Protein AF-A0A388T9G2-F1 (afdb_monomer)

Secondary structure (DSSP, 8-state):
--HHHH-SEEEEE--TTSSHHHHHHHH--TTEEEEETTSHHHHHHHHH-HHHHT--SSSEEEEETGGGSTTHHHHHHHHHHH---SS-EEEEESS-GGGSTT-----TTTEEEEE-PSPPHHHHHT----HHHHHHHT-----SS--HHHHHHHHHH-S-HHHHTS-HHHHHHHHHHHHHHIIIIIHHHHH--S-HHHHHHHHHHHHHTTTS---HHHHHHHHT--HHHHHHHHHHHHHTTSEEEEEEP-SSGGGGTT--PEEEES-HHHHHHHTT--HHHHHS-HHHHHHHHHHHHHHHHHHHHTT-SSEEEEEEE-TT--EEEEEEEESS-EEEEEEESSS---GGGGHHHHHHHHHT--S-EEEEEEESSS--EE-STTEEEEEGGGGT-

Sequence (393 aa):
MESLKTMRVTLLAGSRQCGKTTLAKYLAKKGFAYRTLDDEFFLKSALADAPEFIKHDQRTMIIDEVQRAPDLLLAIKLAVDKNRRYGQYLLTGSANIQTLPTVRESLAGRVEKIRLRPFSYGEILGNKPLLFKRLARRDFVENKSFNKKKILEIALAGGFPEPLTKNLAARRRWHRNYVNVLIEKDLRYVANIKRQDVLKKLFAALCEFSAKYMDKASIGSGFAVARQTLDEYINVLENVYLLDRVSPWLNTGYDRVGKQDKIFITDTGLMSAVLNWKLADVESSGDRSGKLMETFVYNQLAAQVDLAEDASLYHYRDNRKHEVDFIIETKKEIFGLEVKSGSGLCAEDFKQLKWFRDNLAKKPFYGLVLYAGEHVLPFGQNLRAVPLNNLWE

Structure (mmCIF, N/CA/C/O backbone):
data_AF-A0A388T9G2-F1
#
_entry.id   AF-A0A388T9G2-F1
#
loop_
_atom_site.group_PDB
_atom_site.id
_atom_site.type_symbol
_atom_site.label_atom_id
_atom_site.label_alt_id
_atom_site.label_comp_id
_atom_site.label_asym_id
_atom_site.label_entity_id
_atom_site.label_seq_id
_atom_site.pdbx_PDB_ins_code
_atom_site.Cartn_x
_atom_site.Cartn_y
_atom_site.Cartn_z
_atom_site.occupancy
_atom_site.B_iso_or_equiv
_atom_site.auth_seq_id
_atom_site.auth_comp_id
_atom_site.auth_asym_id
_atom_site.auth_atom_id
_atom_site.pdbx_PDB_model_num
ATOM 1 N N . MET A 1 1 ? -15.078 10.256 1.311 1.00 83.94 1 MET A N 1
ATOM 2 C CA . MET A 1 1 ? -16.412 10.897 1.444 1.00 83.94 1 MET A CA 1
ATOM 3 C C . MET A 1 1 ? -17.531 10.024 0.900 1.00 83.94 1 MET A C 1
ATOM 5 O O . MET A 1 1 ? -18.587 10.013 1.514 1.00 83.94 1 MET A O 1
ATOM 9 N N . GLU A 1 2 ? -17.329 9.324 -0.216 1.00 90.38 2 GLU A N 1
ATOM 10 C CA . GLU A 1 2 ? -18.313 8.387 -0.777 1.00 90.38 2 GLU A CA 1
ATOM 11 C C . GLU A 1 2 ? -18.720 7.282 0.202 1.00 90.38 2 GLU A C 1
ATOM 13 O O . GLU A 1 2 ? -19.904 7.152 0.480 1.00 90.38 2 GLU A O 1
ATOM 18 N N . SER A 1 3 ? -17.750 6.626 0.846 1.00 92.25 3 SER A N 1
ATOM 19 C CA . SER A 1 3 ? -18.016 5.624 1.889 1.00 92.25 3 SER A CA 1
ATOM 20 C C . SER A 1 3 ? -18.979 6.099 2.988 1.00 92.25 3 SER A C 1
ATOM 22 O O . SER A 1 3 ? -19.923 5.406 3.346 1.00 92.25 3 SER A O 1
ATOM 24 N N . LEU A 1 4 ? -18.843 7.341 3.471 1.00 93.06 4 LEU A N 1
ATOM 25 C CA . LEU A 1 4 ? -19.754 7.901 4.484 1.00 93.06 4 LEU A CA 1
ATOM 26 C C . LEU A 1 4 ? -21.188 8.123 3.965 1.00 93.06 4 LEU A C 1
ATOM 28 O O . LEU A 1 4 ? -22.094 8.386 4.754 1.00 93.06 4 LEU A O 1
ATOM 32 N N . LYS A 1 5 ? -21.406 8.082 2.647 1.00 94.12 5 LYS A N 1
ATOM 33 C CA . LYS A 1 5 ? -22.731 8.183 2.023 1.00 94.12 5 LYS A CA 1
ATOM 34 C C . LYS A 1 5 ? -23.366 6.816 1.771 1.00 94.12 5 LYS A C 1
ATOM 36 O O . LYS A 1 5 ? -24.588 6.759 1.702 1.00 94.12 5 LYS A O 1
ATOM 41 N N . THR A 1 6 ? -22.571 5.758 1.633 1.00 94.75 6 THR A N 1
ATOM 42 C CA . THR A 1 6 ? -23.027 4.410 1.247 1.00 94.75 6 THR A CA 1
ATOM 43 C C . THR A 1 6 ? -22.953 3.400 2.390 1.00 94.75 6 THR A C 1
ATOM 45 O O . THR A 1 6 ? -23.662 2.396 2.375 1.00 94.75 6 THR A O 1
ATOM 48 N N . MET A 1 7 ? -22.133 3.672 3.406 1.00 95.75 7 MET A N 1
ATOM 49 C CA . MET A 1 7 ? -21.851 2.766 4.513 1.00 95.75 7 MET A CA 1
ATOM 50 C C . MET A 1 7 ? -22.152 3.411 5.858 1.00 95.75 7 MET A C 1
ATOM 52 O O . MET A 1 7 ? -22.109 4.628 6.033 1.00 95.75 7 MET A O 1
ATOM 56 N N . ARG A 1 8 ? -22.513 2.576 6.836 1.00 96.25 8 ARG A N 1
ATOM 57 C CA . ARG A 1 8 ? -22.879 3.024 8.191 1.00 96.25 8 ARG A CA 1
ATOM 58 C C . ARG A 1 8 ? -21.639 3.412 8.990 1.00 96.25 8 ARG A C 1
ATOM 60 O O . ARG A 1 8 ? -21.673 4.387 9.741 1.00 96.25 8 ARG A O 1
ATOM 67 N N . VAL A 1 9 ? -20.556 2.669 8.778 1.00 96.69 9 VAL A N 1
ATOM 68 C CA . VAL A 1 9 ? -19.246 2.889 9.382 1.00 96.69 9 VAL A CA 1
ATOM 69 C C . VAL A 1 9 ? -18.198 2.950 8.274 1.00 96.69 9 VAL A C 1
ATOM 71 O O . VAL A 1 9 ? -18.179 2.100 7.386 1.00 96.69 9 VAL A O 1
ATOM 74 N N . THR A 1 10 ? -17.295 3.918 8.349 1.00 95.88 10 THR A N 1
ATOM 75 C CA . THR A 1 10 ? -16.072 3.948 7.538 1.00 95.88 10 THR A CA 1
ATOM 76 C C . THR A 1 10 ? -14.883 3.750 8.469 1.00 95.88 10 THR A C 1
ATOM 78 O O . THR A 1 10 ? -14.775 4.447 9.474 1.00 95.88 10 THR A O 1
ATOM 81 N N . LEU A 1 11 ? -13.980 2.825 8.152 1.00 94.44 11 LEU A N 1
ATOM 82 C CA . LEU A 1 11 ? -12.728 2.622 8.881 1.00 94.44 11 LEU A CA 1
ATOM 83 C C . LEU A 1 11 ? -11.551 3.070 8.013 1.00 94.44 11 LEU A C 1
ATOM 85 O O . LEU A 1 11 ? -11.248 2.434 7.008 1.00 94.44 11 LEU A O 1
ATOM 89 N N . LEU A 1 12 ? -10.862 4.130 8.426 1.00 94.06 12 LEU A N 1
ATOM 90 C CA . LEU A 1 12 ? -9.615 4.588 7.828 1.00 94.06 12 LEU A CA 1
ATOM 91 C C . LEU A 1 12 ? -8.429 3.880 8.497 1.00 94.06 12 LEU A C 1
ATOM 93 O O . LEU A 1 12 ? -8.095 4.160 9.650 1.00 94.06 12 LEU A O 1
ATOM 97 N N . ALA A 1 13 ? -7.780 2.966 7.784 1.00 92.19 13 ALA A N 1
ATOM 98 C CA . ALA A 1 13 ? -6.726 2.123 8.341 1.00 92.19 13 ALA A CA 1
ATOM 99 C C . ALA A 1 13 ? -5.397 2.286 7.599 1.00 92.19 13 ALA A C 1
ATOM 101 O O . ALA A 1 13 ? -5.380 2.458 6.389 1.00 92.19 13 ALA A O 1
ATOM 102 N N . GLY A 1 14 ? -4.269 2.219 8.297 1.00 92.94 14 GLY A N 1
ATOM 103 C CA . GLY A 1 14 ? -2.952 2.406 7.679 1.00 92.94 14 GLY A CA 1
ATOM 104 C C . GLY A 1 14 ? -1.857 2.612 8.713 1.00 92.94 14 GLY A C 1
ATOM 105 O O . GLY A 1 14 ? -2.154 2.810 9.889 1.00 92.94 14 GLY A O 1
ATOM 106 N N . SER A 1 15 ? -0.594 2.607 8.300 1.00 92.25 15 SER A N 1
ATOM 107 C CA . SER A 1 15 ? 0.553 2.693 9.216 1.00 92.25 15 SER A CA 1
ATOM 108 C C . SER A 1 15 ? 0.519 3.952 10.098 1.00 92.25 15 SER A C 1
ATOM 110 O O . SER A 1 15 ? -0.073 4.983 9.755 1.00 92.25 15 SER A O 1
ATOM 112 N N . ARG A 1 16 ? 1.123 3.910 11.293 1.00 89.69 16 ARG A N 1
ATOM 113 C CA . ARG A 1 16 ? 1.284 5.131 12.113 1.00 89.69 16 ARG A CA 1
ATOM 114 C C . ARG A 1 16 ? 2.020 6.199 11.316 1.00 89.69 16 ARG A C 1
ATOM 116 O O . ARG A 1 16 ? 2.911 5.858 10.553 1.00 89.69 16 ARG A O 1
ATOM 123 N N . GLN A 1 17 ? 1.665 7.467 11.515 1.00 91.75 17 GLN A N 1
ATOM 124 C CA . GLN A 1 17 ? 2.267 8.611 10.815 1.00 91.75 17 GLN A CA 1
ATOM 125 C C . GLN A 1 17 ? 1.997 8.699 9.297 1.00 91.75 17 GLN A C 1
ATOM 127 O O . GLN A 1 17 ? 2.539 9.591 8.657 1.00 91.75 17 GLN A O 1
ATOM 132 N N . CYS A 1 18 ? 1.107 7.884 8.704 1.00 93.50 18 CYS A N 1
ATOM 133 C CA . CYS A 1 18 ? 0.702 8.059 7.294 1.00 93.50 18 CYS A CA 1
ATOM 134 C C . CYS A 1 18 ? -0.337 9.178 7.049 1.00 93.50 18 CYS A C 1
ATOM 136 O O . CYS A 1 18 ? -0.797 9.348 5.930 1.00 93.50 18 CYS A O 1
ATOM 138 N N . GLY A 1 19 ? -0.729 9.942 8.079 1.00 92.31 19 GLY A N 1
ATOM 139 C CA . GLY A 1 19 ? -1.651 11.081 7.933 1.00 92.31 19 GLY A CA 1
ATOM 140 C C . GLY A 1 19 ? -3.125 10.814 8.268 1.00 92.31 19 GLY A C 1
ATOM 141 O O . GLY A 1 19 ? -3.950 11.696 8.053 1.00 92.31 19 GLY A O 1
ATOM 142 N N . LYS A 1 20 ? -3.476 9.652 8.846 1.00 94.12 20 LYS A N 1
ATOM 143 C CA . LYS A 1 20 ? -4.870 9.306 9.221 1.00 94.12 20 LYS A CA 1
ATOM 144 C C . LYS A 1 20 ? -5.542 10.351 10.110 1.00 94.12 20 LYS A C 1
ATOM 146 O O . LYS A 1 20 ? -6.598 10.856 9.750 1.00 94.12 20 LYS A O 1
ATOM 151 N N . THR A 1 21 ? -4.925 10.693 11.243 1.00 92.25 21 THR A N 1
ATOM 152 C CA . THR A 1 21 ? -5.454 11.691 12.186 1.00 92.25 21 THR A CA 1
ATOM 153 C C . THR A 1 21 ? -5.600 13.057 11.525 1.00 92.25 21 THR A C 1
ATOM 155 O O . THR A 1 21 ? -6.615 13.723 11.706 1.00 92.25 21 THR A O 1
ATOM 158 N N . THR A 1 22 ? -4.623 13.463 10.709 1.00 93.12 22 THR A N 1
ATOM 159 C CA . THR A 1 22 ? -4.682 14.717 9.947 1.00 93.12 22 THR A CA 1
ATOM 160 C C . THR A 1 22 ? -5.864 14.719 8.982 1.00 93.12 22 THR A C 1
ATOM 162 O O . THR A 1 22 ? -6.637 15.673 8.973 1.00 93.12 22 THR A O 1
ATOM 165 N N . LEU A 1 23 ? -6.060 13.635 8.224 1.00 93.19 23 LEU A N 1
ATOM 166 C CA . LEU A 1 23 ? -7.192 13.487 7.312 1.00 93.19 23 LEU A CA 1
ATOM 167 C C . LEU A 1 23 ? -8.528 13.468 8.067 1.00 93.19 23 LEU A C 1
ATOM 169 O O . LEU A 1 23 ? -9.467 14.149 7.667 1.00 93.19 23 LEU A O 1
ATOM 173 N N . ALA A 1 24 ? -8.618 12.743 9.181 1.00 92.56 24 ALA A N 1
ATOM 174 C CA . ALA A 1 24 ? -9.821 12.681 10.004 1.00 92.56 24 ALA A CA 1
ATOM 175 C C . ALA A 1 24 ? -10.199 14.064 10.563 1.00 92.56 24 ALA A C 1
ATOM 177 O O . ALA A 1 24 ? -11.349 14.480 10.441 1.00 92.56 24 ALA A O 1
ATOM 178 N N . LYS A 1 25 ? -9.224 14.819 11.086 1.00 91.88 25 LYS A N 1
ATOM 179 C CA . LYS A 1 25 ? -9.422 16.204 11.545 1.00 91.88 25 LYS A CA 1
ATOM 180 C C . LYS A 1 25 ? -9.805 17.143 10.402 1.00 91.88 25 LYS A C 1
ATOM 182 O O . LYS A 1 25 ? -10.699 17.960 10.569 1.00 91.88 25 LYS A O 1
ATOM 187 N N . TYR A 1 26 ? -9.190 16.997 9.230 1.00 91.56 26 TYR A N 1
ATOM 188 C CA . TYR A 1 26 ? -9.552 17.774 8.042 1.00 91.56 26 TYR A CA 1
ATOM 189 C C . TYR A 1 26 ? -11.000 17.510 7.585 1.00 91.56 26 TYR A C 1
ATOM 191 O O . TYR A 1 26 ? -11.696 18.414 7.119 1.00 91.56 26 TYR A O 1
ATOM 199 N N . LEU A 1 27 ? -11.480 16.273 7.736 1.00 88.62 27 LEU A N 1
ATOM 200 C CA . LEU A 1 27 ? -12.862 15.894 7.434 1.00 88.62 27 LEU A CA 1
ATOM 201 C C . LEU A 1 27 ? -13.867 16.320 8.515 1.00 88.62 27 LEU A C 1
ATOM 203 O O . LEU A 1 27 ? -15.063 16.362 8.217 1.00 88.62 27 LEU A O 1
ATOM 207 N N . ALA A 1 28 ? -13.412 16.643 9.731 1.00 86.31 28 ALA A N 1
ATOM 208 C CA . ALA A 1 28 ? -14.244 17.051 10.861 1.00 86.31 28 ALA A CA 1
ATOM 209 C C . ALA A 1 28 ? -14.862 18.444 10.628 1.00 86.31 28 ALA A C 1
ATOM 211 O O . ALA A 1 28 ? -14.380 19.469 11.104 1.00 86.31 28 ALA A O 1
ATOM 212 N N . LYS A 1 29 ? -15.940 18.480 9.844 1.00 83.88 29 LYS A N 1
ATOM 213 C CA . LYS A 1 29 ? -16.707 19.689 9.513 1.00 83.88 29 LYS A CA 1
ATOM 214 C C . LYS A 1 29 ? -17.860 19.894 10.502 1.00 83.88 29 LYS A C 1
ATOM 216 O O . LYS A 1 29 ? -18.110 19.066 11.374 1.00 83.88 29 LYS A O 1
ATOM 221 N N . LYS A 1 30 ? -18.621 20.983 10.338 1.00 81.06 30 LYS A N 1
ATOM 222 C CA . LYS A 1 30 ? -19.868 21.214 11.089 1.00 81.06 30 LYS A CA 1
ATOM 223 C C . LYS A 1 30 ? -20.777 19.975 11.009 1.00 81.06 30 LYS A C 1
ATOM 225 O O . LYS A 1 30 ? -21.037 19.474 9.915 1.00 81.06 30 LYS A O 1
ATOM 230 N N . GLY A 1 31 ? -21.253 19.497 12.159 1.00 85.62 31 GLY A N 1
ATOM 231 C CA . GLY A 1 31 ? -22.046 18.268 12.264 1.00 85.62 31 GLY A CA 1
ATOM 232 C C . GLY A 1 31 ? -21.233 16.997 12.545 1.00 85.62 31 GLY A C 1
ATOM 233 O O . GLY A 1 31 ? -21.790 15.905 12.431 1.00 85.62 31 GLY A O 1
ATOM 234 N N . PHE A 1 32 ? -19.941 17.114 12.867 1.00 93.69 32 PHE A N 1
ATOM 235 C CA . PHE A 1 32 ? -19.093 15.999 13.290 1.00 93.69 32 PHE A CA 1
ATOM 236 C C . PHE A 1 32 ? -18.742 16.128 14.775 1.00 93.69 32 PHE A C 1
ATOM 238 O O . PHE A 1 32 ? -18.388 17.208 15.241 1.00 93.69 32 PHE A O 1
ATOM 245 N N . ALA A 1 33 ? -18.786 15.011 15.499 1.00 95.50 33 ALA A N 1
ATOM 246 C CA . ALA A 1 33 ? -18.115 14.866 16.787 1.00 95.50 33 ALA A CA 1
ATOM 247 C C . ALA A 1 33 ? -16.734 14.245 16.552 1.00 95.50 33 ALA A C 1
ATOM 249 O O . ALA A 1 33 ? -16.596 13.372 15.698 1.00 95.50 33 ALA A O 1
ATOM 250 N N . TYR A 1 34 ? -15.723 14.651 17.314 1.00 95.81 34 TYR A N 1
ATOM 251 C CA . TYR A 1 34 ? -14.395 14.040 17.267 1.00 95.81 34 TYR A CA 1
ATOM 252 C C . TYR A 1 34 ? -13.974 13.633 18.677 1.00 95.81 34 TYR A C 1
ATOM 254 O O . TYR A 1 34 ? -13.943 14.468 19.579 1.00 95.81 34 TYR A O 1
ATOM 262 N N . ARG A 1 35 ? -13.664 12.347 18.862 1.00 96.12 35 ARG A N 1
ATOM 263 C CA . ARG A 1 35 ? -13.129 11.778 20.103 1.00 96.12 35 ARG A CA 1
ATOM 264 C C . ARG A 1 35 ? -11.854 11.018 19.764 1.00 96.12 35 ARG A C 1
ATOM 266 O O . ARG A 1 35 ? -11.857 10.172 18.875 1.00 96.12 35 ARG A O 1
ATOM 273 N N . THR A 1 36 ? -10.760 11.326 20.449 1.00 95.50 36 THR A N 1
ATOM 274 C CA . THR A 1 36 ? -9.487 10.623 20.260 1.00 95.50 36 THR A CA 1
ATOM 275 C C . THR A 1 36 ? -9.199 9.753 21.466 1.00 95.50 36 THR A C 1
ATOM 277 O O . THR A 1 36 ? -9.275 10.229 22.591 1.00 95.50 36 THR A O 1
ATOM 280 N N . LEU A 1 37 ? -8.864 8.483 21.241 1.00 94.88 37 LEU A N 1
ATOM 281 C CA . LEU A 1 37 ? -8.455 7.584 22.321 1.00 94.88 37 LEU A CA 1
ATOM 282 C C . LEU A 1 37 ? -6.986 7.773 22.723 1.00 94.88 37 LEU A C 1
ATOM 284 O O . LEU A 1 37 ? -6.497 7.060 23.600 1.00 94.88 37 LEU A O 1
ATOM 288 N N . ASP A 1 38 ? -6.283 8.727 22.101 1.00 91.56 38 ASP A N 1
ATOM 289 C CA . ASP A 1 38 ? -5.006 9.221 22.614 1.00 91.56 38 ASP A CA 1
ATOM 290 C C . ASP A 1 38 ? -5.158 10.142 23.823 1.00 91.56 38 ASP A C 1
ATOM 292 O O . ASP A 1 38 ? -4.230 10.247 24.625 1.00 91.56 38 ASP A O 1
ATOM 296 N N . ASP A 1 39 ? -6.339 10.729 23.995 1.00 95.62 39 ASP A N 1
ATOM 297 C CA . ASP A 1 39 ? -6.715 11.436 25.207 1.00 95.62 39 ASP A CA 1
ATOM 298 C C . ASP A 1 39 ? -7.131 10.438 26.301 1.00 95.62 39 ASP A C 1
ATOM 300 O O . ASP A 1 39 ? -7.968 9.552 26.097 1.00 95.62 39 ASP A O 1
ATOM 304 N N . GLU A 1 40 ? -6.521 10.568 27.480 1.00 94.69 40 GLU A N 1
ATOM 305 C CA . GLU A 1 40 ? -6.710 9.626 28.584 1.00 94.69 40 GLU A CA 1
ATOM 306 C C . GLU A 1 40 ? -8.143 9.649 29.135 1.00 94.69 40 GLU A C 1
ATOM 308 O O . GLU A 1 40 ? -8.656 8.609 29.555 1.00 94.69 40 GLU A O 1
ATOM 313 N N . PHE A 1 41 ? -8.808 10.807 29.107 1.00 96.38 41 PHE A N 1
ATOM 314 C CA . PHE A 1 41 ? -10.187 10.937 29.564 1.00 96.38 41 PHE A CA 1
ATOM 315 C C . PHE A 1 41 ? -11.141 10.186 28.629 1.00 96.38 41 PHE A C 1
ATOM 317 O O . PHE A 1 41 ? -11.928 9.355 29.093 1.00 96.38 41 PHE A O 1
ATOM 324 N N . PHE A 1 42 ? -11.025 10.392 27.314 1.00 97.06 42 PHE A N 1
ATOM 325 C CA . PHE A 1 42 ? -11.827 9.647 26.343 1.00 97.06 42 PHE A CA 1
ATOM 326 C C . PHE A 1 42 ? -11.536 8.147 26.383 1.00 97.06 42 PHE A C 1
ATOM 328 O O . PHE A 1 42 ? -12.475 7.355 26.324 1.00 97.06 42 PHE A O 1
ATOM 335 N N . LEU A 1 43 ? -10.274 7.739 26.539 1.00 96.88 43 LEU A N 1
ATOM 336 C CA . LEU A 1 43 ? -9.939 6.322 26.662 1.00 96.88 43 LEU A CA 1
ATOM 337 C C . LEU A 1 43 ? -10.575 5.683 27.901 1.00 96.88 43 LEU A C 1
ATOM 339 O O . LEU A 1 43 ? -11.195 4.628 27.786 1.00 96.88 43 LEU A O 1
ATOM 343 N N . LYS A 1 44 ? -10.457 6.313 29.076 1.00 96.56 44 LYS A N 1
ATOM 344 C CA . LYS A 1 44 ? -11.077 5.803 30.309 1.00 96.56 44 LYS A CA 1
ATOM 345 C C . LYS A 1 44 ? -12.594 5.705 30.174 1.00 96.56 44 LYS A C 1
ATOM 347 O O . LYS A 1 44 ? -13.164 4.692 30.562 1.00 96.56 44 LYS A O 1
ATOM 352 N N . SER A 1 45 ? -13.233 6.714 29.581 1.00 96.88 45 SER A N 1
ATOM 353 C CA . SER A 1 45 ? -14.678 6.699 29.329 1.00 96.88 45 SER A CA 1
ATOM 354 C C . SER A 1 45 ? -15.088 5.566 28.380 1.00 96.88 45 SER A C 1
ATOM 356 O O . SER A 1 45 ? -16.030 4.839 28.684 1.00 96.88 45 SER A O 1
ATOM 358 N N . ALA A 1 46 ? -14.348 5.358 27.286 1.00 96.62 46 ALA A N 1
ATOM 359 C CA . ALA A 1 46 ? -14.606 4.281 26.330 1.00 96.62 46 ALA A CA 1
ATOM 360 C C . ALA A 1 46 ? -14.457 2.880 26.943 1.00 96.62 46 ALA A C 1
ATOM 362 O O . ALA A 1 46 ? -15.225 1.983 26.602 1.00 96.62 46 ALA A O 1
ATOM 363 N N . LEU A 1 47 ? -13.474 2.691 27.829 1.00 94.56 47 LEU A N 1
ATOM 364 C CA . LEU A 1 47 ? -13.239 1.420 28.522 1.00 94.56 47 LEU A CA 1
ATOM 365 C C . LEU A 1 47 ? -14.242 1.166 29.655 1.00 94.56 47 LEU A C 1
ATOM 367 O O . LEU A 1 47 ? -14.519 0.011 29.963 1.00 94.56 47 LEU A O 1
ATOM 371 N N . ALA A 1 48 ? -14.770 2.221 30.278 1.00 96.50 48 ALA A N 1
ATOM 372 C CA . ALA A 1 48 ? -15.753 2.103 31.350 1.00 96.50 48 ALA A CA 1
ATOM 373 C C . ALA A 1 48 ? -17.159 1.777 30.820 1.00 96.50 48 ALA A C 1
ATOM 375 O O . ALA A 1 48 ? -17.817 0.889 31.355 1.00 96.50 48 ALA A O 1
ATOM 376 N N . ASP A 1 49 ? -17.614 2.480 29.775 1.00 96.69 49 ASP A N 1
ATOM 377 C CA . ASP A 1 49 ? -18.940 2.285 29.176 1.00 96.69 49 ASP A CA 1
ATOM 378 C C . ASP A 1 49 ? -18.913 2.603 27.670 1.00 96.69 49 ASP A C 1
ATOM 380 O O . ASP A 1 49 ? -19.150 3.729 27.220 1.00 96.69 49 ASP A O 1
ATOM 384 N N . ALA A 1 50 ? -18.604 1.581 26.869 1.00 96.00 50 ALA A N 1
ATOM 385 C CA . ALA A 1 50 ? -18.574 1.683 25.413 1.00 96.00 50 ALA A CA 1
ATOM 386 C C . ALA A 1 50 ? -19.928 2.121 24.800 1.00 96.00 50 ALA A C 1
ATOM 388 O O . ALA A 1 50 ? -19.912 3.004 23.936 1.00 96.00 50 ALA A O 1
ATOM 389 N N . PRO A 1 51 ? -21.093 1.562 25.201 1.00 96.44 51 PRO A N 1
ATOM 390 C CA . PRO A 1 51 ? -22.401 2.037 24.746 1.00 96.44 51 PRO A CA 1
ATOM 391 C C . PRO A 1 51 ? -22.657 3.528 24.974 1.00 96.44 51 PRO A C 1
ATOM 393 O O . PRO A 1 51 ? -23.158 4.185 24.061 1.00 96.44 51 PRO A O 1
ATOM 396 N N . GLU A 1 52 ? -22.327 4.073 26.145 1.00 96.56 52 GLU A N 1
ATOM 397 C CA . GLU A 1 52 ? -22.485 5.506 26.422 1.00 96.56 52 GLU A CA 1
ATOM 398 C C . GLU A 1 52 ? -21.480 6.340 25.618 1.00 96.56 52 GLU A C 1
ATOM 400 O O . GLU A 1 52 ? -21.833 7.353 25.007 1.00 96.56 52 GLU A O 1
ATOM 405 N N . PHE A 1 53 ? -20.233 5.872 25.517 1.00 97.62 53 PHE A N 1
ATOM 406 C CA . PHE A 1 53 ? -19.182 6.558 24.771 1.00 97.62 53 PHE A CA 1
ATOM 407 C C . PHE A 1 53 ? -19.500 6.734 23.280 1.00 97.62 53 PHE A C 1
ATOM 409 O O . PHE A 1 53 ? -19.030 7.678 22.654 1.00 97.62 53 PHE A O 1
ATOM 416 N N . ILE A 1 54 ? -20.284 5.859 22.661 1.00 97.00 54 ILE A N 1
ATOM 417 C CA . ILE A 1 54 ? -20.600 6.001 21.232 1.00 97.00 54 ILE A CA 1
ATOM 418 C C . ILE A 1 54 ? -21.856 6.836 20.967 1.00 97.00 54 ILE A C 1
ATOM 420 O O . ILE A 1 54 ? -22.211 7.036 19.801 1.00 97.00 54 ILE A O 1
ATOM 424 N N . LYS A 1 55 ? -22.549 7.314 22.012 1.00 95.31 55 LYS A N 1
ATOM 425 C CA . LYS A 1 55 ? -23.725 8.176 21.857 1.00 95.31 55 LYS A CA 1
ATOM 426 C C . LYS A 1 55 ? -23.315 9.582 21.429 1.00 95.31 55 LYS A C 1
ATOM 428 O O . LYS A 1 55 ? -22.393 10.190 21.978 1.00 95.31 55 LYS A O 1
ATOM 433 N N . HIS A 1 56 ? -24.037 10.105 20.443 1.00 94.19 56 HIS A N 1
ATOM 434 C CA . HIS A 1 56 ? -23.942 11.487 19.989 1.00 94.19 56 HIS A CA 1
ATOM 435 C C . HIS A 1 56 ? -25.199 11.919 19.234 1.00 94.19 56 HIS A C 1
ATOM 437 O O . HIS A 1 56 ? -25.935 11.096 18.694 1.00 94.19 56 HIS A O 1
ATOM 443 N N . ASP A 1 57 ? -25.387 13.231 19.145 1.00 92.81 57 ASP A N 1
ATOM 444 C CA . ASP A 1 57 ? -26.424 13.913 18.365 1.00 92.81 57 ASP A CA 1
ATOM 445 C C . ASP A 1 57 ? -25.932 14.365 16.975 1.00 92.81 57 ASP A C 1
ATOM 447 O O . ASP A 1 57 ? -26.718 14.707 16.093 1.00 92.81 57 ASP A O 1
ATOM 451 N N . GLN A 1 58 ? -24.614 14.345 16.761 1.00 94.62 58 GLN A N 1
ATOM 452 C CA . GLN A 1 58 ? -23.986 14.775 15.515 1.00 94.62 58 GLN A CA 1
ATOM 453 C C . GLN A 1 58 ? -24.302 13.838 14.340 1.00 94.62 58 GLN A C 1
ATOM 455 O O . GLN A 1 58 ? -24.678 12.676 14.508 1.00 94.62 58 GLN A O 1
ATOM 460 N N . ARG A 1 59 ? -24.085 14.315 13.110 1.00 93.31 59 ARG A N 1
ATOM 461 C CA . ARG A 1 59 ? -24.260 13.481 11.914 1.00 93.31 59 ARG A CA 1
ATOM 462 C C . ARG A 1 59 ? -23.266 12.323 11.906 1.00 93.31 59 ARG A C 1
ATOM 464 O O . ARG A 1 59 ? -23.664 11.201 11.590 1.00 93.31 59 ARG A O 1
ATOM 471 N N . THR A 1 60 ? -22.013 12.586 12.258 1.00 96.44 60 THR A N 1
ATOM 472 C CA . THR A 1 60 ? -20.936 11.593 12.232 1.00 96.44 60 THR A CA 1
ATOM 473 C C . THR A 1 60 ? -20.059 11.740 13.468 1.00 96.44 60 THR A C 1
ATOM 475 O O . THR A 1 60 ? -19.652 12.851 13.798 1.00 96.44 60 THR A O 1
ATOM 478 N N . MET A 1 61 ? -19.725 10.635 14.128 1.00 97.31 61 MET A N 1
ATOM 479 C CA . MET A 1 61 ? -18.691 10.605 15.160 1.00 97.31 61 MET A CA 1
ATOM 480 C C . MET A 1 61 ? -17.396 10.035 14.595 1.00 97.31 61 MET A C 1
ATOM 482 O O . MET A 1 61 ? -17.366 8.926 14.062 1.00 97.31 61 MET A O 1
ATOM 486 N N . ILE A 1 62 ? -16.318 10.793 14.748 1.00 97.38 62 ILE A N 1
ATOM 487 C CA . ILE A 1 62 ? -14.961 10.338 14.501 1.00 97.38 62 ILE A CA 1
ATOM 488 C C . ILE A 1 62 ? -14.403 9.767 15.802 1.00 97.38 62 ILE A C 1
ATOM 490 O O . ILE A 1 62 ? -14.393 10.469 16.815 1.00 97.38 62 ILE A O 1
ATOM 494 N N . ILE A 1 63 ? -13.922 8.527 15.755 1.00 97.00 63 ILE A N 1
ATOM 495 C CA . ILE A 1 63 ? -13.192 7.887 16.854 1.00 97.00 63 ILE A CA 1
ATOM 496 C C . ILE A 1 63 ? -11.781 7.572 16.359 1.00 97.00 63 ILE A C 1
ATOM 498 O O . ILE A 1 63 ? -11.593 6.708 15.498 1.00 97.00 63 ILE A O 1
ATOM 502 N N . ASP A 1 64 ? -10.802 8.309 16.874 1.00 95.25 64 ASP A N 1
ATOM 503 C CA . ASP A 1 64 ? -9.395 8.174 16.491 1.00 95.25 64 ASP A CA 1
ATOM 504 C C . ASP A 1 64 ? -8.697 7.094 17.338 1.00 95.25 64 ASP A C 1
ATOM 506 O O . ASP A 1 64 ? -8.886 7.045 18.555 1.00 95.25 64 ASP A O 1
ATOM 510 N N . GLU A 1 65 ? -7.887 6.251 16.692 1.00 91.62 65 GLU A N 1
ATOM 511 C CA . GLU A 1 65 ? -7.129 5.137 17.285 1.00 91.62 65 GLU A CA 1
ATOM 512 C C . GLU A 1 65 ? -8.015 4.093 18.001 1.00 91.62 65 GLU A C 1
ATOM 514 O O . GLU A 1 65 ? -7.706 3.632 19.103 1.00 91.62 65 GLU A O 1
ATOM 519 N N . VAL A 1 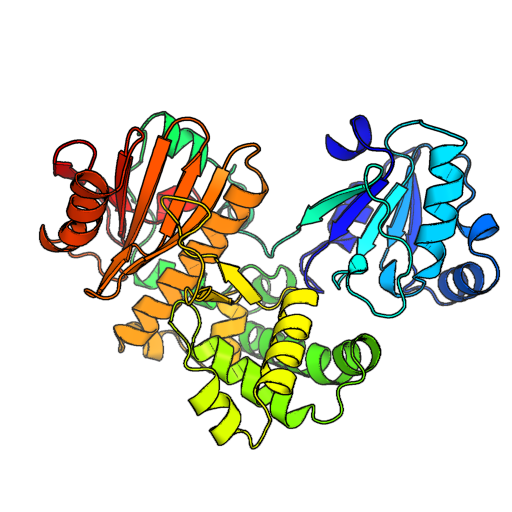66 ? -9.110 3.666 17.349 1.00 92.44 66 VAL A N 1
ATOM 520 C CA . VAL A 1 66 ? -10.128 2.755 17.921 1.00 92.44 66 VAL A CA 1
ATOM 521 C C . VAL A 1 66 ? -9.556 1.421 18.431 1.00 92.44 66 VAL A C 1
ATOM 523 O O . VAL A 1 66 ? -10.133 0.813 19.328 1.00 92.44 66 VAL A O 1
ATOM 526 N N . GLN A 1 67 ? -8.385 0.979 17.947 1.00 87.00 67 GLN A N 1
ATOM 527 C CA . GLN A 1 67 ? -7.706 -0.215 18.473 1.00 87.00 67 GLN A CA 1
ATOM 528 C C . GLN A 1 67 ? -7.348 -0.124 19.964 1.00 87.00 67 GLN A C 1
ATOM 530 O O . GLN A 1 67 ? -7.068 -1.153 20.573 1.00 87.00 67 GLN A O 1
ATOM 535 N N . ARG A 1 68 ? -7.328 1.080 20.554 1.00 88.12 68 ARG A N 1
ATOM 536 C CA . ARG A 1 68 ? -7.081 1.273 21.991 1.00 88.12 68 ARG A CA 1
ATOM 537 C C . ARG A 1 68 ? -8.271 0.868 22.867 1.00 88.12 68 ARG A C 1
ATOM 539 O O . ARG A 1 68 ? -8.056 0.556 24.032 1.00 88.12 68 ARG A O 1
ATOM 546 N N . ALA A 1 69 ? -9.488 0.835 22.315 1.00 90.81 69 ALA A N 1
ATOM 547 C CA . ALA A 1 69 ? -10.689 0.333 22.987 1.00 90.81 69 ALA A CA 1
ATOM 548 C C . ALA A 1 69 ? -11.507 -0.574 22.036 1.00 90.81 69 ALA A C 1
ATOM 550 O O . ALA A 1 69 ? -12.537 -0.154 21.503 1.00 90.81 69 ALA A O 1
ATOM 551 N N . PRO A 1 70 ? -11.055 -1.823 21.804 1.00 88.12 70 PRO A N 1
ATOM 552 C CA . PRO A 1 70 ? -11.677 -2.765 20.868 1.00 88.12 70 PRO A CA 1
ATOM 553 C C . PRO A 1 70 ? -13.177 -3.022 21.081 1.00 88.12 70 PRO A C 1
ATOM 555 O O . PRO A 1 70 ? -13.910 -3.221 20.110 1.00 88.12 70 PRO A O 1
ATOM 558 N N . ASP A 1 71 ? -13.648 -2.975 22.331 1.00 89.12 71 ASP A N 1
ATOM 559 C CA . ASP A 1 71 ? -15.048 -3.244 22.695 1.00 89.12 71 ASP A CA 1
ATOM 560 C C . ASP A 1 71 ? -16.036 -2.219 22.112 1.00 89.12 71 ASP A C 1
ATOM 562 O O . ASP A 1 71 ? -17.222 -2.519 21.934 1.00 89.12 71 ASP A O 1
ATOM 566 N N . LEU A 1 72 ? -15.545 -1.043 21.697 1.00 93.69 72 LEU A N 1
ATOM 567 C CA . LEU A 1 72 ? -16.338 -0.057 20.960 1.00 93.69 72 LEU A CA 1
ATOM 568 C C . LEU A 1 72 ? -16.941 -0.637 19.676 1.00 93.69 72 LEU A C 1
ATOM 570 O O . LEU A 1 72 ? -18.027 -0.222 19.278 1.00 93.69 72 LEU A O 1
ATOM 574 N N . LEU A 1 73 ? -16.290 -1.611 19.030 1.00 92.88 73 LEU A N 1
ATOM 575 C CA . LEU A 1 73 ? -16.807 -2.215 17.799 1.00 92.88 73 LEU A CA 1
ATOM 576 C C . LEU A 1 73 ? -18.140 -2.938 18.023 1.00 92.88 73 LEU A C 1
ATOM 578 O O . LEU A 1 73 ? -19.044 -2.834 17.189 1.00 92.88 73 LEU A O 1
ATOM 582 N N . LEU A 1 74 ? -18.295 -3.620 19.162 1.00 92.31 74 LEU A N 1
ATOM 583 C CA . LEU A 1 74 ? -19.547 -4.286 19.516 1.00 92.31 74 LEU A CA 1
ATOM 584 C C . LEU A 1 74 ? -20.651 -3.265 19.808 1.00 92.31 74 LEU A C 1
ATOM 586 O O . LEU A 1 74 ? -21.770 -3.408 19.310 1.00 92.31 74 LEU A O 1
ATOM 590 N N . ALA A 1 75 ? -20.334 -2.206 20.556 1.00 94.94 75 ALA A N 1
ATOM 591 C CA . ALA A 1 75 ? -21.281 -1.128 20.822 1.00 94.94 75 ALA A CA 1
ATOM 592 C C . ALA A 1 75 ? -21.747 -0.462 19.513 1.00 94.94 75 ALA A C 1
ATOM 594 O O . ALA A 1 75 ? -22.950 -0.300 19.288 1.00 94.94 75 ALA A O 1
ATOM 595 N N . ILE A 1 76 ? -20.809 -0.149 18.611 1.00 95.94 76 ILE A N 1
ATOM 596 C CA . ILE A 1 76 ? -21.098 0.474 17.312 1.00 95.94 76 ILE A CA 1
ATOM 597 C C . ILE A 1 76 ? -22.009 -0.423 16.483 1.00 95.94 76 ILE A C 1
ATOM 599 O O . ILE A 1 76 ? -22.988 0.070 15.926 1.00 95.94 76 ILE A O 1
ATOM 603 N N . LYS A 1 77 ? -21.741 -1.736 16.424 1.00 94.75 77 LYS A N 1
ATOM 604 C CA . LYS A 1 77 ? -22.614 -2.693 15.729 1.00 94.75 77 LYS A CA 1
ATOM 605 C C . LYS A 1 77 ? -24.059 -2.584 16.206 1.00 94.75 77 LYS A C 1
ATOM 607 O O . LYS A 1 77 ? -24.962 -2.451 15.382 1.00 94.75 77 LYS A O 1
ATOM 612 N N . LEU A 1 78 ? -24.265 -2.634 17.523 1.00 94.25 78 LEU A N 1
ATOM 613 C CA . LEU A 1 78 ? -25.599 -2.575 18.119 1.00 94.25 78 LEU A CA 1
ATOM 614 C C . LEU A 1 78 ? -26.300 -1.247 17.796 1.00 94.25 78 LEU A C 1
ATOM 616 O O . LEU A 1 78 ? -27.497 -1.243 17.508 1.00 94.25 78 LEU A O 1
ATOM 620 N N . ALA A 1 79 ? -25.565 -0.132 17.790 1.00 95.56 79 ALA A N 1
ATOM 621 C CA . ALA A 1 79 ? -26.103 1.177 17.426 1.00 95.56 79 ALA A CA 1
ATOM 622 C C . ALA A 1 79 ? -26.511 1.257 15.943 1.00 95.56 79 ALA A C 1
ATOM 624 O O . ALA A 1 79 ? -27.641 1.644 15.635 1.00 95.56 79 ALA A O 1
ATOM 625 N N . VAL A 1 80 ? -25.639 0.830 15.021 1.00 96.12 80 VAL A N 1
ATOM 626 C CA . VAL A 1 80 ? -25.901 0.910 13.568 1.00 96.12 80 VAL A CA 1
ATOM 627 C C . VAL A 1 80 ? -26.889 -0.143 13.049 1.00 96.12 80 VAL A C 1
ATOM 629 O O . VAL A 1 80 ? -27.310 -0.089 11.886 1.00 96.12 80 VAL A O 1
ATOM 632 N N . ASP A 1 81 ? -27.240 -1.128 13.876 1.00 94.38 81 ASP A N 1
ATOM 633 C CA . ASP A 1 81 ? -28.322 -2.076 13.600 1.00 94.38 81 ASP A CA 1
ATOM 634 C C . ASP A 1 81 ? -29.688 -1.525 14.002 1.00 94.38 81 ASP A C 1
ATOM 636 O O . ASP A 1 81 ? -30.658 -1.741 13.277 1.00 94.38 81 ASP A O 1
ATOM 640 N N . LYS A 1 82 ? -29.752 -0.747 15.089 1.00 95.25 82 LYS A N 1
ATOM 641 C CA . LYS A 1 82 ? -30.965 -0.020 15.489 1.00 95.25 82 LYS A CA 1
ATOM 642 C C . LYS A 1 82 ? -31.255 1.155 14.560 1.00 95.25 82 LYS A C 1
ATOM 644 O O . LYS A 1 82 ? -32.397 1.366 14.166 1.00 95.25 82 LYS A O 1
ATOM 649 N N . ASN A 1 83 ? -30.223 1.909 14.187 1.00 94.12 83 ASN A N 1
ATOM 650 C CA . ASN A 1 83 ? -30.327 3.020 13.251 1.00 94.12 83 ASN A CA 1
ATOM 651 C C . ASN A 1 83 ? -29.501 2.715 12.003 1.00 94.12 83 ASN A C 1
ATOM 653 O O . ASN A 1 83 ? -28.278 2.683 12.059 1.00 94.12 83 ASN A O 1
ATOM 657 N N . ARG A 1 84 ? -30.152 2.525 10.853 1.00 93.62 84 ARG A N 1
ATOM 658 C CA . ARG A 1 84 ? -29.467 2.123 9.613 1.00 93.62 84 ARG A CA 1
ATOM 659 C C . ARG A 1 84 ? -28.953 3.294 8.768 1.00 93.62 84 ARG A C 1
ATOM 661 O O . ARG A 1 84 ? -28.557 3.081 7.625 1.00 93.62 84 ARG A O 1
ATOM 668 N N . ARG A 1 85 ? -28.931 4.516 9.311 1.00 95.88 85 ARG A N 1
ATOM 669 C CA . ARG A 1 85 ? -28.428 5.709 8.616 1.00 95.88 85 ARG A CA 1
ATOM 670 C C . ARG A 1 85 ? -26.954 5.560 8.218 1.00 95.88 85 ARG A C 1
ATOM 672 O O . ARG A 1 85 ? -26.133 5.079 8.996 1.00 95.88 85 ARG A O 1
ATOM 679 N N . TYR A 1 86 ? -26.598 6.026 7.027 1.00 96.75 86 TYR A N 1
ATOM 680 C CA . TYR A 1 86 ? -25.206 6.046 6.573 1.00 96.75 86 TYR A CA 1
ATOM 681 C C . TYR A 1 86 ? -24.374 7.151 7.242 1.00 96.75 86 TYR A C 1
ATOM 683 O O . TYR A 1 86 ? -24.903 8.172 7.702 1.00 96.75 86 TYR A O 1
ATOM 691 N N . GLY A 1 87 ? -23.063 6.921 7.307 1.00 95.31 87 GLY A N 1
ATOM 692 C CA . GLY A 1 87 ? -22.071 7.858 7.822 1.00 95.31 87 GLY A CA 1
ATOM 693 C C . GLY A 1 87 ? -22.202 8.145 9.312 1.00 95.31 87 GLY A C 1
ATOM 694 O O . GLY A 1 87 ? -21.978 9.280 9.719 1.00 95.31 87 GLY A O 1
ATOM 695 N N . GLN A 1 88 ? -22.610 7.169 10.126 1.00 96.88 88 GLN A N 1
ATOM 696 C CA . GLN A 1 88 ? -22.729 7.374 11.572 1.00 96.88 88 GLN A CA 1
ATOM 697 C C . GLN A 1 88 ? -21.358 7.460 12.240 1.00 96.88 88 GLN A C 1
ATOM 699 O O . GLN A 1 88 ? -21.144 8.343 13.065 1.00 96.88 88 GLN A O 1
ATOM 704 N N . TYR A 1 89 ? -20.413 6.612 11.826 1.00 97.12 89 TYR A N 1
ATOM 705 C CA . TYR A 1 89 ? -19.095 6.537 12.450 1.00 97.12 89 TYR A CA 1
ATOM 706 C C . TYR A 1 89 ? -17.966 6.574 11.418 1.00 97.12 89 TYR A C 1
ATOM 708 O O . TYR A 1 89 ? -18.021 5.887 10.396 1.00 97.12 89 TYR A O 1
ATOM 716 N N . LEU A 1 90 ? -16.924 7.350 11.717 1.00 96.62 90 LEU A N 1
ATOM 717 C CA . LEU A 1 90 ? -15.627 7.306 11.047 1.00 96.62 90 LEU A CA 1
ATOM 718 C C . LEU A 1 90 ? -14.580 6.865 12.068 1.00 96.62 90 LEU A C 1
ATOM 720 O O . LEU A 1 90 ? -14.260 7.589 13.004 1.00 96.62 90 LEU A O 1
ATOM 724 N N . LEU A 1 91 ? -14.040 5.673 11.893 1.00 95.62 91 LEU A N 1
ATOM 725 C CA . LEU A 1 91 ? -13.025 5.120 12.777 1.00 95.62 91 LEU A CA 1
ATOM 726 C C . LEU A 1 91 ? -11.656 5.302 12.136 1.00 95.62 91 LEU A C 1
ATOM 728 O O . LEU A 1 91 ? -11.531 5.194 10.915 1.00 95.62 91 LEU A O 1
ATOM 732 N N . THR A 1 92 ? -10.622 5.520 12.939 1.00 94.31 92 THR A N 1
ATOM 733 C CA . THR A 1 92 ? -9.239 5.376 12.477 1.00 94.31 92 THR A CA 1
ATOM 734 C C . THR A 1 92 ? -8.538 4.267 13.252 1.00 94.31 92 THR A C 1
ATOM 736 O O . THR A 1 92 ? -8.866 3.997 14.410 1.00 94.31 92 THR A O 1
ATOM 739 N N . GLY A 1 93 ? -7.547 3.633 12.628 1.00 88.69 93 GLY A N 1
ATOM 740 C CA . GLY A 1 93 ? -6.657 2.743 13.359 1.00 88.69 93 GLY A CA 1
ATOM 741 C C . GLY A 1 93 ? -5.336 2.482 12.671 1.00 88.69 93 GLY A C 1
ATOM 742 O O . GLY A 1 93 ? -5.247 2.418 11.441 1.00 88.69 93 GLY A O 1
ATOM 743 N N . SER A 1 94 ? -4.288 2.361 13.482 1.00 81.38 94 SER A N 1
ATOM 744 C CA . SER A 1 94 ? -2.925 2.154 12.995 1.00 81.38 94 SER A CA 1
ATOM 745 C C . SER A 1 94 ? -2.485 0.694 12.897 1.00 81.38 94 SER A C 1
ATOM 747 O O . SER A 1 94 ? -1.463 0.393 12.284 1.00 81.38 94 SER A O 1
ATOM 749 N N . ALA A 1 95 ? -3.303 -0.207 13.427 1.00 75.81 95 ALA A N 1
ATOM 750 C CA . ALA A 1 95 ? -3.220 -1.638 13.207 1.00 75.81 95 ALA A CA 1
ATOM 751 C C . ALA A 1 95 ? -4.503 -2.115 12.524 1.00 75.81 95 ALA A C 1
ATOM 753 O O . ALA A 1 95 ? -5.551 -1.464 12.591 1.00 75.81 95 ALA A O 1
ATOM 754 N N . ASN A 1 96 ? -4.441 -3.262 11.862 1.00 71.00 96 ASN A N 1
ATOM 755 C CA . ASN A 1 96 ? -5.630 -3.960 11.419 1.00 71.00 96 ASN A CA 1
ATOM 756 C C . ASN A 1 96 ? -6.405 -4.458 12.651 1.00 71.00 96 ASN A C 1
ATOM 758 O O . ASN A 1 96 ? -6.158 -5.540 13.174 1.00 71.00 96 ASN A O 1
ATOM 762 N N . ILE A 1 97 ? -7.325 -3.623 13.144 1.00 62.31 97 ILE A N 1
ATOM 763 C CA . ILE A 1 97 ? -8.084 -3.873 14.376 1.00 62.31 97 ILE A CA 1
ATOM 764 C C . ILE A 1 97 ? -8.784 -5.235 14.315 1.00 62.31 97 ILE A C 1
ATOM 766 O O . ILE A 1 97 ? -8.736 -5.993 15.271 1.00 62.31 97 ILE A O 1
ATOM 770 N N . GLN A 1 98 ? -9.354 -5.591 13.163 1.00 59.81 98 GLN A N 1
ATOM 771 C CA . GLN A 1 98 ? -10.101 -6.840 12.970 1.00 59.81 98 GLN A CA 1
ATOM 772 C C . GLN A 1 98 ? -9.254 -8.113 13.129 1.00 59.81 98 GLN A C 1
ATOM 774 O O . GLN A 1 98 ? -9.813 -9.188 13.303 1.00 59.81 98 GLN A O 1
ATOM 779 N N . THR A 1 99 ? -7.925 -8.011 13.059 1.00 58.91 99 THR A N 1
ATOM 780 C CA . THR A 1 99 ? -7.010 -9.147 13.265 1.00 58.91 99 THR A CA 1
ATOM 781 C C . THR A 1 99 ? -6.442 -9.210 14.681 1.00 58.91 99 THR A C 1
ATOM 783 O O . THR A 1 99 ? -5.633 -10.088 14.975 1.00 58.91 99 THR A O 1
ATOM 786 N N . LEU A 1 100 ? -6.818 -8.274 15.558 1.00 61.00 100 LEU A N 1
ATOM 787 C CA . LEU A 1 100 ? -6.392 -8.304 16.952 1.00 61.00 100 LEU A CA 1
ATOM 788 C C . LEU A 1 100 ? -7.083 -9.470 17.675 1.00 61.00 100 LEU A C 1
ATOM 790 O O . LEU A 1 100 ? -8.302 -9.593 17.565 1.00 61.00 100 LEU A O 1
ATOM 794 N N . PRO A 1 101 ? -6.361 -10.276 18.476 1.00 55.22 101 PRO A N 1
ATOM 795 C CA . PRO A 1 101 ? -6.953 -11.399 19.214 1.00 55.22 101 PRO A CA 1
ATOM 796 C C . PRO A 1 101 ? -8.103 -10.996 20.149 1.00 55.22 101 PRO A C 1
ATOM 798 O O . PRO A 1 101 ? -8.960 -11.808 20.484 1.00 55.22 101 PRO A O 1
ATOM 801 N N . THR A 1 102 ? -8.109 -9.737 20.589 1.00 57.19 102 THR A N 1
ATOM 802 C CA . THR A 1 102 ? -9.115 -9.158 21.484 1.00 57.19 102 THR A CA 1
ATOM 803 C C . THR A 1 102 ? -10.404 -8.755 20.768 1.00 57.19 102 THR A C 1
ATOM 805 O O . THR A 1 102 ? -11.427 -8.562 21.420 1.00 57.19 102 THR A O 1
ATOM 808 N N . VAL A 1 103 ? -10.396 -8.646 19.437 1.00 60.66 103 VAL A N 1
ATOM 809 C CA . VAL A 1 103 ? -11.552 -8.200 18.656 1.00 60.66 103 VAL A CA 1
ATOM 810 C C . VAL A 1 103 ? -12.422 -9.393 18.286 1.00 60.66 103 VAL A C 1
ATOM 812 O O . VAL A 1 103 ? -12.071 -10.211 17.444 1.00 60.66 103 VAL A O 1
ATOM 815 N N . ARG A 1 104 ? -13.600 -9.475 18.912 1.00 63.56 104 ARG A N 1
ATOM 816 C CA . ARG A 1 104 ? -14.614 -10.505 18.620 1.00 63.56 104 ARG A CA 1
ATOM 817 C C . ARG A 1 104 ? -15.605 -10.093 17.529 1.00 63.56 104 ARG A C 1
ATOM 819 O O . ARG A 1 104 ? -16.337 -10.936 17.023 1.00 63.56 104 ARG A O 1
ATOM 826 N N . GLU A 1 105 ? -15.649 -8.807 17.182 1.00 79.25 105 GLU A N 1
ATOM 827 C CA . GLU A 1 105 ? -16.637 -8.230 16.269 1.00 79.25 105 GLU A CA 1
ATOM 828 C C . GLU A 1 105 ? -15.975 -7.637 15.018 1.00 79.25 105 GLU A C 1
ATOM 830 O O . GLU A 1 105 ? -15.091 -6.789 15.112 1.00 79.25 105 GLU A O 1
ATOM 835 N N . SER A 1 106 ? -16.434 -8.055 13.835 1.00 75.31 106 SER A N 1
ATOM 836 C CA . SER A 1 106 ? -15.845 -7.665 12.550 1.00 75.31 106 SER A CA 1
ATOM 837 C C . SER A 1 106 ? -16.536 -6.475 11.880 1.00 75.31 106 SER A C 1
ATOM 839 O O . SER A 1 106 ? -15.976 -5.913 10.941 1.00 75.31 106 SER A O 1
ATOM 841 N N . LEU A 1 107 ? -17.738 -6.078 12.322 1.00 85.00 107 LEU A N 1
ATOM 842 C CA . LEU A 1 107 ? -18.608 -5.108 11.641 1.00 85.00 107 LEU A CA 1
ATOM 843 C C . LEU A 1 107 ? -18.950 -5.499 10.188 1.00 85.00 107 LEU A C 1
ATOM 845 O O . LEU A 1 107 ? -19.316 -4.640 9.377 1.00 85.00 107 LEU A O 1
ATOM 849 N N . ALA A 1 108 ? -18.867 -6.789 9.842 1.00 84.38 108 ALA A N 1
ATOM 850 C CA . ALA A 1 108 ? -19.142 -7.274 8.491 1.00 84.38 108 ALA A CA 1
ATOM 851 C C . ALA A 1 108 ? -20.509 -6.780 7.969 1.00 84.38 108 ALA A C 1
ATOM 853 O O . ALA A 1 108 ? -21.519 -6.780 8.685 1.00 84.38 108 ALA A O 1
ATOM 854 N N . GLY A 1 109 ? -20.526 -6.293 6.722 1.00 86.69 109 GLY A N 1
ATOM 855 C CA . GLY A 1 109 ? -21.711 -5.713 6.069 1.00 86.69 109 GLY A CA 1
ATOM 856 C C . GLY A 1 109 ? -22.165 -4.342 6.605 1.00 86.69 109 GLY A C 1
ATOM 857 O O . GLY A 1 109 ? -23.233 -3.849 6.232 1.00 86.69 109 GLY A O 1
ATOM 858 N N . ARG A 1 110 ? -21.402 -3.724 7.516 1.00 91.31 110 ARG A N 1
ATOM 859 C CA . ARG A 1 110 ? -21.688 -2.398 8.108 1.00 91.31 110 ARG A CA 1
ATOM 860 C C . ARG A 1 110 ? -20.550 -1.412 7.905 1.00 91.31 110 ARG A C 1
ATOM 862 O O . ARG A 1 110 ? -20.813 -0.211 7.813 1.00 91.31 110 ARG A O 1
ATOM 869 N N . VAL A 1 111 ? -19.325 -1.931 7.863 1.00 93.25 111 VAL A N 1
ATOM 870 C CA . VAL A 1 111 ? -18.102 -1.159 7.686 1.00 93.25 111 VAL A CA 1
ATOM 871 C C . VAL A 1 111 ? -17.556 -1.291 6.275 1.00 93.25 111 VAL A C 1
ATOM 873 O O . VAL A 1 111 ? -17.527 -2.382 5.711 1.00 93.25 111 VAL A O 1
ATOM 876 N N . GLU A 1 112 ? -17.081 -0.180 5.734 1.00 92.75 112 GLU A N 1
ATOM 877 C CA . GLU A 1 112 ? -16.134 -0.174 4.625 1.00 92.75 112 GLU A CA 1
ATOM 878 C C . GLU A 1 112 ? -14.777 0.281 5.145 1.00 92.75 112 GLU A C 1
ATOM 880 O O . GLU A 1 112 ? -14.659 1.285 5.855 1.00 92.75 112 GLU A O 1
ATOM 885 N N . LYS A 1 113 ? -13.751 -0.505 4.827 1.00 91.44 113 LYS A N 1
ATOM 886 C CA . LYS A 1 113 ? -12.375 -0.241 5.225 1.00 91.44 113 LYS A CA 1
ATOM 887 C C . LYS A 1 113 ? -11.660 0.443 4.069 1.00 91.44 113 LYS A C 1
ATOM 889 O O . LYS A 1 113 ? -11.504 -0.148 3.010 1.00 91.44 113 LYS A O 1
ATOM 894 N N . ILE A 1 114 ? -11.183 1.656 4.310 1.00 92.56 114 ILE A N 1
ATOM 895 C CA . ILE A 1 114 ? -10.351 2.413 3.380 1.00 92.56 114 ILE A CA 1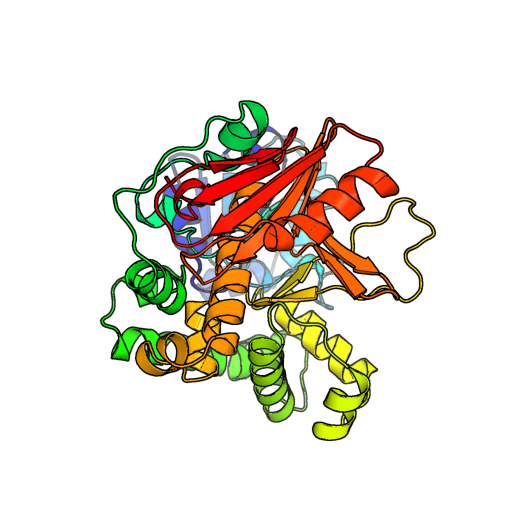
ATOM 896 C C . ILE A 1 114 ? -8.924 2.369 3.903 1.00 92.56 114 ILE A C 1
ATOM 898 O O . ILE A 1 114 ? -8.645 2.805 5.026 1.00 92.56 114 ILE A O 1
ATOM 902 N N . ARG A 1 115 ? -8.011 1.844 3.090 1.00 92.62 115 ARG A N 1
ATOM 903 C CA . ARG A 1 115 ? -6.590 1.868 3.412 1.00 92.62 115 ARG A CA 1
ATOM 904 C C . ARG A 1 115 ? -5.999 3.234 3.061 1.00 92.62 115 ARG A C 1
ATOM 906 O O . ARG A 1 115 ? -6.130 3.695 1.936 1.00 92.62 115 ARG A O 1
ATOM 913 N N . LEU A 1 116 ? -5.309 3.854 4.013 1.00 94.75 116 LEU A N 1
ATOM 914 C CA . LEU A 1 116 ? -4.485 5.036 3.796 1.00 94.75 116 LEU A CA 1
ATOM 915 C C . LEU A 1 1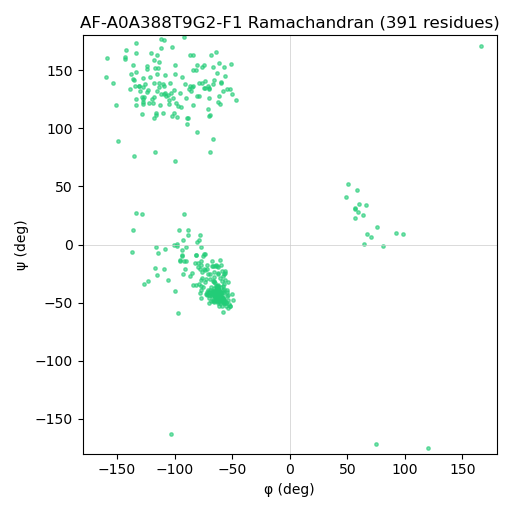16 ? -3.012 4.628 3.756 1.00 94.75 116 LEU A C 1
ATOM 917 O O . LEU A 1 116 ? -2.433 4.230 4.774 1.00 94.75 116 LEU A O 1
ATOM 921 N N . ARG A 1 117 ? -2.41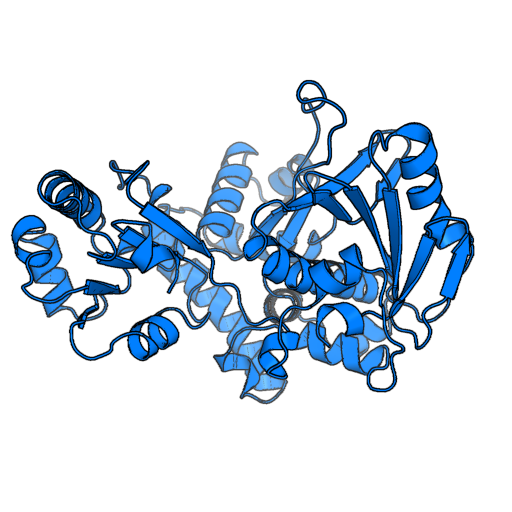3 4.715 2.571 1.00 96.19 117 ARG A N 1
ATOM 922 C CA . ARG A 1 117 ? -0.981 4.485 2.357 1.00 96.19 117 ARG A CA 1
ATOM 923 C C . ARG A 1 117 ? -0.175 5.758 2.661 1.00 96.19 117 ARG A C 1
ATOM 925 O O . ARG A 1 117 ? -0.761 6.838 2.734 1.00 96.19 117 ARG A O 1
ATOM 932 N N . PRO A 1 118 ? 1.154 5.659 2.854 1.00 96.88 118 PRO A N 1
ATOM 933 C CA . PRO A 1 118 ? 2.037 6.807 2.652 1.00 96.88 118 PRO A CA 1
ATOM 934 C C . PRO A 1 118 ? 1.782 7.436 1.275 1.00 96.88 118 PRO A C 1
ATOM 936 O O . PRO A 1 118 ? 1.302 6.747 0.372 1.00 96.88 118 PRO A O 1
ATOM 939 N N . PHE A 1 119 ? 2.101 8.720 1.112 1.00 97.62 119 PHE A N 1
ATOM 940 C CA . PHE A 1 119 ? 1.813 9.417 -0.135 1.00 97.62 119 PHE A CA 1
ATOM 941 C C . PHE A 1 119 ? 2.485 8.732 -1.326 1.00 97.62 119 PHE A C 1
ATOM 943 O O . PHE A 1 119 ? 3.687 8.452 -1.319 1.00 97.62 119 PHE A O 1
ATOM 950 N N . SER A 1 120 ? 1.707 8.527 -2.381 1.00 97.44 120 SER A N 1
ATOM 951 C CA . SER A 1 120 ? 2.252 8.352 -3.719 1.00 97.44 120 SER A CA 1
ATOM 952 C C . SER A 1 120 ? 3.005 9.616 -4.134 1.00 97.44 120 SER A C 1
ATOM 954 O O . SER A 1 120 ? 2.746 10.723 -3.653 1.00 97.44 120 SER A O 1
ATOM 956 N N . TYR A 1 121 ? 3.939 9.481 -5.069 1.00 97.62 121 TYR A N 1
ATOM 957 C CA . TYR A 1 121 ? 4.662 10.646 -5.557 1.00 97.62 121 TYR A CA 1
ATOM 958 C C . TYR A 1 121 ? 3.738 11.614 -6.314 1.00 97.62 121 TYR A C 1
ATOM 960 O O . TYR A 1 121 ? 3.939 12.824 -6.251 1.00 97.62 121 TYR A O 1
ATOM 968 N N . GLY A 1 122 ? 2.664 11.105 -6.929 1.00 97.19 122 GLY A N 1
ATOM 969 C CA . GLY A 1 122 ? 1.635 11.937 -7.557 1.00 97.19 122 GLY A CA 1
ATOM 970 C C . GLY A 1 122 ? 0.942 12.854 -6.550 1.00 97.19 122 GLY A C 1
ATOM 971 O O . GLY A 1 122 ? 0.813 14.047 -6.805 1.00 97.19 122 GLY A O 1
ATOM 972 N N . GLU A 1 123 ? 0.589 12.346 -5.366 1.00 96.94 123 GLU A N 1
ATOM 973 C CA . GLU A 1 123 ? 0.005 13.164 -4.292 1.00 96.94 123 GLU A CA 1
ATOM 974 C C . GLU A 1 123 ? 0.976 14.230 -3.774 1.00 96.94 123 GLU A C 1
ATOM 976 O O . GLU A 1 123 ? 0.558 15.355 -3.509 1.00 96.94 123 GLU A O 1
ATOM 981 N N . ILE A 1 124 ? 2.274 13.911 -3.686 1.00 96.88 124 ILE A N 1
ATOM 982 C CA . ILE A 1 124 ? 3.318 14.879 -3.304 1.00 96.88 124 ILE A CA 1
ATOM 983 C C . ILE A 1 124 ? 3.396 16.031 -4.318 1.00 96.88 124 ILE A C 1
ATOM 985 O O . ILE A 1 124 ? 3.631 17.174 -3.929 1.00 96.88 124 ILE A O 1
ATOM 989 N N . LEU A 1 125 ? 3.175 15.744 -5.603 1.00 96.38 125 LEU A N 1
ATOM 990 C CA . LEU A 1 125 ? 3.110 16.747 -6.669 1.00 96.38 125 LEU A CA 1
ATOM 991 C C . LEU A 1 125 ? 1.742 17.448 -6.769 1.00 96.38 125 LEU A C 1
ATOM 993 O O . LEU A 1 125 ? 1.613 18.418 -7.510 1.00 96.38 125 LEU A O 1
ATOM 997 N N . GLY A 1 126 ? 0.721 16.983 -6.040 1.00 95.94 126 GLY A N 1
ATOM 998 C CA . GLY A 1 126 ? -0.656 17.473 -6.162 1.00 95.94 126 GLY A CA 1
ATOM 999 C C . GLY A 1 126 ? -1.398 16.961 -7.405 1.00 95.94 126 GLY A C 1
ATOM 1000 O O . GLY A 1 126 ? -2.447 17.499 -7.767 1.00 95.94 126 GLY A O 1
ATOM 1001 N N . ASN A 1 127 ? -0.877 15.921 -8.055 1.00 95.69 127 ASN A N 1
ATOM 1002 C CA . ASN A 1 127 ? -1.463 15.313 -9.242 1.00 95.69 127 ASN A CA 1
ATOM 1003 C C . ASN A 1 127 ? -2.599 14.346 -8.883 1.00 95.69 127 ASN A C 1
ATOM 1005 O O . ASN A 1 127 ? -2.647 13.754 -7.804 1.00 95.69 127 ASN A O 1
ATOM 1009 N N . LYS A 1 128 ? -3.526 14.158 -9.827 1.00 93.44 128 LYS A N 1
ATOM 1010 C CA . LYS A 1 128 ? -4.580 13.140 -9.715 1.00 93.44 128 LYS A CA 1
ATOM 1011 C C . LYS A 1 128 ? -4.030 11.764 -10.120 1.00 93.44 128 LYS A C 1
ATOM 1013 O O . LYS A 1 128 ? -3.183 11.704 -11.006 1.00 93.44 128 LYS A O 1
ATOM 1018 N N . PRO A 1 129 ? -4.545 10.657 -9.558 1.00 93.81 129 PRO A N 1
ATOM 1019 C CA . PRO A 1 129 ? -4.172 9.318 -10.003 1.00 93.81 129 PRO A CA 1
ATOM 1020 C C . PRO A 1 129 ? -4.748 9.055 -11.402 1.00 93.81 129 PRO A C 1
ATOM 1022 O O . PRO A 1 129 ? -5.964 8.956 -11.579 1.00 93.81 129 PRO A O 1
ATOM 1025 N N . LEU A 1 130 ? -3.881 8.986 -12.415 1.00 94.75 130 LEU A N 1
ATOM 1026 C CA . LEU A 1 130 ? -4.282 8.836 -13.817 1.00 94.75 130 LEU A CA 1
ATOM 1027 C C . LEU A 1 130 ? -3.973 7.456 -14.404 1.00 94.75 130 LEU A C 1
ATOM 1029 O O . LEU A 1 130 ? -4.390 7.207 -15.534 1.00 94.75 130 LEU A O 1
ATOM 1033 N N . LEU A 1 131 ? -3.325 6.541 -13.670 1.00 95.31 131 LEU A N 1
ATOM 1034 C CA . LEU A 1 131 ? -2.867 5.256 -14.214 1.00 95.31 131 LEU A CA 1
ATOM 1035 C C . LEU A 1 131 ? -3.977 4.492 -14.933 1.00 95.31 131 LEU A C 1
ATOM 1037 O O . LEU A 1 131 ? -3.812 4.146 -16.093 1.00 95.31 131 LEU A O 1
ATOM 1041 N N . PHE A 1 132 ? -5.128 4.260 -14.299 1.00 94.62 132 PHE A N 1
ATOM 1042 C CA . PHE A 1 132 ? -6.202 3.475 -14.921 1.00 94.62 132 PHE A CA 1
ATOM 1043 C C . PHE A 1 132 ? -6.834 4.164 -16.130 1.00 94.62 132 PHE A C 1
ATOM 1045 O O . PHE A 1 132 ? -7.224 3.494 -17.084 1.00 94.62 132 PHE A O 1
ATOM 1052 N N . LYS A 1 133 ? -6.875 5.501 -16.137 1.00 94.62 133 LYS A N 1
ATOM 1053 C CA . LYS A 1 133 ? -7.284 6.267 -17.318 1.00 94.62 133 LYS A CA 1
ATOM 1054 C C . LYS A 1 133 ? -6.269 6.078 -18.452 1.00 94.62 133 LYS A C 1
ATOM 1056 O O . LYS A 1 133 ? -6.692 5.818 -19.578 1.00 94.62 133 LYS A O 1
ATOM 1061 N N . ARG A 1 134 ? -4.971 6.124 -18.116 1.00 95.50 134 ARG A N 1
ATOM 1062 C CA . ARG A 1 134 ? -3.840 5.893 -19.027 1.00 95.50 134 ARG A CA 1
ATOM 1063 C C . ARG A 1 134 ? -3.832 4.501 -19.623 1.00 95.50 134 ARG A C 1
ATOM 1065 O O . ARG A 1 134 ? -3.733 4.334 -20.836 1.00 95.50 134 ARG A O 1
ATOM 1072 N N . LEU A 1 135 ? -4.018 3.502 -18.769 1.00 95.44 135 LEU A N 1
ATOM 1073 C CA . LEU A 1 135 ? -4.192 2.118 -19.164 1.00 95.44 135 LEU A CA 1
ATOM 1074 C C . LEU A 1 135 ? -5.392 2.009 -20.106 1.00 95.44 135 LEU A C 1
ATOM 1076 O O . LEU A 1 135 ? -5.198 1.633 -21.250 1.00 95.44 135 LEU A O 1
ATOM 1080 N N . ALA A 1 136 ? -6.599 2.421 -19.711 1.00 93.88 136 ALA A N 1
ATOM 1081 C CA . ALA A 1 136 ? -7.807 2.251 -20.528 1.00 93.88 136 ALA A CA 1
ATOM 1082 C C . ALA A 1 136 ? -7.728 2.912 -21.918 1.00 93.88 136 ALA A C 1
ATOM 1084 O O . ALA A 1 136 ? -8.199 2.340 -22.898 1.00 93.88 136 ALA A O 1
ATOM 1085 N N . ARG A 1 137 ? -7.130 4.104 -22.021 1.00 95.44 137 ARG A N 1
ATOM 1086 C CA . ARG A 1 137 ? -7.036 4.866 -23.280 1.00 95.44 137 ARG A CA 1
ATOM 1087 C C . ARG A 1 137 ? -5.747 4.622 -24.059 1.00 95.44 137 ARG A C 1
ATOM 1089 O O . ARG A 1 137 ? -5.641 5.066 -25.199 1.00 95.44 137 ARG A O 1
ATOM 1096 N N . ARG A 1 138 ? -4.777 3.928 -23.457 1.00 94.69 138 ARG A N 1
ATOM 1097 C CA . ARG A 1 138 ? -3.417 3.744 -23.985 1.00 94.69 138 ARG A CA 1
ATOM 1098 C C . ARG A 1 138 ? -2.703 5.089 -24.257 1.00 94.69 138 ARG A C 1
ATOM 1100 O O . ARG A 1 138 ? -1.863 5.166 -25.161 1.00 94.69 138 ARG A O 1
ATOM 1107 N N . ASP A 1 139 ? -3.021 6.128 -23.472 1.00 94.50 139 ASP A N 1
ATOM 1108 C CA . ASP A 1 139 ? -2.499 7.504 -23.566 1.00 94.50 139 ASP A CA 1
ATOM 1109 C C . ASP A 1 139 ? -1.381 7.769 -22.535 1.00 94.50 139 ASP A C 1
ATOM 1111 O O . ASP A 1 139 ? -1.524 8.490 -21.542 1.00 94.50 139 ASP A O 1
ATOM 1115 N N . PHE A 1 140 ? -0.222 7.165 -22.796 1.00 96.56 140 PHE A N 1
ATOM 1116 C CA . PHE A 1 140 ? 1.016 7.433 -22.059 1.00 96.56 140 PHE A CA 1
ATOM 1117 C C . PHE A 1 140 ? 1.734 8.657 -22.627 1.00 96.56 140 PHE A C 1
ATOM 1119 O O . PHE A 1 140 ? 1.627 8.946 -23.819 1.00 96.56 140 PHE A O 1
ATOM 1126 N N . VAL A 1 141 ? 2.466 9.363 -21.770 1.00 95.06 141 VAL A N 1
ATOM 1127 C CA . VAL A 1 141 ? 3.179 10.597 -22.107 1.00 95.06 141 VAL A CA 1
ATOM 1128 C C . VAL A 1 141 ? 4.687 10.418 -22.008 1.00 95.06 141 VAL A C 1
ATOM 1130 O O . VAL A 1 141 ? 5.181 9.619 -21.209 1.00 95.06 141 VAL A O 1
ATOM 1133 N N . GLU A 1 142 ? 5.402 11.203 -22.809 1.00 95.69 142 GLU A N 1
ATOM 1134 C CA . GLU A 1 142 ? 6.856 11.309 -22.734 1.00 95.69 142 GLU A CA 1
ATOM 1135 C C . GLU A 1 142 ? 7.299 11.887 -21.393 1.00 95.69 142 GLU A C 1
ATOM 1137 O O . GLU A 1 142 ? 6.634 12.740 -20.800 1.00 95.69 142 GLU A O 1
ATOM 1142 N N . ASN A 1 143 ? 8.463 11.447 -20.939 1.00 91.56 143 ASN A N 1
ATOM 1143 C CA . ASN A 1 143 ? 9.112 11.961 -19.752 1.00 91.56 143 ASN A CA 1
ATOM 1144 C C . ASN A 1 143 ? 10.117 13.044 -20.130 1.00 91.56 143 ASN A C 1
ATOM 1146 O O . ASN A 1 143 ? 11.092 12.786 -20.828 1.00 91.56 143 ASN A O 1
ATOM 1150 N N . LYS A 1 144 ? 9.880 14.253 -19.620 1.00 89.62 144 LYS A N 1
ATOM 1151 C CA . LYS A 1 144 ? 10.760 15.418 -19.807 1.00 89.62 144 LYS A CA 1
ATOM 1152 C C . LYS A 1 144 ? 11.398 15.901 -18.505 1.00 89.62 144 LYS A C 1
ATOM 1154 O O . LYS A 1 144 ? 12.226 16.805 -18.526 1.00 89.62 144 LYS A O 1
ATOM 1159 N N . SER A 1 145 ? 10.986 15.328 -17.376 1.00 89.44 145 SER A N 1
ATOM 1160 C CA . SER A 1 145 ? 11.190 15.918 -16.048 1.00 89.44 145 SER A CA 1
ATOM 1161 C C . SER A 1 145 ? 12.073 15.060 -15.142 1.00 89.44 145 SER A C 1
ATOM 1163 O O . SER A 1 145 ? 12.634 15.564 -14.168 1.00 89.44 145 SER A O 1
ATOM 1165 N N . PHE A 1 146 ? 12.211 13.763 -15.435 1.00 92.12 146 PHE A N 1
ATOM 1166 C CA . PHE A 1 146 ? 12.852 12.808 -14.536 1.00 92.12 146 PHE A CA 1
ATOM 1167 C C . PHE A 1 146 ? 13.932 11.998 -15.243 1.00 92.12 146 PHE A C 1
ATOM 1169 O O . PHE A 1 146 ? 13.678 11.327 -16.232 1.00 92.12 146 PHE A O 1
ATOM 1176 N N . ASN A 1 147 ? 15.134 11.974 -14.678 1.00 93.06 147 ASN A N 1
ATOM 1177 C CA . ASN A 1 147 ? 16.152 10.993 -15.044 1.00 93.06 147 ASN A CA 1
ATOM 1178 C C . ASN A 1 147 ? 16.240 9.891 -13.976 1.00 93.06 147 ASN A C 1
ATOM 1180 O O . ASN A 1 147 ? 15.686 10.018 -12.878 1.00 93.06 147 ASN A O 1
ATOM 1184 N N . LYS A 1 148 ? 16.985 8.819 -14.271 1.00 94.38 148 LYS A N 1
ATOM 1185 C CA . LYS A 1 148 ? 17.199 7.698 -13.341 1.00 94.38 148 LYS A CA 1
ATOM 1186 C C . LYS A 1 148 ? 17.618 8.157 -11.942 1.00 94.38 148 LYS A C 1
ATOM 1188 O O . LYS A 1 148 ? 17.034 7.707 -10.959 1.00 94.38 148 LYS A O 1
ATOM 1193 N N . LYS A 1 149 ? 18.598 9.061 -11.842 1.00 95.75 149 LYS A N 1
ATOM 1194 C CA . LYS A 1 149 ? 19.095 9.568 -10.555 1.00 95.75 149 LYS A CA 1
ATOM 1195 C C . LYS A 1 149 ? 17.979 10.229 -9.748 1.00 95.75 149 LYS A C 1
ATOM 1197 O O . LYS A 1 149 ? 17.811 9.914 -8.573 1.00 95.75 149 LYS A O 1
ATOM 1202 N N . LYS A 1 150 ? 17.171 11.081 -10.384 1.00 95.69 150 LYS A N 1
ATOM 1203 C CA . LYS A 1 150 ? 16.049 11.754 -9.727 1.00 95.69 150 LYS A CA 1
ATOM 1204 C C . LYS A 1 150 ? 15.002 10.761 -9.225 1.00 95.69 150 LYS A C 1
ATOM 1206 O O . LYS A 1 150 ? 14.526 10.904 -8.103 1.00 95.69 150 LYS A O 1
ATOM 1211 N N . ILE A 1 151 ? 14.682 9.737 -10.017 1.00 96.75 151 ILE A N 1
ATOM 1212 C CA . ILE A 1 151 ? 13.745 8.681 -9.607 1.00 96.75 151 ILE A CA 1
ATOM 1213 C C . ILE A 1 151 ? 14.297 7.909 -8.400 1.00 96.75 151 ILE A C 1
ATOM 1215 O O . ILE A 1 151 ? 13.563 7.664 -7.446 1.00 96.75 151 ILE A O 1
ATOM 1219 N N . LEU A 1 152 ? 15.597 7.591 -8.381 1.00 97.44 152 LEU A N 1
ATOM 1220 C CA . LEU A 1 152 ? 16.235 6.947 -7.227 1.00 97.44 152 LEU A CA 1
ATOM 1221 C C . LEU A 1 152 ? 16.208 7.839 -5.978 1.00 97.44 152 LEU A C 1
ATOM 1223 O O . LEU A 1 152 ? 15.944 7.345 -4.886 1.00 97.44 152 LEU A O 1
ATOM 1227 N N . GLU A 1 153 ? 16.431 9.148 -6.111 1.00 96.88 153 GLU A N 1
ATOM 1228 C CA . GLU A 1 153 ? 16.309 10.100 -4.996 1.00 96.88 153 GLU A CA 1
ATOM 1229 C C . GLU A 1 153 ? 14.888 10.146 -4.420 1.00 96.88 153 GLU A C 1
ATOM 1231 O O . GLU A 1 153 ? 14.723 10.182 -3.198 1.00 96.88 153 GLU A O 1
ATOM 1236 N N . ILE A 1 154 ? 13.872 10.121 -5.288 1.00 97.19 154 ILE A N 1
ATOM 1237 C CA . ILE A 1 154 ? 12.458 10.062 -4.898 1.00 97.19 154 ILE A CA 1
ATOM 1238 C C . ILE A 1 154 ? 12.166 8.737 -4.184 1.00 97.19 154 ILE A C 1
ATOM 1240 O O . ILE A 1 154 ? 11.623 8.739 -3.082 1.00 97.19 154 ILE A O 1
ATOM 1244 N N . ALA A 1 155 ? 12.595 7.607 -4.748 1.00 97.88 155 ALA A N 1
ATOM 1245 C CA . ALA A 1 155 ? 12.398 6.297 -4.137 1.00 97.88 155 ALA A CA 1
ATOM 1246 C C . ALA A 1 155 ? 13.095 6.186 -2.765 1.00 97.88 155 ALA A C 1
ATOM 1248 O O . ALA A 1 155 ? 12.513 5.666 -1.815 1.00 97.88 155 ALA A O 1
ATOM 1249 N N . LEU A 1 156 ? 14.303 6.741 -2.608 1.00 97.62 156 LEU A N 1
ATOM 1250 C CA . LEU A 1 156 ? 15.010 6.815 -1.320 1.00 97.62 156 LEU A CA 1
ATOM 1251 C C . LEU A 1 156 ? 14.328 7.744 -0.301 1.00 97.62 156 LEU A C 1
ATOM 1253 O O . LEU A 1 156 ? 14.646 7.677 0.890 1.00 97.62 156 LEU A O 1
ATOM 1257 N N . ALA A 1 157 ? 13.448 8.645 -0.746 1.00 97.38 157 ALA A N 1
ATOM 1258 C CA . ALA A 1 157 ? 12.710 9.539 0.134 1.00 97.38 157 ALA A CA 1
ATOM 1259 C C . ALA A 1 157 ? 11.541 8.839 0.838 1.00 97.38 157 ALA A C 1
ATOM 1261 O O . ALA A 1 157 ? 11.323 9.108 2.021 1.00 97.38 157 ALA A O 1
ATOM 1262 N N . GLY A 1 158 ? 10.840 7.953 0.125 1.00 97.38 158 GLY A N 1
ATOM 1263 C CA . GLY A 1 158 ? 9.571 7.376 0.572 1.00 97.38 158 GLY A CA 1
ATOM 1264 C C . GLY A 1 158 ? 8.402 8.363 0.465 1.00 97.38 158 GLY A C 1
ATOM 1265 O O . GLY A 1 158 ? 8.536 9.448 -0.099 1.00 97.38 158 GLY A O 1
ATOM 1266 N N . GLY A 1 159 ? 7.255 7.971 1.010 1.00 97.38 159 GLY A N 1
ATOM 1267 C CA . GLY A 1 159 ? 5.989 8.704 0.981 1.00 97.38 159 GLY A CA 1
ATOM 1268 C C . GLY A 1 159 ? 5.476 9.144 2.355 1.00 97.38 159 GLY A C 1
ATOM 1269 O O . GLY A 1 159 ? 4.428 9.785 2.441 1.00 97.38 159 GLY A O 1
ATOM 1270 N N . PHE A 1 160 ? 6.159 8.806 3.454 1.00 97.38 160 PHE A N 1
ATOM 1271 C CA . PHE A 1 160 ? 5.720 9.241 4.784 1.00 97.38 160 PHE A CA 1
ATOM 1272 C C . PHE A 1 160 ? 5.725 10.784 4.900 1.00 97.38 160 PHE A C 1
ATOM 1274 O O . PHE A 1 160 ? 6.761 11.406 4.662 1.00 97.38 160 PHE A O 1
ATOM 1281 N N . PRO A 1 161 ? 4.616 11.426 5.324 1.00 96.12 161 PRO A N 1
ATOM 1282 C CA . PRO A 1 161 ? 4.496 12.888 5.343 1.00 96.12 161 PRO A CA 1
ATOM 1283 C C . PRO A 1 161 ? 5.574 13.612 6.164 1.00 96.12 161 PRO A C 1
ATOM 1285 O O . PRO A 1 161 ? 6.223 14.538 5.683 1.00 96.12 161 PRO A O 1
ATOM 1288 N N . GLU A 1 162 ? 5.794 13.194 7.414 1.00 94.75 162 GLU A N 1
ATOM 1289 C CA . GLU A 1 162 ? 6.726 13.875 8.319 1.00 94.75 162 GLU A CA 1
ATOM 1290 C C . GLU A 1 162 ? 8.191 13.872 7.823 1.00 94.75 162 GLU A C 1
ATOM 1292 O O . GLU A 1 162 ? 8.807 14.943 7.775 1.00 94.75 162 GLU A O 1
ATOM 1297 N N . PRO A 1 163 ? 8.792 12.729 7.429 1.00 95.75 163 PRO A N 1
ATOM 1298 C CA . PRO A 1 163 ? 10.177 12.683 6.957 1.00 95.75 163 PRO A CA 1
ATOM 1299 C C . PRO A 1 163 ? 10.421 13.405 5.619 1.00 95.75 163 PRO A C 1
ATOM 1301 O O . PRO A 1 163 ? 11.572 13.752 5.328 1.00 95.75 163 PRO A O 1
ATOM 1304 N N . LEU A 1 164 ? 9.385 13.680 4.819 1.00 95.31 164 LEU A N 1
ATOM 1305 C CA . LEU A 1 164 ? 9.520 14.445 3.572 1.00 95.31 164 LEU A CA 1
ATOM 1306 C C . LEU A 1 164 ? 9.953 15.895 3.815 1.00 95.31 164 LEU A C 1
ATOM 1308 O O . LEU A 1 164 ? 10.751 16.421 3.042 1.00 95.31 164 LEU A O 1
ATOM 1312 N N . THR A 1 165 ? 9.533 16.497 4.931 1.00 94.69 165 THR A N 1
ATOM 1313 C CA . THR A 1 165 ? 9.895 17.879 5.316 1.00 94.69 165 THR A CA 1
ATOM 1314 C C . THR A 1 165 ? 11.333 18.024 5.830 1.00 94.69 165 THR A C 1
ATOM 1316 O O . THR A 1 165 ? 11.816 19.131 6.056 1.00 94.69 165 THR A O 1
ATOM 1319 N N . LYS A 1 166 ? 12.034 16.904 6.039 1.00 94.88 166 LYS A N 1
ATOM 1320 C CA . LYS A 1 166 ? 13.369 16.863 6.641 1.00 94.88 166 LYS A CA 1
ATOM 1321 C C . LYS A 1 166 ? 14.456 16.732 5.570 1.00 94.88 166 LYS A C 1
ATOM 1323 O O . LYS A 1 166 ? 14.238 16.156 4.502 1.00 94.88 166 LYS A O 1
ATOM 1328 N N . ASN A 1 167 ? 15.667 17.190 5.894 1.00 95.25 167 ASN A N 1
ATOM 1329 C CA . ASN A 1 167 ? 16.855 16.911 5.080 1.00 95.25 167 ASN A CA 1
ATOM 1330 C C . ASN A 1 167 ? 17.184 15.403 5.050 1.00 95.25 167 ASN A C 1
ATOM 1332 O O . ASN A 1 167 ? 16.693 14.630 5.875 1.00 95.25 167 ASN A O 1
ATOM 1336 N N . LEU A 1 168 ? 18.054 14.977 4.127 1.00 92.31 168 LEU A N 1
ATOM 1337 C CA . LEU A 1 168 ? 18.358 13.559 3.880 1.00 92.31 168 LEU A CA 1
ATOM 1338 C C . LEU A 1 168 ? 18.790 12.782 5.141 1.00 92.31 168 LEU A C 1
ATOM 1340 O O . LEU A 1 168 ? 18.343 11.655 5.364 1.00 92.31 168 LEU A O 1
ATOM 1344 N N . ALA A 1 169 ? 19.658 13.365 5.972 1.00 93.25 169 ALA A N 1
ATOM 1345 C CA . ALA A 1 169 ? 20.176 12.699 7.166 1.00 93.25 169 ALA A CA 1
ATOM 1346 C C . ALA A 1 169 ? 19.091 12.540 8.243 1.00 93.25 169 ALA A C 1
ATOM 1348 O O . ALA A 1 169 ? 18.914 11.453 8.800 1.00 93.25 169 ALA A O 1
ATOM 1349 N N . ALA A 1 170 ? 18.330 13.606 8.503 1.00 96.75 170 ALA A N 1
ATOM 1350 C CA . ALA A 1 170 ? 17.220 13.591 9.450 1.00 96.75 170 ALA A CA 1
ATOM 1351 C C . ALA A 1 170 ? 16.078 12.675 8.980 1.00 96.75 170 ALA A C 1
ATOM 1353 O O . ALA A 1 170 ? 15.514 11.940 9.788 1.00 96.75 170 ALA A O 1
ATOM 1354 N N . ARG A 1 171 ? 15.801 12.642 7.673 1.00 96.38 171 ARG A N 1
ATOM 1355 C CA . ARG A 1 171 ? 14.838 11.736 7.035 1.00 96.38 171 ARG A CA 1
ATOM 1356 C C . ARG A 1 171 ? 15.168 10.269 7.298 1.00 96.38 171 ARG A C 1
ATOM 1358 O O . ARG A 1 171 ? 14.309 9.512 7.742 1.00 96.38 171 ARG A O 1
ATOM 1365 N N . ARG A 1 172 ? 16.415 9.851 7.058 1.00 95.50 172 ARG A N 1
ATOM 1366 C CA . ARG A 1 172 ? 16.845 8.466 7.325 1.00 95.50 172 ARG A CA 1
ATOM 1367 C C . ARG A 1 172 ? 16.778 8.119 8.807 1.00 95.50 172 ARG A C 1
ATOM 1369 O O . ARG A 1 172 ? 16.332 7.031 9.162 1.00 95.50 172 ARG A O 1
ATOM 1376 N N . ARG A 1 173 ? 17.206 9.045 9.672 1.00 96.88 173 ARG A N 1
ATOM 1377 C CA . ARG A 1 173 ? 17.137 8.867 11.128 1.00 96.88 173 ARG A CA 1
ATOM 1378 C C . ARG A 1 173 ? 15.695 8.687 11.597 1.00 96.88 173 ARG A C 1
ATOM 1380 O O . ARG A 1 173 ? 15.440 7.793 12.395 1.00 96.88 173 ARG A O 1
ATOM 1387 N N . TRP A 1 174 ? 14.766 9.485 11.068 1.00 97.31 174 TRP A N 1
ATOM 1388 C CA . TRP A 1 174 ? 13.343 9.374 11.382 1.00 97.31 174 TRP A CA 1
ATOM 1389 C C . TRP A 1 174 ? 12.803 7.984 11.040 1.00 97.31 174 TRP A C 1
ATOM 1391 O O . TRP A 1 174 ? 12.235 7.343 11.913 1.00 97.31 174 TRP A O 1
ATOM 1401 N N . HIS A 1 175 ? 13.064 7.468 9.834 1.00 97.12 175 HIS A N 1
ATOM 1402 C CA . HIS A 1 175 ? 12.581 6.140 9.430 1.00 97.12 175 HIS A CA 1
ATOM 1403 C C . HIS A 1 175 ? 13.122 5.012 10.320 1.00 97.12 175 HIS A C 1
ATOM 1405 O O . HIS A 1 175 ? 12.370 4.127 10.722 1.00 97.12 175 HIS A O 1
ATOM 1411 N N . ARG A 1 176 ? 14.412 5.054 10.686 1.00 94.94 176 ARG A N 1
ATOM 1412 C CA . ARG A 1 176 ? 14.986 4.069 11.622 1.00 94.94 176 ARG A CA 1
ATOM 1413 C C . ARG A 1 176 ? 14.336 4.146 12.995 1.00 94.94 176 ARG A C 1
ATOM 1415 O O . ARG A 1 176 ? 13.975 3.118 13.558 1.00 94.94 176 ARG A O 1
ATOM 1422 N N . ASN A 1 177 ? 14.175 5.358 13.520 1.00 94.88 177 ASN A N 1
ATOM 1423 C CA . ASN A 1 177 ? 13.541 5.571 14.817 1.00 94.88 177 ASN A CA 1
ATOM 1424 C C . ASN A 1 177 ? 12.079 5.120 14.800 1.00 94.88 177 ASN A C 1
ATOM 1426 O O . ASN A 1 177 ? 11.645 4.472 15.744 1.00 94.88 177 ASN A O 1
ATOM 1430 N N . TYR A 1 178 ? 11.352 5.400 13.718 1.00 94.69 178 TYR A N 1
ATOM 1431 C CA . TYR A 1 178 ? 9.977 4.957 13.516 1.00 94.69 178 TYR A CA 1
ATOM 1432 C C . TYR A 1 178 ? 9.858 3.434 13.633 1.00 94.69 178 TYR A C 1
ATOM 1434 O O . TYR A 1 178 ? 9.085 2.945 14.452 1.00 94.69 178 TYR A O 1
ATOM 1442 N N . VAL A 1 179 ? 10.677 2.686 12.887 1.00 92.12 179 VAL A N 1
ATOM 1443 C CA . VAL A 1 179 ? 10.679 1.214 12.922 1.00 92.12 179 VAL A CA 1
ATOM 1444 C C . VAL A 1 179 ? 11.063 0.690 14.305 1.00 92.12 179 VAL A C 1
ATOM 1446 O O . VAL A 1 179 ? 10.399 -0.204 14.827 1.00 92.12 179 VAL A O 1
ATOM 1449 N N . ASN A 1 180 ? 12.105 1.256 14.921 1.00 89.94 180 ASN A N 1
ATOM 1450 C CA . ASN A 1 180 ? 12.553 0.837 16.248 1.00 89.94 180 ASN A CA 1
ATOM 1451 C C . ASN A 1 180 ? 11.455 1.029 17.297 1.00 89.94 180 ASN A C 1
ATOM 1453 O O . ASN A 1 180 ? 11.145 0.090 18.022 1.00 89.94 180 ASN A O 1
ATOM 1457 N N . VAL A 1 181 ? 10.828 2.208 17.335 1.00 89.50 181 VAL A N 1
ATOM 1458 C CA . VAL A 1 181 ? 9.753 2.515 18.287 1.00 89.50 181 VAL A CA 1
ATOM 1459 C C . VAL A 1 181 ? 8.524 1.645 18.029 1.00 89.50 181 VAL A C 1
ATOM 1461 O O . VAL A 1 181 ? 7.969 1.100 18.981 1.00 89.50 181 VAL A O 1
ATOM 1464 N N . LEU A 1 182 ? 8.122 1.467 16.766 1.00 87.75 182 LEU A N 1
ATOM 1465 C CA . LEU A 1 182 ? 6.975 0.632 16.405 1.00 87.75 182 LEU A CA 1
ATOM 1466 C C . LEU A 1 182 ? 7.184 -0.822 16.859 1.00 87.75 182 LEU A C 1
ATOM 1468 O O . LEU A 1 182 ? 6.301 -1.412 17.480 1.00 87.75 182 LEU A O 1
ATOM 1472 N N . ILE A 1 183 ? 8.366 -1.392 16.604 1.00 83.81 183 ILE A N 1
ATOM 1473 C CA . ILE A 1 183 ? 8.678 -2.773 16.989 1.00 83.81 183 ILE A CA 1
ATOM 1474 C C . ILE A 1 183 ? 8.828 -2.924 18.511 1.00 83.81 183 ILE A C 1
ATOM 1476 O O . ILE A 1 183 ? 8.323 -3.890 19.082 1.00 83.81 183 ILE A O 1
ATOM 1480 N N . GLU A 1 184 ? 9.510 -1.993 19.182 1.00 80.56 184 GLU A N 1
ATOM 1481 C CA . GLU A 1 184 ? 9.776 -2.084 20.624 1.00 80.56 184 GLU A CA 1
ATOM 1482 C C . GLU A 1 184 ? 8.531 -1.838 21.477 1.00 80.56 184 GLU A C 1
ATOM 1484 O O . GLU A 1 184 ? 8.305 -2.555 22.457 1.00 80.56 184 GLU A O 1
ATOM 1489 N N . LYS A 1 185 ? 7.736 -0.821 21.123 1.00 72.62 185 LYS A N 1
ATOM 1490 C CA . LYS A 1 185 ? 6.592 -0.380 21.923 1.00 72.62 185 LYS A CA 1
ATOM 1491 C C . LYS A 1 185 ? 5.291 -0.976 21.415 1.00 72.62 185 LYS A C 1
ATOM 1493 O O . LYS A 1 185 ? 4.632 -1.693 22.158 1.00 72.62 185 LYS A O 1
ATOM 1498 N N . ASP A 1 186 ? 4.936 -0.729 20.161 1.00 70.12 186 ASP A N 1
ATOM 1499 C CA . ASP A 1 186 ? 3.567 -0.964 19.690 1.00 70.12 186 ASP A CA 1
ATOM 1500 C C . ASP A 1 186 ? 3.281 -2.446 19.428 1.00 70.12 186 ASP A C 1
ATOM 1502 O O . ASP A 1 186 ? 2.239 -2.966 19.831 1.00 70.12 186 ASP A O 1
ATOM 1506 N N . LEU A 1 187 ? 4.233 -3.167 18.829 1.00 73.50 187 LEU A N 1
ATOM 1507 C CA . LEU A 1 187 ? 4.047 -4.587 18.510 1.00 73.50 187 LEU A CA 1
ATOM 1508 C C . LEU A 1 187 ? 4.064 -5.504 19.738 1.00 73.50 187 LEU A C 1
ATOM 1510 O O . LEU A 1 187 ? 3.497 -6.599 19.697 1.00 73.50 187 LEU A O 1
ATOM 1514 N N . ARG A 1 188 ? 4.647 -5.050 20.854 1.00 67.00 188 ARG A N 1
ATOM 1515 C CA . ARG A 1 188 ? 4.619 -5.789 22.123 1.00 67.00 188 ARG A CA 1
ATOM 1516 C C . ARG A 1 188 ? 3.192 -5.964 22.639 1.00 67.00 188 ARG A C 1
ATOM 1518 O O . ARG A 1 188 ? 2.823 -7.070 23.026 1.00 67.00 188 ARG A O 1
ATOM 1525 N N . TYR A 1 189 ? 2.406 -4.887 22.620 1.00 59.91 189 TYR A N 1
ATOM 1526 C CA . TYR A 1 189 ? 1.036 -4.875 23.140 1.00 59.91 189 TYR A CA 1
ATOM 1527 C C . TYR A 1 189 ? 0.042 -5.547 22.192 1.00 59.91 189 TYR A C 1
ATOM 1529 O O . TYR A 1 189 ? -0.931 -6.138 22.645 1.00 59.91 189 TYR A O 1
ATOM 1537 N N . VAL A 1 190 ? 0.300 -5.481 20.883 1.00 60.28 190 VAL A N 1
ATOM 1538 C CA . VAL A 1 190 ? -0.613 -5.985 19.849 1.00 60.28 190 VAL A CA 1
ATOM 1539 C C . VAL A 1 190 ? -0.579 -7.512 19.712 1.00 60.28 190 VAL A C 1
ATOM 1541 O O . VAL A 1 190 ? -1.618 -8.116 19.456 1.00 60.28 190 VAL A O 1
ATOM 1544 N N . ALA A 1 191 ? 0.588 -8.145 19.873 1.00 63.25 191 ALA A N 1
ATOM 1545 C CA . ALA A 1 191 ? 0.763 -9.555 19.504 1.00 63.25 191 ALA A CA 1
ATOM 1546 C C . ALA A 1 191 ? 1.537 -10.416 20.521 1.00 63.25 191 ALA A C 1
ATOM 1548 O O . ALA A 1 191 ? 1.934 -11.530 20.192 1.00 63.25 191 ALA A O 1
ATOM 1549 N N . ASN A 1 192 ? 1.765 -9.926 21.750 1.00 65.25 192 ASN A N 1
ATOM 1550 C CA . ASN A 1 192 ? 2.487 -10.648 22.813 1.00 65.25 192 ASN A CA 1
ATOM 1551 C C . ASN A 1 192 ? 3.837 -11.246 22.348 1.00 65.25 192 ASN A C 1
ATOM 1553 O O . ASN A 1 192 ? 4.201 -12.381 22.668 1.00 65.25 192 ASN A O 1
ATOM 1557 N N . ILE A 1 193 ? 4.578 -10.484 21.539 1.00 71.62 193 ILE A N 1
ATOM 1558 C CA . ILE A 1 193 ? 5.820 -10.949 20.915 1.00 71.62 193 ILE A CA 1
ATOM 1559 C C . ILE A 1 193 ? 6.920 -11.090 21.969 1.00 71.62 193 ILE A C 1
ATOM 1561 O O . ILE A 1 193 ? 7.376 -10.101 22.542 1.00 71.62 193 ILE A O 1
ATOM 1565 N N . LYS A 1 194 ? 7.392 -12.326 22.177 1.00 72.00 194 LYS A N 1
ATOM 1566 C CA . LYS A 1 194 ? 8.429 -12.653 23.172 1.00 72.00 194 LYS A CA 1
ATOM 1567 C C . LYS A 1 194 ? 9.854 -12.310 22.713 1.00 72.00 194 LYS A C 1
ATOM 1569 O O . LYS A 1 194 ? 10.673 -11.935 23.544 1.00 72.00 194 LYS A O 1
ATOM 1574 N N . ARG A 1 195 ? 10.165 -12.427 21.411 1.00 83.38 195 ARG A N 1
ATOM 1575 C CA . ARG A 1 195 ? 11.519 -12.198 20.847 1.00 83.38 195 ARG A CA 1
ATOM 1576 C C . ARG A 1 195 ? 11.540 -11.019 19.869 1.00 83.38 195 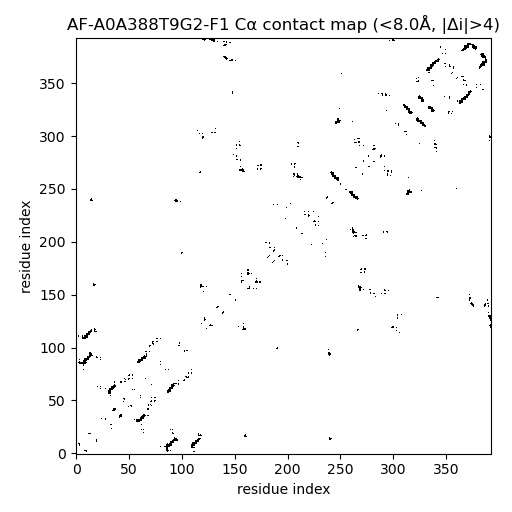ARG A C 1
ATOM 1578 O O . ARG A 1 195 ? 11.491 -11.205 18.653 1.00 83.38 195 ARG A O 1
ATOM 1585 N N . GLN A 1 196 ? 11.589 -9.798 20.404 1.00 82.31 196 GLN A N 1
ATOM 1586 C CA . GLN A 1 196 ? 11.615 -8.561 19.606 1.00 82.31 196 GLN A CA 1
ATOM 1587 C C . GLN A 1 196 ? 12.892 -8.405 18.769 1.00 82.31 196 GLN A C 1
ATOM 1589 O O . GLN A 1 196 ? 12.857 -7.833 17.682 1.00 82.31 196 GLN A O 1
ATOM 1594 N N . ASP A 1 197 ? 14.019 -8.920 19.258 1.00 86.25 197 ASP A N 1
ATOM 1595 C CA . ASP A 1 197 ? 15.293 -8.945 18.538 1.00 86.25 197 ASP A CA 1
ATOM 1596 C C . ASP A 1 197 ? 15.172 -9.720 17.218 1.00 86.25 197 ASP A C 1
ATOM 1598 O O . ASP A 1 197 ? 15.648 -9.261 16.178 1.00 86.25 197 ASP A O 1
ATOM 1602 N N . VAL A 1 198 ? 14.462 -10.854 17.245 1.00 89.00 198 VAL A N 1
ATOM 1603 C CA . VAL A 1 198 ? 14.161 -11.643 16.049 1.00 89.00 198 VAL A CA 1
ATOM 1604 C C . VAL A 1 198 ? 13.225 -10.880 15.128 1.00 89.00 198 VAL A C 1
ATOM 1606 O O . VAL A 1 198 ? 13.477 -10.851 13.932 1.00 89.00 198 VAL A O 1
ATOM 1609 N N . LEU A 1 199 ? 12.190 -10.219 15.655 1.00 89.44 199 LEU A N 1
ATOM 1610 C CA . LEU A 1 199 ? 11.271 -9.438 14.824 1.00 89.44 199 LEU A CA 1
ATOM 1611 C C . LEU A 1 199 ? 11.989 -8.303 14.079 1.00 89.44 199 LEU A C 1
ATOM 1613 O O . LEU A 1 199 ? 11.743 -8.096 12.894 1.00 89.44 199 LEU A O 1
ATOM 1617 N N . LYS A 1 200 ? 12.920 -7.604 14.742 1.00 90.12 200 LYS A N 1
ATOM 1618 C CA . LYS A 1 200 ? 13.754 -6.568 14.108 1.00 90.12 200 LYS A CA 1
ATOM 1619 C C . LYS A 1 200 ? 14.642 -7.139 13.006 1.00 90.12 200 LYS A C 1
ATOM 1621 O O . LYS A 1 200 ? 14.680 -6.588 11.908 1.00 90.12 200 LYS A O 1
ATOM 1626 N N . LYS A 1 201 ? 15.346 -8.243 13.285 1.00 91.50 201 LYS A N 1
ATOM 1627 C CA . LYS A 1 201 ? 16.202 -8.925 12.298 1.00 91.50 201 LYS A CA 1
ATOM 1628 C C . LYS A 1 201 ? 15.388 -9.450 11.118 1.00 91.50 201 LYS A C 1
ATOM 1630 O O . LYS A 1 201 ? 15.803 -9.295 9.974 1.00 91.50 201 LYS A O 1
ATOM 1635 N N . LEU A 1 202 ? 14.213 -10.006 11.396 1.00 93.00 202 LEU A N 1
ATOM 1636 C CA . LEU A 1 202 ? 13.271 -10.449 10.384 1.00 93.00 202 LEU A CA 1
ATOM 1637 C C . LEU A 1 202 ? 12.817 -9.282 9.519 1.00 93.00 202 LEU A C 1
ATOM 1639 O O . LEU A 1 202 ? 12.871 -9.394 8.304 1.00 93.00 202 LEU A O 1
ATOM 1643 N N . PHE A 1 203 ? 12.413 -8.159 10.111 1.00 94.81 203 PHE A N 1
ATOM 1644 C CA . PHE A 1 203 ? 11.986 -7.008 9.326 1.00 94.81 203 PHE A CA 1
ATOM 1645 C C . PHE A 1 203 ? 13.105 -6.485 8.414 1.00 94.81 203 PHE A C 1
ATOM 1647 O O . PHE A 1 203 ? 12.861 -6.221 7.241 1.00 94.81 203 PHE A O 1
ATOM 1654 N N . ALA A 1 204 ? 14.349 -6.430 8.903 1.00 94.94 204 ALA A N 1
ATOM 1655 C CA . ALA A 1 204 ? 15.502 -6.103 8.065 1.00 94.94 204 ALA A CA 1
ATOM 1656 C C . ALA A 1 204 ? 15.707 -7.115 6.920 1.00 94.94 204 ALA A C 1
ATOM 1658 O O . ALA A 1 204 ? 15.952 -6.709 5.786 1.00 94.94 204 ALA A O 1
ATOM 1659 N N . ALA A 1 205 ? 15.544 -8.416 7.180 1.00 94.56 205 ALA A N 1
ATOM 1660 C CA . ALA A 1 205 ? 15.584 -9.433 6.130 1.00 94.56 205 ALA A CA 1
ATOM 1661 C C . ALA A 1 205 ? 14.439 -9.260 5.118 1.00 94.56 205 ALA A C 1
ATOM 1663 O O . ALA A 1 205 ? 14.673 -9.333 3.919 1.00 94.56 205 ALA A O 1
ATOM 1664 N N . LEU A 1 206 ? 13.218 -8.959 5.564 1.00 95.75 206 LEU A N 1
ATOM 1665 C CA . LEU A 1 206 ? 12.076 -8.701 4.681 1.00 95.75 206 LEU A CA 1
ATOM 1666 C C . LEU A 1 206 ? 12.295 -7.466 3.803 1.00 95.75 206 LEU A C 1
ATOM 1668 O O . LEU A 1 206 ? 11.917 -7.489 2.638 1.00 95.75 206 LEU A O 1
ATOM 1672 N N . CYS A 1 207 ? 12.966 -6.428 4.312 1.00 96.75 207 CYS A N 1
ATOM 1673 C CA . CYS A 1 207 ? 13.422 -5.313 3.484 1.00 96.75 207 CYS A CA 1
ATOM 1674 C C . CYS A 1 207 ? 14.389 -5.781 2.382 1.00 96.75 207 CYS A C 1
ATOM 1676 O O . CYS A 1 207 ? 14.268 -5.340 1.241 1.00 96.75 207 CYS A O 1
ATOM 1678 N N . GLU A 1 208 ? 15.313 -6.702 2.679 1.00 93.88 208 GLU A N 1
ATOM 1679 C CA . GLU A 1 208 ? 16.197 -7.283 1.659 1.00 93.88 208 GLU A CA 1
ATOM 1680 C C . GLU A 1 208 ? 15.463 -8.192 0.662 1.00 93.88 208 GLU A C 1
ATOM 1682 O O . GLU A 1 208 ? 15.872 -8.286 -0.498 1.00 93.88 208 GLU A O 1
ATOM 1687 N N . PHE A 1 209 ? 14.380 -8.846 1.078 1.00 92.94 209 PHE A N 1
ATOM 1688 C CA . PHE A 1 209 ? 13.557 -9.698 0.218 1.00 92.94 209 PHE A CA 1
ATOM 1689 C C . PHE A 1 209 ? 12.378 -8.965 -0.434 1.00 92.94 209 PHE A C 1
ATOM 1691 O O . PHE A 1 209 ? 11.608 -9.602 -1.146 1.00 92.94 209 PHE A O 1
ATOM 1698 N N . SER A 1 210 ? 12.239 -7.649 -0.249 1.00 95.50 210 SER A N 1
ATOM 1699 C CA . SER A 1 210 ? 11.215 -6.866 -0.950 1.00 95.50 210 SER A CA 1
ATOM 1700 C C . SER A 1 210 ? 11.346 -7.070 -2.458 1.00 95.50 210 SER A C 1
ATOM 1702 O O . SER A 1 210 ? 12.461 -7.037 -2.985 1.00 95.50 210 SER A O 1
ATOM 1704 N N . ALA A 1 211 ? 10.222 -7.306 -3.138 1.00 93.06 211 ALA A N 1
ATOM 1705 C CA . ALA A 1 211 ? 10.157 -7.651 -4.562 1.00 93.06 211 ALA A CA 1
ATOM 1706 C C . ALA A 1 211 ? 10.801 -9.007 -4.950 1.00 93.06 211 ALA A C 1
ATOM 1708 O O . ALA A 1 211 ? 10.754 -9.422 -6.107 1.00 93.06 211 ALA A O 1
ATOM 1709 N N . LYS A 1 212 ? 11.359 -9.763 -3.996 1.00 90.75 212 LYS A N 1
ATOM 1710 C CA . LYS A 1 212 ? 12.023 -11.052 -4.237 1.00 90.75 212 LYS A CA 1
ATOM 1711 C C . LYS A 1 212 ? 11.258 -12.211 -3.604 1.00 90.75 212 LYS A C 1
ATOM 1713 O O . LYS A 1 212 ? 10.502 -12.070 -2.644 1.00 90.75 212 LYS A O 1
ATOM 1718 N N . TYR A 1 213 ? 11.489 -13.401 -4.148 1.00 86.94 213 TYR A N 1
ATOM 1719 C CA . TYR A 1 213 ? 11.017 -14.636 -3.533 1.00 86.94 213 TYR A CA 1
ATOM 1720 C C . TYR A 1 213 ? 11.857 -14.971 -2.312 1.00 86.94 213 TYR A C 1
ATOM 1722 O O . TYR A 1 213 ? 13.078 -14.812 -2.315 1.00 86.94 213 TYR A O 1
ATOM 1730 N N . MET A 1 214 ? 11.182 -15.456 -1.278 1.00 86.31 214 MET A N 1
ATOM 1731 C CA . MET A 1 214 ? 11.779 -15.672 0.027 1.00 86.31 214 MET A CA 1
ATOM 1732 C C . MET A 1 214 ? 11.711 -17.144 0.415 1.00 86.31 214 MET A C 1
ATOM 1734 O O . MET A 1 214 ? 10.618 -17.691 0.557 1.00 86.31 214 MET A O 1
ATOM 1738 N N . ASP A 1 215 ? 12.860 -17.761 0.677 1.00 85.62 215 ASP A N 1
ATOM 1739 C CA . ASP A 1 215 ? 12.892 -19.077 1.307 1.00 85.62 215 ASP A CA 1
ATOM 1740 C C . ASP A 1 215 ? 12.704 -18.937 2.826 1.00 85.62 215 ASP A C 1
ATOM 1742 O O . ASP A 1 215 ? 13.638 -18.673 3.589 1.00 85.62 215 ASP A O 1
ATOM 1746 N N . LYS A 1 216 ? 11.454 -19.119 3.263 1.00 84.38 216 LYS A N 1
ATOM 1747 C CA . LYS A 1 216 ? 11.068 -19.065 4.679 1.00 84.38 216 LYS A CA 1
ATOM 1748 C C . LYS A 1 216 ? 11.815 -20.092 5.533 1.00 84.38 216 LYS A C 1
ATOM 1750 O O . LYS A 1 216 ? 12.054 -19.815 6.707 1.00 84.38 216 LYS A O 1
ATOM 1755 N N . ALA A 1 217 ? 12.173 -21.255 4.981 1.00 81.69 217 ALA A N 1
ATOM 1756 C CA . ALA A 1 217 ? 12.872 -22.291 5.737 1.00 81.69 217 ALA A CA 1
ATOM 1757 C C . ALA A 1 217 ? 14.305 -21.851 6.059 1.00 81.69 217 ALA A C 1
ATOM 1759 O O . ALA A 1 217 ? 14.687 -21.840 7.229 1.00 81.69 217 ALA A O 1
ATOM 1760 N N . SER A 1 218 ? 15.051 -21.390 5.050 1.00 81.69 218 SER A N 1
ATOM 1761 C CA . SER A 1 218 ? 16.400 -20.840 5.240 1.00 81.69 218 SER A CA 1
ATOM 1762 C C . SER A 1 218 ? 16.425 -19.671 6.231 1.00 81.69 218 SER A C 1
ATOM 1764 O O . SER A 1 218 ? 17.290 -19.617 7.107 1.00 81.69 218 SER A O 1
ATOM 1766 N N . ILE A 1 219 ? 15.444 -18.764 6.162 1.00 82.81 219 ILE A N 1
ATOM 1767 C CA . ILE A 1 219 ? 15.357 -17.628 7.092 1.00 82.81 219 ILE A CA 1
ATOM 1768 C C . ILE A 1 219 ? 15.043 -18.081 8.523 1.00 82.81 219 ILE A C 1
ATOM 1770 O O . ILE A 1 219 ? 15.679 -17.609 9.466 1.00 82.81 219 ILE A O 1
ATOM 1774 N N . GLY A 1 220 ? 14.086 -18.999 8.700 1.00 81.94 220 GLY A N 1
ATOM 1775 C CA . GLY A 1 220 ? 13.722 -19.527 10.018 1.00 81.94 220 GLY A CA 1
ATOM 1776 C C . GLY A 1 220 ? 14.907 -20.190 10.720 1.00 81.94 220 GLY A C 1
ATOM 1777 O O . GLY A 1 220 ? 15.199 -19.873 11.877 1.00 81.94 220 GLY A O 1
ATOM 1778 N N . SER A 1 221 ? 15.651 -21.023 9.985 1.00 81.62 221 SER A N 1
ATOM 1779 C CA . SER A 1 221 ? 16.887 -21.651 10.462 1.00 81.62 221 SER A CA 1
ATOM 1780 C C . SER A 1 221 ? 17.933 -20.614 10.881 1.00 81.62 221 SER A C 1
ATOM 1782 O O . SER A 1 221 ? 18.488 -20.717 11.972 1.00 81.62 221 SER A O 1
ATOM 1784 N N . GLY A 1 222 ? 18.144 -19.564 10.077 1.00 85.88 222 GLY A N 1
ATOM 1785 C CA . GLY A 1 222 ? 19.089 -18.485 10.391 1.00 85.88 222 GLY A CA 1
ATOM 1786 C C . GLY A 1 222 ? 18.748 -17.683 11.657 1.00 85.88 222 GLY A C 1
ATOM 1787 O O . GLY A 1 222 ? 19.641 -17.127 12.295 1.00 85.88 222 GLY A O 1
ATOM 1788 N N . PHE A 1 223 ? 17.474 -17.639 12.058 1.00 86.69 223 PHE A N 1
ATOM 1789 C CA . PHE A 1 223 ? 17.021 -16.951 13.275 1.00 86.69 223 PHE A CA 1
ATOM 1790 C C . PHE A 1 223 ? 16.764 -17.877 14.472 1.00 86.69 223 PHE A C 1
ATOM 1792 O O . PHE A 1 223 ? 16.397 -17.390 15.549 1.00 86.69 223 PHE A O 1
ATOM 1799 N N . ALA A 1 224 ? 16.965 -19.189 14.305 1.00 86.69 224 ALA A N 1
ATOM 1800 C CA . ALA A 1 224 ? 16.606 -20.209 15.287 1.00 86.69 224 ALA A CA 1
ATOM 1801 C C . ALA A 1 224 ? 15.149 -20.053 15.769 1.00 86.69 224 ALA A C 1
ATOM 1803 O O . ALA A 1 224 ? 14.873 -19.942 16.969 1.00 86.69 224 ALA A O 1
ATOM 1804 N N . VAL A 1 225 ? 14.215 -19.973 14.815 1.00 86.56 225 VAL A N 1
ATOM 1805 C CA . VAL A 1 225 ? 12.766 -19.963 15.067 1.00 86.56 225 VAL A CA 1
ATOM 1806 C C . VAL A 1 225 ? 12.045 -20.923 14.128 1.00 86.56 225 VAL A C 1
ATOM 1808 O O . VAL A 1 225 ? 12.445 -21.119 12.982 1.00 86.56 225 VAL A O 1
ATOM 1811 N N . ALA A 1 226 ? 10.950 -21.509 14.610 1.00 86.94 226 ALA A N 1
ATOM 1812 C CA . ALA A 1 226 ? 10.097 -22.354 13.788 1.00 86.94 226 ALA A CA 1
ATOM 1813 C C . ALA A 1 226 ? 9.401 -21.536 12.686 1.00 86.94 226 ALA A C 1
ATOM 1815 O O . ALA A 1 226 ? 9.105 -20.350 12.858 1.00 86.94 226 ALA A O 1
ATOM 1816 N N . ARG A 1 227 ? 9.064 -22.193 11.568 1.00 86.38 227 ARG A N 1
ATOM 1817 C CA . ARG A 1 227 ? 8.342 -21.577 10.440 1.00 86.38 227 ARG A CA 1
ATOM 1818 C C . ARG A 1 227 ? 7.031 -20.913 10.871 1.00 86.38 227 ARG A C 1
ATOM 1820 O O . ARG A 1 227 ? 6.727 -19.824 10.404 1.00 86.38 227 ARG A O 1
ATOM 1827 N N . GLN A 1 228 ? 6.296 -21.533 11.793 1.00 86.88 228 GLN A N 1
ATOM 1828 C CA . GLN A 1 228 ? 5.053 -20.970 12.320 1.00 86.88 228 GLN A CA 1
ATOM 1829 C C . GLN A 1 228 ? 5.283 -19.617 13.014 1.00 86.88 228 GLN A C 1
ATOM 1831 O O . GLN A 1 228 ? 4.570 -18.661 12.733 1.00 86.88 228 GLN A O 1
ATOM 1836 N N . THR A 1 229 ? 6.322 -19.499 13.846 1.00 86.56 229 THR A N 1
ATOM 1837 C CA . THR A 1 229 ? 6.687 -18.229 14.499 1.00 86.56 229 THR A CA 1
ATOM 1838 C C . THR A 1 229 ? 7.082 -17.162 13.478 1.00 86.56 229 THR A C 1
ATOM 1840 O O . THR A 1 229 ? 6.751 -15.990 13.640 1.00 86.56 229 THR A O 1
ATOM 1843 N N . LEU A 1 230 ? 7.770 -17.558 12.403 1.00 88.62 230 LEU A N 1
ATOM 1844 C CA . LEU A 1 230 ? 8.105 -16.655 11.304 1.00 88.62 230 LEU A CA 1
ATOM 1845 C C . LEU A 1 230 ? 6.837 -16.121 10.620 1.00 88.62 230 LEU A C 1
ATOM 1847 O O . LEU A 1 230 ? 6.720 -14.917 10.404 1.00 88.62 230 LEU A O 1
ATOM 1851 N N . ASP A 1 231 ? 5.883 -17.001 10.313 1.00 89.00 231 ASP A N 1
ATOM 1852 C CA . ASP A 1 231 ? 4.609 -16.629 9.693 1.00 89.00 231 ASP A CA 1
ATOM 1853 C C . ASP A 1 231 ? 3.774 -15.718 10.610 1.00 89.00 231 ASP A C 1
ATOM 1855 O O . ASP A 1 231 ? 3.238 -14.712 10.144 1.00 89.00 231 ASP A O 1
ATOM 1859 N N . GLU A 1 232 ? 3.733 -15.996 11.916 1.00 87.94 232 GLU A N 1
ATOM 1860 C CA . GLU A 1 232 ? 3.110 -15.125 12.922 1.00 87.94 232 GLU A CA 1
ATOM 1861 C C . GLU A 1 232 ? 3.740 -13.726 12.927 1.00 87.94 232 GLU A C 1
ATOM 1863 O O . GLU A 1 232 ? 3.030 -12.722 12.896 1.00 87.94 232 GLU A O 1
ATOM 1868 N N . TYR A 1 233 ? 5.069 -13.629 12.898 1.00 89.56 233 TYR A N 1
ATOM 1869 C CA . TYR A 1 233 ? 5.761 -12.341 12.886 1.00 89.56 233 TYR A CA 1
ATOM 1870 C C . TYR A 1 233 ? 5.534 -11.558 11.589 1.00 89.56 233 TYR A C 1
ATOM 1872 O O . TYR A 1 233 ? 5.320 -10.346 11.644 1.00 89.56 233 TYR A O 1
ATOM 1880 N N . ILE A 1 234 ? 5.525 -12.229 10.432 1.00 91.62 234 ILE A N 1
ATOM 1881 C CA . ILE A 1 234 ? 5.184 -11.587 9.153 1.00 91.62 234 ILE A CA 1
ATOM 1882 C C . ILE A 1 234 ? 3.737 -11.074 9.197 1.00 91.62 234 ILE A C 1
ATOM 1884 O O . ILE A 1 234 ? 3.500 -9.932 8.808 1.00 91.62 234 ILE A O 1
ATOM 1888 N N . ASN A 1 235 ? 2.787 -11.860 9.721 1.00 89.94 235 ASN A N 1
ATOM 1889 C CA . ASN A 1 235 ? 1.393 -11.427 9.886 1.00 89.94 235 ASN A CA 1
ATOM 1890 C C . ASN A 1 235 ? 1.294 -10.170 10.765 1.00 89.94 235 ASN A C 1
ATOM 1892 O O . ASN A 1 235 ? 0.534 -9.257 10.458 1.00 89.94 235 ASN A O 1
ATOM 1896 N N . VAL A 1 236 ? 2.070 -10.089 11.849 1.00 88.75 236 VAL A N 1
ATOM 1897 C CA . VAL A 1 236 ? 2.068 -8.902 12.715 1.00 88.75 236 VAL A CA 1
ATOM 1898 C C . VAL A 1 236 ? 2.589 -7.667 11.980 1.00 88.75 236 VAL A C 1
ATOM 1900 O O . VAL A 1 236 ? 1.971 -6.607 12.067 1.00 88.75 236 VAL A O 1
ATOM 1903 N N . LEU A 1 237 ? 3.694 -7.795 11.239 1.00 91.69 237 LEU A N 1
ATOM 1904 C CA . LEU A 1 237 ? 4.273 -6.702 10.447 1.00 91.69 237 LEU A CA 1
ATOM 1905 C C . LEU A 1 237 ? 3.315 -6.211 9.348 1.00 91.69 237 LEU A C 1
ATOM 1907 O O . LEU A 1 237 ? 3.198 -5.007 9.111 1.00 91.69 237 LEU A O 1
ATOM 1911 N N . GLU A 1 238 ? 2.597 -7.134 8.714 1.00 92.12 238 GLU A N 1
ATOM 1912 C CA . GLU A 1 238 ? 1.539 -6.842 7.745 1.00 92.12 238 GLU A CA 1
ATOM 1913 C C . GLU A 1 238 ? 0.348 -6.126 8.400 1.00 92.12 238 GLU A C 1
ATOM 1915 O O . GLU A 1 238 ? -0.146 -5.125 7.883 1.00 92.12 238 GLU A O 1
ATOM 1920 N N . ASN A 1 239 ? -0.060 -6.559 9.596 1.00 88.06 239 ASN A N 1
ATOM 1921 C CA . ASN A 1 239 ? -1.170 -5.957 10.337 1.00 88.06 239 ASN A CA 1
ATOM 1922 C C . ASN A 1 239 ? -0.896 -4.518 10.793 1.00 88.06 239 ASN A C 1
ATOM 1924 O O . ASN A 1 239 ? -1.849 -3.766 10.999 1.00 88.06 239 ASN A O 1
ATOM 1928 N N . VAL A 1 240 ? 0.368 -4.111 10.932 1.00 89.44 240 VAL A N 1
ATOM 1929 C CA . VAL A 1 240 ? 0.751 -2.703 11.160 1.00 89.44 240 VAL A CA 1
ATOM 1930 C C . VAL A 1 240 ? 1.144 -1.963 9.883 1.00 89.44 240 VAL A C 1
ATOM 1932 O O . VAL A 1 240 ? 1.649 -0.840 9.945 1.00 89.44 240 VAL A O 1
ATOM 1935 N N . TYR A 1 241 ? 0.859 -2.559 8.724 1.00 93.19 241 TYR A N 1
ATOM 1936 C CA . TYR A 1 241 ? 1.049 -1.969 7.404 1.00 93.19 241 TYR A CA 1
ATOM 1937 C C . TYR A 1 241 ? 2.507 -1.592 7.107 1.00 93.19 241 TYR A C 1
ATOM 1939 O O . TYR A 1 241 ? 2.739 -0.572 6.462 1.00 93.19 241 TYR A O 1
ATOM 1947 N N . LEU A 1 242 ? 3.483 -2.374 7.589 1.00 94.94 242 LEU A N 1
ATOM 1948 C CA . LEU A 1 242 ? 4.892 -2.222 7.196 1.00 94.94 242 LEU A CA 1
ATOM 1949 C C . LEU A 1 242 ? 5.232 -2.971 5.902 1.00 94.94 242 LEU A C 1
ATOM 1951 O O . LEU A 1 242 ? 6.195 -2.627 5.215 1.00 94.94 242 LEU A O 1
ATOM 1955 N N . LEU A 1 243 ? 4.465 -4.010 5.587 1.00 96.25 243 LEU A N 1
ATOM 1956 C CA . LEU A 1 243 ? 4.621 -4.806 4.380 1.00 96.25 243 LEU A CA 1
ATOM 1957 C C . LEU A 1 243 ? 3.263 -5.222 3.832 1.00 96.25 243 LEU A C 1
ATOM 1959 O O . LEU A 1 243 ? 2.275 -5.241 4.563 1.00 96.25 243 LEU A O 1
ATOM 1963 N N . ASP A 1 244 ? 3.269 -5.595 2.561 1.00 96.50 244 ASP A N 1
ATOM 1964 C CA . ASP A 1 244 ? 2.157 -6.197 1.847 1.00 96.50 244 ASP A CA 1
ATOM 1965 C C . ASP A 1 244 ? 2.570 -7.528 1.230 1.00 96.50 244 ASP A C 1
ATOM 1967 O O . ASP A 1 244 ? 3.736 -7.738 0.878 1.00 96.50 244 ASP A O 1
ATOM 1971 N N . ARG A 1 245 ? 1.580 -8.400 1.040 1.00 95.50 245 ARG A N 1
ATOM 1972 C CA . ARG A 1 245 ? 1.687 -9.595 0.207 1.00 95.50 245 ARG A CA 1
ATOM 1973 C C . ARG A 1 245 ? 0.954 -9.368 -1.100 1.00 95.50 245 ARG A C 1
ATOM 1975 O O . ARG A 1 245 ? -0.239 -9.075 -1.107 1.00 95.50 245 ARG A O 1
ATOM 1982 N N . VAL A 1 246 ? 1.665 -9.542 -2.202 1.00 96.25 246 VAL A N 1
ATOM 1983 C CA . VAL A 1 246 ? 1.076 -9.586 -3.536 1.00 96.25 246 VAL A CA 1
ATOM 1984 C C . VAL A 1 246 ? 0.928 -11.046 -3.907 1.00 96.25 246 VAL A C 1
ATOM 1986 O O . VAL A 1 246 ? 1.909 -11.788 -3.905 1.00 96.25 246 VAL A O 1
ATOM 1989 N N . SER A 1 247 ? -0.299 -11.461 -4.203 1.00 94.62 247 SER A N 1
ATOM 1990 C CA . SER A 1 247 ? -0.564 -12.847 -4.559 1.00 94.62 247 SER A CA 1
ATOM 1991 C C . SER A 1 247 ? -0.127 -13.178 -5.985 1.00 94.62 247 SER A C 1
ATOM 1993 O O . SER A 1 247 ? -0.135 -12.311 -6.864 1.00 94.62 247 SER A O 1
ATOM 1995 N N . PRO A 1 248 ? 0.215 -14.447 -6.243 1.00 94.25 248 PRO A N 1
ATOM 1996 C CA . PRO A 1 248 ? 0.486 -14.921 -7.586 1.00 94.25 248 PRO A CA 1
ATOM 1997 C C . PRO A 1 248 ? -0.798 -14.872 -8.419 1.00 94.25 248 PRO A C 1
ATOM 1999 O O . PRO A 1 248 ? -1.871 -15.249 -7.943 1.00 94.25 248 PRO A O 1
ATOM 2002 N N . TRP A 1 249 ? -0.684 -14.438 -9.669 1.00 94.12 249 TRP A N 1
ATOM 2003 C CA . TRP A 1 249 ? -1.747 -14.522 -10.655 1.00 94.12 249 TRP A CA 1
ATOM 2004 C C . TRP A 1 249 ? -1.949 -15.982 -11.049 1.00 94.12 249 TRP A C 1
ATOM 2006 O O . TRP A 1 249 ? -0.983 -16.705 -11.316 1.00 94.12 249 TRP A O 1
ATOM 2016 N N . LEU A 1 250 ? -3.206 -16.412 -11.093 1.00 87.44 250 LEU A N 1
ATOM 2017 C CA . LEU A 1 250 ? -3.590 -17.786 -11.388 1.00 87.44 250 LEU A CA 1
ATOM 2018 C C . LEU A 1 250 ? -4.588 -17.786 -12.545 1.00 87.44 250 LEU A C 1
ATOM 2020 O O . LEU A 1 250 ? -5.508 -16.974 -12.570 1.00 87.44 250 LEU A O 1
ATOM 2024 N N . ASN A 1 251 ? -4.436 -18.729 -13.475 1.00 74.19 251 ASN A N 1
ATOM 2025 C CA . ASN A 1 251 ? -5.383 -18.896 -14.582 1.00 74.19 251 ASN A CA 1
ATOM 2026 C C . ASN A 1 251 ? -6.700 -19.520 -14.087 1.00 74.19 251 ASN A C 1
ATOM 2028 O O . ASN A 1 251 ? -7.776 -19.224 -14.605 1.00 74.19 251 ASN A O 1
ATOM 2032 N N . THR A 1 252 ? -6.619 -20.378 -13.064 1.00 68.62 252 THR A N 1
ATOM 2033 C CA . THR A 1 252 ? -7.774 -20.949 -12.367 1.00 68.62 252 THR A CA 1
ATOM 2034 C C . THR A 1 252 ? -7.569 -20.935 -10.852 1.00 68.62 252 THR A C 1
ATOM 2036 O O . THR A 1 252 ? -6.443 -20.965 -10.357 1.00 68.62 252 THR A O 1
ATOM 2039 N N . GLY A 1 253 ? -8.662 -20.920 -10.083 1.00 60.12 253 GLY A N 1
ATOM 2040 C CA . GLY A 1 253 ? -8.597 -20.907 -8.615 1.00 60.12 253 GLY A CA 1
ATOM 2041 C C . GLY A 1 253 ? -7.948 -22.153 -7.989 1.00 60.12 253 GLY A C 1
ATOM 2042 O O . GLY A 1 253 ? -7.498 -22.089 -6.846 1.00 60.12 253 GLY A O 1
ATOM 2043 N N . TYR A 1 254 ? -7.859 -23.263 -8.731 1.00 59.84 254 TYR A N 1
ATOM 2044 C CA . TYR A 1 254 ? -7.292 -24.532 -8.259 1.00 59.84 254 TYR A CA 1
ATOM 2045 C C . TYR A 1 254 ? -5.754 -24.578 -8.331 1.00 59.84 254 TYR A C 1
ATOM 2047 O O . TYR A 1 254 ? -5.136 -25.371 -7.624 1.00 59.84 254 TYR A O 1
ATOM 2055 N N . ASP A 1 255 ? -5.118 -23.672 -9.085 1.00 66.38 255 ASP A N 1
ATOM 2056 C CA . ASP A 1 255 ? -3.659 -23.637 -9.302 1.00 66.38 255 ASP A CA 1
ATOM 2057 C C . ASP A 1 255 ? -2.862 -23.046 -8.117 1.00 66.38 255 ASP A C 1
ATOM 2059 O O . ASP A 1 255 ? -1.662 -22.778 -8.220 1.00 66.38 255 ASP A O 1
ATOM 2063 N N . ARG A 1 256 ? -3.522 -22.790 -6.979 1.00 66.75 256 ARG A N 1
ATOM 2064 C CA . ARG A 1 256 ? -2.939 -22.052 -5.848 1.00 66.75 256 ARG A CA 1
ATOM 2065 C C . ARG A 1 256 ? -1.947 -22.876 -5.021 1.00 66.75 256 ARG A C 1
ATOM 2067 O O . ARG A 1 256 ? -1.099 -22.301 -4.338 1.00 66.75 256 ARG A O 1
ATOM 2074 N N . VAL A 1 257 ? -2.043 -24.205 -5.046 1.00 59.34 257 VAL A N 1
ATOM 2075 C CA . VAL A 1 257 ? -1.239 -25.076 -4.174 1.00 59.34 257 VAL A CA 1
ATOM 2076 C C . VAL A 1 257 ? 0.255 -24.906 -4.475 1.00 59.34 257 VAL A C 1
ATOM 2078 O O . VAL A 1 257 ? 0.705 -25.081 -5.603 1.00 59.34 257 VAL A O 1
ATOM 2081 N N . GLY A 1 258 ? 1.033 -24.545 -3.450 1.00 65.00 258 GLY A N 1
ATOM 2082 C CA . GLY A 1 258 ? 2.486 -24.360 -3.549 1.00 65.00 258 GLY A CA 1
ATOM 2083 C C . GLY A 1 258 ? 2.940 -23.017 -4.133 1.00 65.00 258 GLY A C 1
ATOM 2084 O O . GLY A 1 258 ? 4.143 -22.769 -4.199 1.00 65.00 258 GLY A O 1
ATOM 2085 N N . LYS A 1 259 ? 2.019 -22.128 -4.528 1.00 80.81 259 LYS A N 1
ATOM 2086 C CA . LYS A 1 259 ? 2.367 -20.776 -4.979 1.00 80.81 259 LYS A CA 1
ATOM 2087 C C . LYS A 1 259 ? 2.529 -19.837 -3.780 1.00 80.81 259 LYS A C 1
ATOM 2089 O O . LYS A 1 259 ? 1.746 -19.871 -2.835 1.00 80.81 259 LYS A O 1
ATOM 2094 N N . GLN A 1 260 ? 3.575 -19.019 -3.821 1.00 86.19 260 GLN A N 1
ATOM 2095 C CA . GLN A 1 260 ? 3.971 -18.128 -2.732 1.00 86.19 260 GLN A CA 1
ATOM 2096 C C . GLN A 1 260 ? 3.704 -16.669 -3.108 1.00 86.19 260 GLN A C 1
ATOM 2098 O O . GLN A 1 260 ? 4.054 -16.262 -4.215 1.00 86.19 260 GLN A O 1
ATOM 2103 N N . ASP A 1 261 ? 3.154 -15.899 -2.166 1.00 92.00 261 ASP A N 1
ATOM 2104 C CA . ASP A 1 261 ? 3.026 -14.444 -2.289 1.00 92.00 261 ASP A CA 1
ATOM 2105 C C . ASP A 1 261 ? 4.404 -13.757 -2.305 1.00 92.00 261 ASP A C 1
ATOM 2107 O O . ASP A 1 261 ? 5.309 -14.120 -1.541 1.00 92.00 261 ASP A O 1
ATOM 2111 N N . LYS A 1 262 ? 4.547 -12.713 -3.124 1.00 94.44 262 LYS A N 1
ATOM 2112 C CA . LYS A 1 262 ? 5.717 -11.823 -3.126 1.00 94.44 262 LYS A CA 1
ATOM 2113 C C . LYS A 1 262 ? 5.515 -10.722 -2.074 1.00 94.44 262 LYS A C 1
ATOM 2115 O O . LYS A 1 262 ? 4.443 -10.125 -1.994 1.00 94.44 262 LYS A O 1
ATOM 2120 N N . ILE A 1 263 ? 6.529 -10.473 -1.243 1.00 96.06 263 ILE A N 1
ATOM 2121 C CA . ILE A 1 263 ? 6.470 -9.450 -0.186 1.00 96.06 263 ILE A CA 1
ATOM 2122 C C . ILE A 1 263 ? 6.975 -8.117 -0.731 1.00 96.06 263 ILE A C 1
ATOM 2124 O O . ILE A 1 263 ? 8.005 -8.065 -1.402 1.00 96.06 263 ILE A O 1
ATOM 2128 N N . PHE A 1 264 ? 6.280 -7.038 -0.380 1.00 98.19 264 PHE A N 1
ATOM 2129 C CA . PHE A 1 264 ? 6.696 -5.674 -0.678 1.00 98.19 264 PHE A CA 1
ATOM 2130 C C . PHE A 1 264 ? 6.649 -4.808 0.573 1.00 98.19 264 PHE A C 1
ATOM 2132 O O . PHE A 1 264 ? 5.647 -4.789 1.286 1.00 98.19 264 PHE A O 1
ATOM 2139 N N . ILE A 1 265 ? 7.715 -4.050 0.829 1.00 98.31 265 ILE A N 1
ATOM 2140 C CA . ILE A 1 265 ? 7.686 -3.018 1.869 1.00 98.31 265 ILE A CA 1
ATOM 2141 C C . ILE A 1 265 ? 6.808 -1.861 1.392 1.00 98.31 265 ILE A C 1
ATOM 2143 O O . ILE A 1 265 ? 6.884 -1.424 0.244 1.00 98.31 265 ILE A O 1
ATOM 2147 N N . THR A 1 266 ? 5.958 -1.351 2.278 1.00 97.19 266 THR A N 1
ATOM 2148 C CA . THR A 1 266 ? 4.948 -0.336 1.930 1.00 97.19 266 THR A CA 1
ATOM 2149 C C . THR A 1 266 ? 5.521 1.061 1.694 1.00 97.19 266 THR A C 1
ATOM 2151 O O . THR A 1 266 ? 4.776 1.958 1.308 1.00 97.19 266 THR A O 1
ATOM 2154 N N . ASP A 1 267 ? 6.809 1.261 1.979 1.00 98.25 267 ASP A N 1
ATOM 2155 C CA . ASP A 1 267 ? 7.519 2.521 1.788 1.00 98.25 267 ASP A CA 1
ATOM 2156 C C . ASP A 1 267 ? 9.014 2.282 1.512 1.00 98.25 267 ASP A C 1
ATOM 2158 O O . ASP A 1 267 ? 9.746 1.719 2.335 1.00 98.25 267 ASP A O 1
ATOM 2162 N N . THR A 1 268 ? 9.494 2.734 0.354 1.00 98.25 268 THR A N 1
ATOM 2163 C CA . THR A 1 268 ? 10.896 2.568 -0.049 1.00 98.25 268 THR A CA 1
ATOM 2164 C C . THR A 1 268 ? 11.890 3.428 0.728 1.00 98.25 268 THR A C 1
ATOM 2166 O O . THR A 1 268 ? 13.054 3.033 0.852 1.00 98.25 268 THR A O 1
ATOM 2169 N N . GLY A 1 269 ? 11.472 4.568 1.284 1.00 97.81 269 GLY A N 1
ATOM 2170 C CA . GLY A 1 269 ? 12.316 5.401 2.144 1.00 97.81 269 GLY A CA 1
ATOM 2171 C C . GLY A 1 269 ? 12.608 4.705 3.471 1.00 97.81 269 GLY A C 1
ATOM 2172 O O . GLY A 1 269 ? 13.757 4.656 3.921 1.00 97.81 269 GLY A O 1
ATOM 2173 N N . LEU A 1 270 ? 11.583 4.069 4.040 1.00 97.56 270 LEU A N 1
ATOM 2174 C CA . LEU A 1 270 ? 11.681 3.205 5.208 1.00 97.56 270 LEU A CA 1
ATOM 2175 C C . LEU A 1 270 ? 12.580 1.997 4.936 1.00 97.56 270 LEU A C 1
ATOM 2177 O O . LEU A 1 270 ? 13.543 1.787 5.677 1.00 97.56 270 LEU A O 1
ATOM 2181 N N . MET A 1 271 ? 12.313 1.254 3.855 1.00 98.06 271 MET A N 1
ATOM 2182 C CA . MET A 1 271 ? 13.130 0.111 3.431 1.00 98.06 271 MET A CA 1
ATOM 2183 C C . MET A 1 271 ? 14.610 0.503 3.329 1.00 98.06 271 MET A C 1
ATOM 2185 O O . MET A 1 271 ? 15.473 -0.089 3.975 1.00 98.06 271 MET A O 1
ATOM 2189 N N . SER A 1 272 ? 14.902 1.570 2.585 1.00 97.81 272 SER A N 1
ATOM 2190 C CA . SER A 1 272 ? 16.270 2.037 2.347 1.00 97.81 272 SER A CA 1
ATOM 2191 C C . SER A 1 272 ? 16.958 2.509 3.627 1.00 97.81 272 SER A C 1
ATOM 2193 O O . SER A 1 272 ? 18.157 2.297 3.811 1.00 97.81 272 SER A O 1
ATOM 2195 N N . ALA A 1 273 ? 16.222 3.137 4.548 1.00 97.31 273 ALA A N 1
ATOM 2196 C CA . ALA A 1 273 ? 16.773 3.567 5.825 1.00 97.31 273 ALA A CA 1
ATOM 2197 C C . ALA A 1 273 ? 17.169 2.382 6.717 1.00 97.31 273 ALA A C 1
ATOM 2199 O O . ALA A 1 273 ? 18.233 2.451 7.346 1.00 97.31 273 ALA A O 1
ATOM 2200 N N . VAL A 1 274 ? 16.354 1.318 6.747 1.00 97.12 274 VAL A N 1
ATOM 2201 C CA . VAL A 1 274 ? 16.627 0.065 7.476 1.00 97.12 274 VAL A CA 1
ATOM 2202 C C . VAL A 1 274 ? 17.848 -0.646 6.898 1.00 97.12 274 VAL A C 1
ATOM 2204 O O . VAL A 1 274 ? 18.736 -1.024 7.655 1.00 97.12 274 VAL A O 1
ATOM 2207 N N . LEU A 1 275 ? 17.948 -0.734 5.569 1.00 96.75 275 LEU A N 1
ATOM 2208 C CA . LEU A 1 275 ? 19.092 -1.347 4.879 1.00 96.75 275 LEU A CA 1
ATOM 2209 C C . LEU A 1 275 ? 20.340 -0.449 4.828 1.00 96.75 275 LEU A C 1
ATOM 2211 O O . LEU A 1 275 ? 21.381 -0.844 4.309 1.00 96.75 275 LEU A O 1
ATOM 2215 N N . ASN A 1 276 ? 20.250 0.774 5.362 1.00 96.50 276 ASN A N 1
ATOM 2216 C CA . ASN A 1 276 ? 21.305 1.788 5.318 1.00 96.50 276 ASN A CA 1
ATOM 2217 C C . ASN A 1 276 ? 21.772 2.143 3.891 1.00 96.50 276 ASN A C 1
ATOM 2219 O O . ASN A 1 276 ? 22.917 2.543 3.694 1.00 96.50 276 ASN A O 1
ATOM 2223 N N . TRP A 1 277 ? 20.880 2.048 2.905 1.00 96.62 277 TRP A N 1
ATOM 2224 C CA . TRP A 1 277 ? 21.188 2.381 1.518 1.00 96.62 277 TRP A CA 1
ATOM 2225 C C . TRP A 1 277 ? 21.269 3.891 1.299 1.00 96.62 277 TRP A C 1
ATOM 2227 O O . TRP A 1 277 ? 20.416 4.674 1.743 1.00 96.62 277 TRP A O 1
ATOM 2237 N N . LYS A 1 278 ? 22.313 4.307 0.581 1.00 95.94 278 LYS A N 1
ATOM 2238 C CA . LYS A 1 278 ? 22.507 5.675 0.107 1.00 95.94 278 LYS A CA 1
ATOM 2239 C C . LYS A 1 278 ? 22.394 5.750 -1.411 1.00 95.94 278 LYS A C 1
ATOM 2241 O O . LYS A 1 278 ? 22.381 4.735 -2.092 1.00 95.94 278 LYS A O 1
ATOM 2246 N N . LEU A 1 279 ? 22.330 6.972 -1.943 1.00 96.44 279 LEU A N 1
ATOM 2247 C CA . LEU A 1 279 ? 22.227 7.189 -3.387 1.00 96.44 279 LEU A CA 1
ATOM 2248 C C . LEU A 1 279 ? 23.396 6.534 -4.139 1.00 96.44 279 LEU A C 1
ATOM 2250 O O . LEU A 1 279 ? 23.164 5.725 -5.027 1.00 96.44 279 LEU A O 1
ATOM 2254 N N . ALA A 1 280 ? 24.629 6.760 -3.681 1.00 96.56 280 ALA A N 1
ATOM 2255 C CA . ALA A 1 280 ? 25.815 6.127 -4.258 1.00 96.56 280 ALA A CA 1
ATOM 2256 C C . ALA A 1 280 ? 25.754 4.585 -4.234 1.00 96.56 280 ALA A C 1
ATOM 2258 O O . ALA A 1 280 ? 26.189 3.932 -5.181 1.00 96.56 280 ALA A O 1
ATOM 2259 N N . ASP A 1 281 ? 25.172 3.994 -3.184 1.00 95.19 2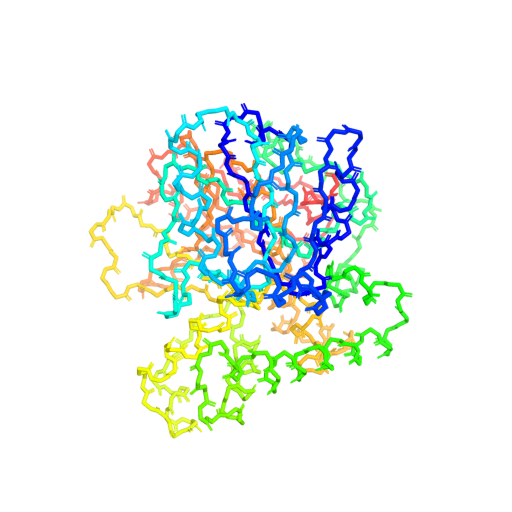81 ASP A N 1
ATOM 2260 C CA . ASP A 1 281 ? 25.031 2.539 -3.047 1.00 95.19 281 ASP A CA 1
ATOM 2261 C C . ASP A 1 281 ? 24.059 1.944 -4.070 1.00 95.19 281 ASP A C 1
ATOM 2263 O O . ASP A 1 281 ? 24.265 0.822 -4.530 1.00 95.19 281 ASP A O 1
ATOM 2267 N N . VAL A 1 282 ? 22.982 2.667 -4.392 1.00 95.69 282 VAL A N 1
ATOM 2268 C CA . VAL A 1 282 ? 21.966 2.212 -5.353 1.00 95.69 282 VAL A CA 1
ATOM 2269 C C . VAL A 1 282 ? 22.331 2.572 -6.790 1.00 95.69 282 VAL A C 1
ATOM 2271 O O . VAL A 1 282 ? 21.929 1.862 -7.702 1.00 95.69 282 VAL A O 1
ATOM 2274 N N . GLU A 1 283 ? 23.110 3.630 -7.018 1.00 95.19 283 GLU A N 1
ATOM 2275 C CA . GLU A 1 283 ? 23.622 3.977 -8.351 1.00 95.19 283 GLU A CA 1
ATOM 2276 C C . GLU A 1 283 ? 24.695 2.988 -8.823 1.00 95.19 283 GLU A C 1
ATOM 2278 O O . GLU A 1 283 ? 24.699 2.596 -9.988 1.00 95.19 283 GLU A O 1
ATOM 2283 N N . SER A 1 284 ? 25.565 2.544 -7.913 1.00 93.69 284 SER A N 1
ATOM 2284 C CA . SER A 1 284 ? 26.672 1.626 -8.218 1.00 93.69 284 SER A CA 1
ATOM 2285 C C . SER A 1 284 ? 26.270 0.147 -8.294 1.00 93.69 284 SER A C 1
ATOM 2287 O O . SER A 1 284 ? 27.074 -0.682 -8.713 1.00 93.69 284 SER A O 1
ATOM 2289 N N . SER A 1 285 ? 25.038 -0.210 -7.913 1.00 94.75 285 SER A N 1
ATOM 2290 C CA . SER A 1 285 ? 24.572 -1.599 -7.874 1.00 94.75 285 SER A CA 1
ATOM 2291 C C . SER A 1 285 ? 23.257 -1.774 -8.626 1.00 94.75 285 SER A C 1
ATOM 2293 O O . SER A 1 285 ? 22.200 -1.330 -8.174 1.00 94.75 285 SER A O 1
ATOM 2295 N N . GLY A 1 286 ? 23.308 -2.497 -9.750 1.00 92.06 286 GLY A N 1
ATOM 2296 C CA . GLY A 1 286 ? 22.122 -2.837 -10.539 1.00 92.06 286 GLY A CA 1
ATOM 2297 C C . GLY A 1 286 ? 21.061 -3.599 -9.737 1.00 92.06 286 GLY A C 1
ATOM 2298 O O . GLY A 1 286 ? 19.880 -3.292 -9.868 1.00 92.06 286 GLY A O 1
ATOM 2299 N N . ASP A 1 287 ? 21.476 -4.511 -8.848 1.00 92.62 287 ASP A N 1
ATOM 2300 C CA . ASP A 1 287 ? 20.563 -5.273 -7.980 1.00 92.62 287 ASP A CA 1
ATOM 2301 C C . ASP A 1 287 ? 19.826 -4.368 -6.982 1.00 92.62 287 ASP A C 1
ATOM 2303 O O . ASP A 1 287 ? 18.599 -4.423 -6.876 1.00 92.62 287 ASP A O 1
ATOM 2307 N N . ARG A 1 288 ? 20.553 -3.479 -6.287 1.00 95.69 288 ARG A N 1
ATOM 2308 C CA . ARG A 1 288 ? 19.940 -2.532 -5.340 1.00 95.69 288 ARG A CA 1
ATOM 2309 C C . ARG A 1 288 ? 19.040 -1.530 -6.059 1.00 95.69 288 ARG A C 1
ATOM 2311 O O . ARG A 1 288 ? 17.939 -1.257 -5.589 1.00 95.69 288 ARG A O 1
ATOM 2318 N N . SER A 1 289 ? 19.489 -1.019 -7.210 1.00 95.69 289 SER A N 1
ATOM 2319 C CA . SER A 1 289 ? 18.708 -0.123 -8.070 1.00 95.69 289 SER A CA 1
ATOM 2320 C C . SER A 1 289 ? 17.404 -0.779 -8.525 1.00 95.69 289 SER A C 1
ATOM 2322 O O . SER A 1 289 ? 16.343 -0.177 -8.388 1.00 95.69 289 SER A O 1
ATOM 2324 N N . GLY A 1 290 ? 17.480 -2.020 -9.019 1.00 95.00 290 GLY A N 1
ATOM 2325 C CA . GLY A 1 290 ? 16.325 -2.811 -9.445 1.00 95.00 290 GLY A CA 1
ATOM 2326 C C . GLY A 1 290 ? 15.334 -3.026 -8.309 1.00 95.00 290 GLY A C 1
ATOM 2327 O O . GLY A 1 290 ? 14.179 -2.636 -8.436 1.00 95.00 290 GLY A O 1
ATOM 2328 N N . LYS A 1 291 ? 15.803 -3.527 -7.159 1.00 96.12 291 LYS A N 1
ATOM 2329 C CA . LYS A 1 291 ? 14.954 -3.790 -5.984 1.00 96.12 291 LYS A CA 1
ATOM 2330 C C . LYS A 1 291 ? 14.246 -2.535 -5.473 1.00 96.12 291 LYS A C 1
ATOM 2332 O O . LYS A 1 291 ? 13.051 -2.568 -5.171 1.00 96.12 291 LYS A O 1
ATOM 2337 N N . LEU A 1 292 ? 14.986 -1.428 -5.368 1.00 97.81 292 LEU A N 1
ATOM 2338 C CA . LEU A 1 292 ? 14.427 -0.146 -4.951 1.00 97.81 292 LEU A CA 1
ATOM 2339 C C . LEU A 1 292 ? 13.357 0.329 -5.939 1.00 97.81 292 LEU A C 1
ATOM 2341 O O . LEU A 1 292 ? 12.293 0.763 -5.508 1.00 97.81 292 LEU A O 1
ATOM 2345 N N . MET A 1 293 ? 13.629 0.219 -7.242 1.00 97.50 293 MET A N 1
ATOM 2346 C CA . MET A 1 293 ? 12.710 0.652 -8.291 1.00 97.50 293 MET A CA 1
ATOM 2347 C C . MET A 1 293 ? 11.440 -0.200 -8.336 1.00 97.50 293 MET A C 1
ATOM 2349 O O . MET A 1 293 ? 10.351 0.357 -8.345 1.00 97.50 293 MET A O 1
ATOM 2353 N N . GLU A 1 294 ? 11.557 -1.528 -8.313 1.00 98.19 294 GLU A N 1
ATOM 2354 C CA . GLU A 1 294 ? 10.409 -2.447 -8.327 1.00 98.19 294 GLU A CA 1
ATOM 2355 C C . GLU A 1 294 ? 9.527 -2.241 -7.088 1.00 98.19 294 GLU A C 1
ATOM 2357 O O . GLU A 1 294 ? 8.307 -2.119 -7.202 1.00 98.19 294 GLU A O 1
ATOM 2362 N N . THR A 1 295 ? 10.135 -2.085 -5.905 1.00 98.56 295 THR A N 1
ATOM 2363 C CA . THR A 1 295 ? 9.385 -1.779 -4.673 1.00 98.56 295 THR A CA 1
ATOM 2364 C C . THR A 1 295 ? 8.722 -0.398 -4.741 1.00 98.56 295 THR A C 1
ATOM 2366 O O . THR A 1 295 ? 7.574 -0.241 -4.325 1.00 98.56 295 THR A O 1
ATOM 2369 N N . PHE A 1 296 ? 9.401 0.606 -5.303 1.00 98.62 296 PHE A N 1
ATOM 2370 C CA . PHE A 1 296 ? 8.834 1.944 -5.470 1.00 98.62 296 PHE A CA 1
ATOM 2371 C C . PHE A 1 296 ? 7.647 1.932 -6.437 1.00 98.62 296 PHE A C 1
ATOM 2373 O O . PHE A 1 296 ? 6.600 2.498 -6.123 1.00 98.62 296 PHE A O 1
ATOM 2380 N N . VAL A 1 297 ? 7.783 1.238 -7.573 1.00 98.69 297 VAL A N 1
ATOM 2381 C CA . VAL A 1 297 ? 6.702 1.014 -8.541 1.00 98.69 297 VAL A CA 1
ATOM 2382 C C . VAL A 1 297 ? 5.523 0.340 -7.863 1.00 98.69 297 VAL A C 1
ATOM 2384 O O . VAL A 1 297 ? 4.410 0.846 -7.984 1.00 98.69 297 VAL A O 1
ATOM 2387 N N . TYR A 1 298 ? 5.750 -0.716 -7.077 1.00 98.69 298 TYR A N 1
ATOM 2388 C CA . TYR A 1 298 ? 4.688 -1.330 -6.285 1.00 98.69 298 TYR A CA 1
ATOM 2389 C C . TYR A 1 298 ? 3.969 -0.305 -5.399 1.00 98.69 298 TYR A C 1
ATOM 2391 O O . TYR A 1 298 ? 2.742 -0.248 -5.417 1.00 98.69 298 TYR A O 1
ATOM 2399 N N . ASN A 1 299 ? 4.698 0.543 -4.662 1.00 98.50 299 ASN A N 1
ATOM 2400 C CA . ASN A 1 299 ? 4.070 1.558 -3.811 1.00 98.50 299 ASN A CA 1
ATOM 2401 C C . ASN A 1 299 ? 3.187 2.532 -4.616 1.00 98.50 299 ASN A C 1
ATOM 2403 O O . ASN A 1 299 ? 2.115 2.903 -4.135 1.00 98.50 299 ASN A O 1
ATOM 2407 N N . GLN A 1 300 ? 3.583 2.895 -5.844 1.00 98.31 300 GLN A N 1
ATOM 2408 C CA . GLN A 1 300 ? 2.776 3.749 -6.728 1.00 98.31 300 GLN A CA 1
ATOM 2409 C C . GLN A 1 300 ? 1.557 3.018 -7.313 1.00 98.31 300 GLN A C 1
ATOM 2411 O O . GLN A 1 300 ? 0.463 3.583 -7.367 1.00 98.31 300 GLN A O 1
ATOM 2416 N N . LEU A 1 301 ? 1.733 1.768 -7.754 1.00 98.31 301 LEU A N 1
ATOM 2417 C CA . LEU A 1 301 ? 0.667 0.946 -8.328 1.00 98.31 301 LEU A CA 1
ATOM 2418 C C . LEU A 1 301 ? -0.392 0.621 -7.278 1.00 98.31 301 LEU A C 1
ATOM 2420 O O . LEU A 1 301 ? -1.577 0.834 -7.511 1.00 98.31 301 LEU A O 1
ATOM 2424 N N . ALA A 1 302 ? 0.033 0.150 -6.107 1.00 97.50 302 ALA A N 1
ATOM 2425 C CA . ALA A 1 302 ? -0.859 -0.292 -5.047 1.00 97.50 302 ALA A CA 1
ATOM 2426 C C . ALA A 1 302 ? -1.735 0.854 -4.516 1.00 97.50 302 ALA A C 1
ATOM 2428 O O . ALA A 1 302 ? -2.911 0.643 -4.248 1.00 97.50 302 ALA A O 1
ATOM 2429 N N . ALA A 1 303 ? -1.205 2.081 -4.434 1.00 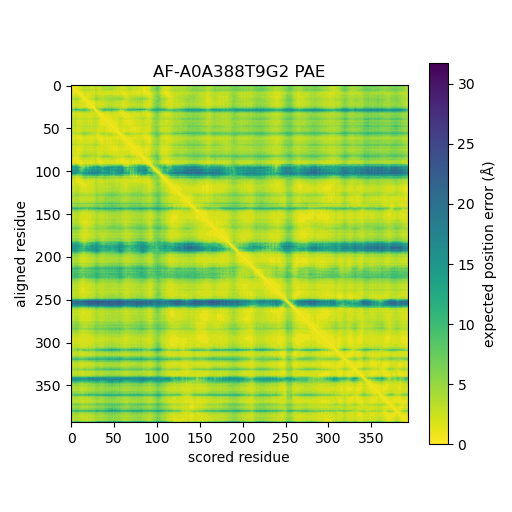96.44 303 ALA A N 1
ATOM 2430 C CA . ALA A 1 303 ? -2.001 3.255 -4.069 1.00 96.44 303 ALA A CA 1
ATOM 2431 C C . ALA A 1 303 ? -3.128 3.548 -5.066 1.00 96.44 303 ALA A C 1
ATOM 2433 O O . ALA A 1 303 ? -4.219 3.934 -4.662 1.00 96.44 303 ALA A O 1
ATOM 2434 N N . GLN A 1 304 ? -2.889 3.336 -6.360 1.00 96.44 304 GLN A N 1
ATOM 2435 C CA . GLN A 1 304 ? -3.910 3.551 -7.385 1.00 96.44 304 GLN A CA 1
ATOM 2436 C C . GLN A 1 304 ? -4.873 2.367 -7.496 1.00 96.44 304 GLN A C 1
ATOM 2438 O O . GLN A 1 304 ? -6.057 2.580 -7.737 1.00 96.44 304 GLN A O 1
ATOM 2443 N N . VAL A 1 305 ? -4.393 1.135 -7.301 1.00 96.38 305 VAL A N 1
ATOM 2444 C CA . VAL A 1 305 ? -5.226 -0.080 -7.279 1.00 96.38 305 VAL A CA 1
ATOM 2445 C C . VAL A 1 305 ? -6.196 -0.050 -6.101 1.00 96.38 305 VAL A C 1
ATOM 2447 O O . VAL A 1 305 ? -7.363 -0.356 -6.297 1.00 96.38 305 VAL A O 1
ATOM 2450 N N . ASP A 1 306 ? -5.763 0.399 -4.917 1.00 94.06 306 ASP A N 1
ATOM 2451 C CA . ASP A 1 306 ? -6.640 0.566 -3.747 1.00 94.06 306 ASP A CA 1
ATOM 2452 C C . ASP A 1 306 ? -7.813 1.541 -4.010 1.00 94.06 306 ASP A C 1
ATOM 2454 O O . ASP A 1 306 ? -8.823 1.484 -3.311 1.00 94.06 306 ASP A O 1
ATOM 2458 N N . LEU A 1 307 ? -7.683 2.446 -4.992 1.00 91.62 307 LEU A N 1
ATOM 2459 C CA . LEU A 1 307 ? -8.729 3.393 -5.404 1.00 91.62 307 LEU A CA 1
ATOM 2460 C C . LEU A 1 307 ? -9.620 2.863 -6.537 1.00 91.62 307 LEU A C 1
ATOM 2462 O O . LEU A 1 307 ? -10.651 3.468 -6.828 1.00 91.62 307 LEU A O 1
ATOM 2466 N N . ALA A 1 308 ? -9.212 1.793 -7.217 1.00 91.31 308 ALA A N 1
ATOM 2467 C CA . ALA A 1 308 ? -9.940 1.240 -8.348 1.00 91.31 308 ALA A CA 1
ATOM 2468 C C . ALA A 1 308 ? -10.998 0.233 -7.876 1.00 91.31 308 ALA A C 1
ATOM 2470 O O . ALA A 1 308 ? -10.719 -0.654 -7.076 1.00 91.31 308 ALA A O 1
ATOM 2471 N N . GLU A 1 309 ? -12.216 0.337 -8.408 1.00 84.81 309 GLU A N 1
ATOM 2472 C CA . GLU A 1 309 ? -13.335 -0.527 -8.002 1.00 84.81 309 GLU A CA 1
ATOM 2473 C C . GLU A 1 309 ? -13.211 -1.973 -8.506 1.00 84.81 309 GLU A C 1
ATOM 2475 O O . GLU A 1 309 ? -13.744 -2.897 -7.891 1.00 84.81 309 GLU A O 1
ATOM 2480 N N . ASP A 1 310 ? -12.557 -2.186 -9.650 1.00 89.94 310 ASP A N 1
ATOM 2481 C CA . ASP A 1 310 ? -12.564 -3.465 -10.363 1.00 89.94 310 ASP A CA 1
ATOM 2482 C C . ASP A 1 310 ? -11.180 -3.930 -10.827 1.00 89.94 310 ASP A C 1
ATOM 2484 O O . ASP A 1 310 ? -11.082 -4.686 -11.796 1.00 89.94 310 ASP A O 1
ATOM 2488 N N . ALA A 1 311 ? -10.125 -3.510 -10.125 1.00 95.25 311 ALA A N 1
ATOM 2489 C CA . ALA A 1 311 ? -8.753 -3.908 -10.410 1.00 95.25 311 ALA A CA 1
ATOM 2490 C C . ALA A 1 311 ? -8.143 -4.729 -9.271 1.00 95.25 311 ALA A C 1
ATOM 2492 O O . ALA A 1 311 ? -8.415 -4.517 -8.092 1.00 95.25 311 ALA A O 1
ATOM 2493 N N . SER A 1 312 ? -7.277 -5.671 -9.622 1.00 95.44 312 SER A N 1
ATOM 2494 C CA . SER A 1 312 ? -6.488 -6.440 -8.663 1.00 95.44 312 SER A CA 1
ATOM 2495 C C . SER A 1 312 ? -5.047 -6.548 -9.133 1.00 95.44 312 SER A C 1
ATOM 2497 O O . SER A 1 312 ? -4.787 -6.677 -10.329 1.00 95.44 312 SER A O 1
ATOM 2499 N N . LEU A 1 313 ? -4.119 -6.462 -8.181 1.00 97.50 313 LEU A N 1
ATOM 2500 C CA . LEU A 1 313 ? -2.682 -6.494 -8.422 1.00 97.50 313 LEU A CA 1
ATOM 2501 C C . LEU A 1 313 ? -2.108 -7.843 -7.991 1.00 97.50 313 LEU A C 1
ATOM 2503 O O . LEU A 1 313 ? -2.300 -8.282 -6.857 1.00 97.50 313 LEU A O 1
ATOM 2507 N N . TYR A 1 314 ? -1.365 -8.458 -8.897 1.00 97.25 314 TYR A N 1
ATOM 2508 C CA . TYR A 1 314 ? -0.724 -9.753 -8.732 1.00 97.25 314 TYR A CA 1
ATOM 2509 C C . TYR A 1 314 ? 0.727 -9.690 -9.210 1.00 97.25 314 TYR A C 1
ATOM 2511 O O . TYR A 1 314 ? 1.146 -8.705 -9.811 1.00 97.25 314 TYR A O 1
ATOM 2519 N N . HIS A 1 315 ? 1.475 -10.766 -8.999 1.00 96.56 315 HIS A N 1
ATOM 2520 C CA . HIS A 1 315 ? 2.729 -11.054 -9.706 1.00 96.56 315 HIS A CA 1
ATOM 2521 C C . HIS A 1 315 ? 2.586 -12.390 -10.441 1.00 96.56 315 HIS A C 1
ATOM 2523 O O . HIS A 1 315 ? 1.689 -13.167 -10.121 1.00 96.56 315 HIS A O 1
ATOM 2529 N N . TYR A 1 316 ? 3.461 -12.729 -11.384 1.00 94.50 316 TYR A N 1
ATOM 2530 C CA . TYR A 1 316 ? 3.434 -14.060 -11.996 1.00 94.50 316 TYR A CA 1
ATOM 2531 C C . TYR A 1 316 ? 4.800 -14.711 -12.016 1.00 94.50 316 TYR A C 1
ATOM 2533 O O . TYR A 1 316 ? 5.782 -14.083 -12.391 1.00 94.50 316 TYR A O 1
ATOM 2541 N N . ARG A 1 317 ? 4.837 -16.001 -11.662 1.00 91.38 317 ARG A N 1
ATOM 2542 C CA . ARG A 1 317 ? 5.990 -16.861 -11.920 1.00 91.38 317 ARG A CA 1
ATOM 2543 C C . ARG A 1 317 ? 5.614 -18.329 -12.045 1.00 91.38 317 ARG A C 1
ATOM 2545 O O . ARG A 1 317 ? 4.825 -18.864 -11.250 1.00 91.38 317 ARG A O 1
ATOM 2552 N N . ASP A 1 318 ? 6.239 -19.005 -13.000 1.00 88.62 318 ASP A N 1
ATOM 2553 C CA . ASP A 1 318 ? 6.133 -20.451 -13.177 1.00 88.62 318 ASP A CA 1
ATOM 2554 C C . ASP A 1 318 ? 7.424 -21.207 -12.814 1.00 88.62 318 ASP A C 1
ATOM 2556 O O . ASP A 1 318 ? 8.463 -20.632 -12.478 1.00 88.62 318 ASP A O 1
ATOM 2560 N N . ASN A 1 319 ? 7.350 -22.537 -12.878 1.00 84.75 319 ASN A N 1
ATOM 2561 C CA . ASN A 1 319 ? 8.482 -23.415 -12.571 1.00 84.75 319 ASN A CA 1
ATOM 2562 C C . ASN A 1 319 ? 9.571 -23.370 -13.659 1.00 84.75 319 ASN A C 1
ATOM 2564 O O . ASN A 1 319 ? 10.705 -23.770 -13.408 1.00 84.75 319 ASN A O 1
ATOM 2568 N N . ARG A 1 320 ? 9.240 -22.871 -14.857 1.00 85.94 320 ARG A N 1
ATOM 2569 C CA . ARG A 1 320 ? 10.170 -22.663 -15.976 1.00 85.94 320 ARG A CA 1
ATOM 2570 C C . ARG A 1 320 ? 10.832 -21.281 -15.929 1.00 85.94 320 ARG A C 1
ATOM 2572 O O . ARG A 1 320 ? 11.584 -20.948 -16.839 1.00 85.94 320 ARG A O 1
ATOM 2579 N N . LYS A 1 321 ? 10.627 -20.526 -14.840 1.00 84.19 321 LYS A N 1
ATOM 2580 C CA . LYS A 1 321 ? 11.183 -19.187 -14.594 1.00 84.19 321 LYS A CA 1
ATOM 2581 C C . LYS A 1 321 ? 10.693 -18.124 -15.587 1.00 84.19 321 LYS A C 1
ATOM 2583 O O . LYS A 1 321 ? 11.377 -17.121 -15.777 1.00 84.19 321 LYS A O 1
ATOM 2588 N N . HIS A 1 322 ? 9.517 -18.304 -16.187 1.00 91.19 322 HIS A N 1
ATOM 2589 C CA . HIS A 1 322 ? 8.797 -17.167 -16.753 1.00 91.19 322 HIS A CA 1
ATOM 2590 C C . HIS A 1 322 ? 8.289 -16.319 -15.593 1.00 91.19 322 HIS A C 1
ATOM 2592 O O . HIS A 1 322 ? 7.646 -16.855 -14.689 1.00 91.19 322 HIS A O 1
ATOM 2598 N N . GLU A 1 323 ? 8.611 -15.031 -15.595 1.00 93.44 323 GLU A N 1
ATOM 2599 C CA . GLU A 1 323 ? 8.270 -14.088 -14.529 1.00 93.44 323 GLU A CA 1
ATOM 2600 C C . GLU A 1 323 ? 7.728 -12.801 -15.149 1.00 93.44 323 GLU A C 1
ATOM 2602 O O . GLU A 1 323 ? 8.251 -12.339 -16.158 1.00 93.44 323 GLU A O 1
ATOM 2607 N N . VAL A 1 324 ? 6.653 -12.273 -14.570 1.00 96.69 324 VAL A N 1
ATOM 2608 C CA . VAL A 1 324 ? 6.134 -10.933 -14.860 1.00 96.69 324 VAL A CA 1
ATOM 2609 C C . VAL A 1 324 ? 5.991 -10.238 -13.514 1.00 96.69 324 VAL A C 1
ATOM 2611 O O . VAL A 1 324 ? 5.267 -10.748 -12.648 1.00 96.69 324 VAL A O 1
ATOM 2614 N N . ASP A 1 325 ? 6.684 -9.111 -13.340 1.00 97.31 325 ASP A N 1
ATOM 2615 C CA . ASP A 1 325 ? 6.794 -8.426 -12.045 1.00 97.31 325 ASP A CA 1
ATOM 2616 C C . ASP A 1 325 ? 5.422 -8.098 -11.458 1.00 97.31 325 ASP A C 1
ATOM 2618 O O . ASP A 1 325 ? 5.135 -8.445 -10.307 1.00 97.31 325 ASP A O 1
ATOM 2622 N N . PHE A 1 326 ? 4.551 -7.496 -12.275 1.00 98.56 326 PHE A N 1
ATOM 2623 C CA . PHE A 1 326 ? 3.186 -7.175 -11.880 1.00 98.56 326 PHE A CA 1
ATOM 2624 C C . PHE A 1 326 ? 2.166 -7.522 -12.955 1.00 98.56 326 PHE A C 1
ATOM 2626 O O . PHE A 1 326 ? 2.364 -7.296 -14.146 1.00 98.56 326 PHE A O 1
ATOM 2633 N N . ILE A 1 327 ? 1.012 -7.997 -12.509 1.00 98.25 327 ILE A N 1
ATOM 2634 C CA . ILE A 1 327 ? -0.179 -8.157 -13.328 1.00 98.25 327 ILE A CA 1
ATOM 2635 C C . ILE A 1 327 ? -1.298 -7.353 -12.692 1.00 98.25 327 ILE A C 1
ATOM 2637 O O . ILE A 1 327 ? -1.661 -7.596 -11.544 1.00 98.25 327 ILE A O 1
ATOM 2641 N N . ILE A 1 328 ? -1.861 -6.417 -13.449 1.00 97.94 328 ILE A N 1
ATOM 2642 C CA . ILE A 1 328 ? -3.110 -5.756 -13.085 1.00 97.94 328 ILE A CA 1
ATOM 2643 C C . ILE A 1 328 ? -4.217 -6.414 -13.889 1.00 97.94 328 ILE A C 1
ATOM 2645 O O . ILE A 1 328 ? -4.262 -6.299 -15.113 1.00 97.94 328 ILE A O 1
ATOM 2649 N N . GLU A 1 329 ? -5.116 -7.104 -13.207 1.00 96.00 329 GLU A N 1
ATOM 2650 C CA . GLU A 1 329 ? -6.297 -7.679 -13.833 1.00 96.00 329 GLU A CA 1
ATOM 2651 C C . GLU A 1 329 ? -7.520 -6.831 -13.511 1.00 96.00 329 GLU A C 1
ATOM 2653 O O . GLU A 1 329 ? -7.787 -6.513 -12.354 1.00 96.00 329 GLU A O 1
ATOM 2658 N N . THR A 1 330 ? -8.271 -6.491 -14.555 1.00 94.94 330 THR A N 1
ATOM 2659 C CA . THR A 1 330 ? -9.594 -5.879 -14.442 1.00 94.94 330 THR A CA 1
ATOM 2660 C C . THR A 1 330 ? -10.670 -6.853 -14.919 1.00 94.94 330 THR A C 1
ATOM 2662 O O . THR A 1 330 ? -10.387 -7.942 -15.444 1.00 94.94 330 THR A O 1
ATOM 2665 N N . LYS A 1 331 ? -11.944 -6.458 -14.817 1.00 90.81 331 LYS A N 1
ATOM 2666 C CA . LYS A 1 331 ? -13.039 -7.231 -15.427 1.00 90.81 331 LYS A CA 1
ATOM 2667 C C . LYS A 1 331 ? -12.854 -7.417 -16.938 1.00 90.81 331 LYS A C 1
ATOM 2669 O O . LYS A 1 331 ? -13.232 -8.463 -17.460 1.00 90.81 331 LYS A O 1
ATOM 2674 N N . LYS A 1 332 ? -12.273 -6.428 -17.625 1.00 92.19 332 LYS A N 1
ATOM 2675 C CA . LYS A 1 332 ? -12.212 -6.367 -19.095 1.00 92.19 332 LYS A CA 1
ATOM 2676 C C . LYS A 1 332 ? -10.879 -6.828 -19.675 1.00 92.19 332 LYS A C 1
ATOM 2678 O O . LYS A 1 332 ? -10.869 -7.491 -20.703 1.00 92.19 332 LYS A O 1
ATOM 2683 N N . GLU A 1 333 ? -9.773 -6.467 -19.038 1.00 95.44 333 GLU A N 1
ATOM 2684 C CA . GLU A 1 333 ? -8.431 -6.583 -19.614 1.00 95.44 333 GLU A CA 1
ATOM 2685 C C . GLU A 1 333 ? -7.394 -6.989 -18.561 1.00 95.44 333 GLU A C 1
ATOM 2687 O O . GLU A 1 333 ? -7.604 -6.795 -17.359 1.00 95.44 333 GLU A O 1
ATOM 2692 N N . ILE A 1 334 ? -6.264 -7.516 -19.034 1.00 96.94 334 ILE A N 1
ATOM 2693 C CA . ILE A 1 334 ? -5.081 -7.835 -18.232 1.00 96.94 334 ILE A CA 1
ATOM 2694 C C . ILE A 1 334 ? -3.924 -6.939 -18.681 1.00 96.94 334 ILE A C 1
ATOM 2696 O O . ILE A 1 334 ? -3.623 -6.836 -19.870 1.00 96.94 334 ILE A O 1
ATOM 2700 N N . PHE A 1 335 ? -3.235 -6.332 -17.724 1.00 98.19 335 PHE A N 1
ATOM 2701 C CA . PHE A 1 335 ? -2.022 -5.562 -17.958 1.00 98.19 335 PHE A CA 1
ATOM 2702 C C . PHE A 1 335 ? -0.838 -6.283 -17.330 1.00 98.19 335 PHE A C 1
ATOM 2704 O O . PHE A 1 335 ? -0.833 -6.496 -16.120 1.00 98.19 335 PHE A O 1
ATOM 2711 N N . GLY A 1 336 ? 0.155 -6.658 -18.134 1.00 98.38 336 GLY A N 1
ATOM 2712 C CA . GLY A 1 336 ? 1.432 -7.166 -17.629 1.00 98.38 336 GLY A CA 1
ATOM 2713 C C . GLY A 1 336 ? 2.443 -6.032 -17.559 1.00 98.38 336 GLY A C 1
ATOM 2714 O O . GLY A 1 336 ? 2.596 -5.299 -18.534 1.00 98.38 336 GLY A O 1
ATOM 2715 N N . LEU A 1 337 ? 3.121 -5.876 -16.429 1.00 98.56 337 LEU A N 1
ATOM 2716 C CA . LEU A 1 337 ? 4.105 -4.825 -16.203 1.00 98.56 337 LEU A CA 1
ATOM 2717 C C . LEU A 1 337 ? 5.442 -5.461 -15.816 1.00 98.56 337 LEU A C 1
ATOM 2719 O O . LEU A 1 337 ? 5.488 -6.309 -14.929 1.00 98.56 337 LEU A O 1
ATOM 2723 N N . GLU A 1 338 ? 6.506 -4.997 -16.456 1.00 98.12 338 GLU A N 1
ATOM 2724 C CA . GLU A 1 338 ? 7.901 -5.318 -16.147 1.00 98.12 338 GLU A CA 1
ATOM 2725 C C . GLU A 1 338 ? 8.617 -4.026 -15.737 1.00 98.12 338 GLU A C 1
ATOM 2727 O O . GLU A 1 338 ? 8.404 -2.986 -16.367 1.00 98.12 338 GLU A O 1
ATOM 2732 N N . VAL A 1 339 ? 9.473 -4.059 -14.715 1.00 97.56 339 VAL A N 1
ATOM 2733 C CA . VAL A 1 339 ? 10.194 -2.875 -14.229 1.00 97.56 339 VAL A CA 1
ATOM 2734 C C . VAL A 1 339 ? 11.671 -2.938 -14.599 1.00 97.56 339 VAL A C 1
ATOM 2736 O O . VAL A 1 339 ? 12.394 -3.875 -14.272 1.00 97.56 339 VAL A O 1
ATOM 2739 N N . LYS A 1 340 ? 12.169 -1.874 -15.232 1.00 95.00 340 LYS A N 1
ATOM 2740 C CA . LYS A 1 340 ? 13.586 -1.719 -15.573 1.00 95.00 340 LYS A CA 1
ATOM 2741 C C . LYS A 1 340 ? 14.159 -0.481 -14.903 1.00 95.00 340 LYS A C 1
ATOM 2743 O O . LYS A 1 340 ? 13.687 0.638 -15.079 1.00 95.00 340 LYS A O 1
ATOM 2748 N N . SER A 1 341 ? 15.238 -0.675 -14.147 1.00 87.19 341 SER A N 1
ATOM 2749 C CA . SER A 1 341 ? 15.970 0.427 -13.509 1.00 87.19 341 SER A CA 1
ATOM 2750 C C . SER A 1 341 ? 16.871 1.194 -14.487 1.00 87.19 341 SER A C 1
ATOM 2752 O O . SER A 1 341 ? 17.377 2.263 -14.146 1.00 87.19 341 SER A O 1
ATOM 2754 N N . GLY A 1 342 ? 17.125 0.646 -15.679 1.00 81.25 342 GLY A N 1
ATOM 2755 C CA . GLY A 1 342 ? 17.903 1.276 -16.746 1.00 81.25 342 GLY A CA 1
ATOM 2756 C C . GLY A 1 342 ? 17.065 2.173 -17.662 1.00 81.25 342 GLY A C 1
ATOM 2757 O O . GLY A 1 342 ? 15.840 2.089 -17.690 1.00 81.25 342 GLY A O 1
ATOM 2758 N N . SER A 1 343 ? 17.748 3.035 -18.419 1.00 79.06 343 SER A N 1
ATOM 2759 C CA . SER A 1 343 ? 17.165 3.817 -19.520 1.00 79.06 343 SER A CA 1
ATOM 2760 C C . SER A 1 343 ? 17.270 3.106 -20.875 1.00 79.06 343 SER A C 1
ATOM 2762 O O . SER A 1 343 ? 16.508 3.420 -21.783 1.00 79.06 343 SER A O 1
ATOM 2764 N N . GLY A 1 344 ? 18.197 2.152 -21.019 1.00 83.69 344 GLY A N 1
ATOM 2765 C CA . GLY A 1 344 ? 18.315 1.312 -22.209 1.00 83.69 344 GLY A CA 1
ATOM 2766 C C . GLY A 1 344 ? 17.239 0.230 -22.238 1.00 83.69 344 GLY A C 1
ATOM 2767 O O . GLY A 1 344 ? 16.944 -0.374 -21.207 1.00 83.69 344 GLY A O 1
ATOM 2768 N N . LEU A 1 345 ? 16.677 -0.006 -23.422 1.00 88.31 345 LEU A N 1
ATOM 2769 C CA . LEU A 1 345 ? 15.646 -1.008 -23.676 1.00 88.31 345 LEU A CA 1
ATOM 2770 C C . LEU A 1 345 ? 16.069 -1.907 -24.830 1.00 88.31 345 LEU A C 1
ATOM 2772 O O . LEU A 1 345 ? 16.638 -1.437 -25.816 1.00 88.31 345 LEU A O 1
ATOM 2776 N N . CYS A 1 346 ? 15.728 -3.185 -24.734 1.00 89.69 346 CYS A N 1
ATOM 2777 C CA . CYS A 1 346 ? 15.918 -4.150 -25.805 1.00 89.69 346 CYS A CA 1
ATOM 2778 C C . CYS A 1 346 ? 14.660 -5.001 -26.017 1.00 89.69 346 CYS A C 1
ATOM 2780 O O . CYS A 1 346 ? 13.753 -5.056 -25.187 1.00 89.69 346 CYS A O 1
ATOM 2782 N N . ALA A 1 347 ? 14.591 -5.695 -27.154 1.00 89.81 347 ALA A N 1
ATOM 2783 C CA . ALA A 1 347 ? 13.443 -6.544 -27.472 1.00 89.81 347 ALA A CA 1
ATOM 2784 C C . ALA A 1 347 ? 13.253 -7.707 -26.475 1.00 89.81 347 ALA A C 1
ATOM 2786 O O . ALA A 1 347 ? 12.131 -8.198 -26.319 1.00 89.81 347 ALA A O 1
ATOM 2787 N N . GLU A 1 348 ? 14.326 -8.135 -25.799 1.00 92.69 348 GLU A N 1
ATOM 2788 C CA . GLU A 1 348 ? 14.295 -9.208 -24.800 1.00 92.69 348 GLU A CA 1
ATOM 2789 C C . GLU A 1 348 ? 13.556 -8.801 -23.521 1.00 92.69 348 GLU A C 1
ATOM 2791 O O . GLU A 1 348 ? 12.951 -9.662 -22.882 1.00 92.69 348 GLU A O 1
ATOM 2796 N N . ASP A 1 349 ? 13.491 -7.502 -23.203 1.00 93.94 349 ASP A N 1
ATOM 2797 C CA . ASP A 1 349 ? 12.737 -6.988 -22.049 1.00 93.94 349 ASP A CA 1
ATOM 2798 C C . ASP A 1 349 ? 11.230 -7.274 -22.160 1.00 93.94 349 ASP A C 1
ATOM 2800 O O . ASP A 1 349 ? 10.518 -7.303 -21.163 1.00 93.94 349 ASP A O 1
ATOM 2804 N N . PHE A 1 350 ? 10.738 -7.553 -23.371 1.00 96.62 350 PHE A N 1
ATOM 2805 C CA . PHE A 1 350 ? 9.343 -7.906 -23.634 1.00 96.62 350 PHE A CA 1
ATOM 2806 C C . PHE A 1 350 ? 9.105 -9.414 -23.746 1.00 96.62 350 PHE A C 1
ATOM 2808 O O . PHE A 1 350 ? 7.966 -9.830 -23.964 1.00 96.62 350 PHE A O 1
ATOM 2815 N N . LYS A 1 351 ? 10.145 -10.252 -23.633 1.00 95.94 351 LYS A N 1
ATOM 2816 C CA . LYS A 1 351 ? 10.045 -11.704 -23.852 1.00 95.94 351 LYS A CA 1
ATOM 2817 C C . LYS A 1 351 ? 9.014 -12.351 -22.928 1.00 95.94 351 LYS A C 1
ATOM 2819 O O . LYS A 1 351 ? 8.177 -13.118 -23.400 1.00 95.94 351 LYS A O 1
ATOM 2824 N N . GLN A 1 352 ? 9.050 -12.013 -21.641 1.00 96.25 352 GLN A N 1
ATOM 2825 C CA . GLN A 1 352 ? 8.142 -12.589 -20.648 1.00 96.25 352 GLN A CA 1
ATOM 2826 C C . GLN A 1 352 ? 6.699 -12.115 -20.841 1.00 96.25 352 GLN A C 1
ATOM 2828 O O . GLN A 1 352 ? 5.770 -12.915 -20.775 1.00 96.25 352 GLN A O 1
ATOM 2833 N N . LEU A 1 353 ? 6.510 -10.835 -21.178 1.00 97.69 353 LEU A N 1
ATOM 2834 C CA . LEU A 1 353 ? 5.194 -10.267 -21.484 1.00 97.69 353 LEU A CA 1
ATOM 2835 C C . LEU A 1 353 ? 4.577 -10.899 -22.740 1.00 97.69 353 LEU A C 1
ATOM 2837 O O . LEU A 1 353 ? 3.391 -11.221 -22.743 1.00 97.69 353 LEU A O 1
ATOM 2841 N N . LYS A 1 354 ? 5.380 -11.117 -23.792 1.00 96.81 354 LYS A N 1
ATOM 2842 C CA . LYS A 1 354 ? 4.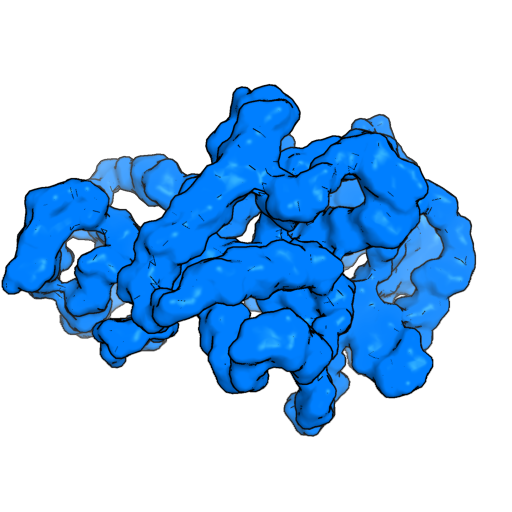961 -11.839 -25.007 1.00 96.81 354 LYS A CA 1
ATOM 2843 C C . LYS A 1 354 ? 4.547 -13.263 -24.672 1.00 96.81 354 LYS A C 1
ATOM 2845 O O . LYS A 1 354 ? 3.449 -13.677 -25.023 1.00 96.81 354 LYS A O 1
ATOM 2850 N N . TRP A 1 355 ? 5.391 -13.980 -23.935 1.00 95.94 355 TRP A N 1
ATOM 2851 C CA . TRP A 1 355 ? 5.085 -15.342 -23.521 1.00 95.94 355 TRP A CA 1
ATOM 2852 C C . TRP A 1 355 ? 3.788 -15.406 -22.703 1.00 95.94 355 TRP A C 1
ATOM 2854 O O . TRP A 1 355 ? 2.915 -16.212 -23.016 1.00 95.94 355 TRP A O 1
ATOM 2864 N N . PHE A 1 356 ? 3.610 -14.522 -21.717 1.00 95.94 356 PHE A N 1
ATOM 2865 C CA . PHE A 1 356 ? 2.395 -14.481 -20.902 1.00 95.94 356 PHE A CA 1
ATOM 2866 C C . PHE A 1 356 ? 1.149 -14.225 -21.761 1.00 95.94 356 PHE A C 1
ATOM 2868 O O . PHE A 1 356 ? 0.155 -14.945 -21.644 1.00 95.94 356 PHE A O 1
ATOM 2875 N N . ARG A 1 357 ? 1.212 -13.233 -22.660 1.00 95.62 357 ARG A N 1
ATOM 2876 C CA . ARG A 1 357 ? 0.136 -12.916 -23.608 1.00 95.62 357 ARG A CA 1
ATOM 2877 C C . ARG A 1 357 ? -0.257 -14.132 -24.440 1.00 95.62 357 ARG A C 1
ATOM 2879 O O . ARG A 1 357 ? -1.437 -14.442 -24.535 1.00 95.62 357 ARG A O 1
ATOM 2886 N N . ASP A 1 358 ? 0.730 -14.798 -25.029 1.00 94.75 358 ASP A N 1
ATOM 2887 C CA . ASP A 1 358 ? 0.504 -15.835 -26.036 1.00 94.75 358 ASP A CA 1
ATOM 2888 C C . ASP A 1 358 ? 0.076 -17.177 -25.412 1.00 94.75 358 ASP A C 1
ATOM 2890 O O . ASP A 1 358 ? -0.525 -18.003 -26.093 1.00 94.75 358 ASP A O 1
ATOM 2894 N N . ASN A 1 359 ? 0.359 -17.401 -24.120 1.00 93.44 359 ASN A N 1
ATOM 2895 C CA . ASN A 1 359 ? 0.137 -18.696 -23.461 1.00 93.44 359 ASN A CA 1
ATOM 2896 C C . ASN A 1 359 ? -0.922 -18.674 -22.348 1.00 93.44 359 ASN A C 1
ATOM 2898 O O . ASN A 1 359 ? -1.495 -19.719 -22.040 1.00 93.44 359 ASN A O 1
ATOM 2902 N N . LEU A 1 360 ? -1.168 -17.528 -21.701 1.00 92.81 360 LEU A N 1
ATOM 2903 C CA . LEU A 1 360 ? -1.980 -17.466 -20.475 1.00 92.81 360 LEU A CA 1
ATOM 2904 C C . LEU A 1 360 ? -3.130 -16.470 -20.538 1.00 92.81 360 LEU A C 1
ATOM 2906 O O . LEU A 1 360 ? -4.175 -16.717 -19.930 1.00 92.81 360 LEU A O 1
ATO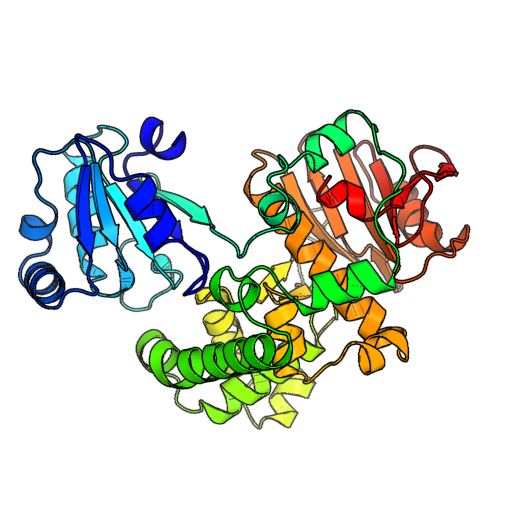M 2910 N N . ALA A 1 361 ? -2.956 -15.349 -21.237 1.00 90.88 361 ALA A N 1
ATOM 2911 C CA . ALA A 1 361 ? -3.970 -14.309 -21.274 1.00 90.88 361 ALA A CA 1
ATOM 2912 C C . ALA A 1 361 ? -5.211 -14.764 -22.061 1.00 90.88 361 ALA A C 1
ATOM 2914 O O . ALA A 1 361 ? -5.189 -14.900 -23.279 1.00 90.88 361 ALA A O 1
ATOM 2915 N N . LYS A 1 362 ? -6.328 -14.958 -21.351 1.00 89.31 362 LYS A N 1
ATOM 2916 C CA . LYS A 1 362 ? -7.649 -15.261 -21.941 1.00 89.31 362 LYS A CA 1
ATOM 2917 C C . LYS A 1 362 ? -8.518 -14.018 -22.175 1.00 89.31 362 LYS A C 1
ATOM 2919 O O . LYS A 1 362 ? -9.617 -14.118 -22.708 1.00 89.31 362 LYS A O 1
ATOM 2924 N N . LYS A 1 363 ? -8.037 -12.854 -21.740 1.00 92.31 363 LYS A N 1
ATOM 2925 C CA . LYS A 1 363 ? -8.638 -11.527 -21.928 1.00 92.31 363 LYS A CA 1
ATOM 2926 C C . LYS A 1 363 ? -7.701 -10.681 -22.795 1.00 92.31 363 LYS A C 1
ATOM 2928 O O . LYS A 1 363 ? -6.518 -11.022 -22.884 1.00 92.31 363 LYS A O 1
ATOM 2933 N N . PRO A 1 364 ? -8.174 -9.563 -23.381 1.00 96.19 364 PRO A N 1
ATOM 2934 C CA . PRO A 1 364 ? -7.290 -8.577 -23.987 1.00 96.19 364 PRO A CA 1
ATOM 2935 C C . PRO A 1 364 ? -6.124 -8.249 -23.054 1.00 96.19 364 PRO A C 1
ATOM 2937 O O . PRO A 1 364 ? -6.327 -7.892 -21.892 1.00 96.19 364 PRO A O 1
ATOM 2940 N N . PHE A 1 365 ? -4.911 -8.419 -23.570 1.00 97.31 365 PHE A N 1
ATOM 2941 C CA . PHE A 1 365 ? -3.681 -8.211 -22.822 1.00 97.31 365 PHE A CA 1
ATOM 2942 C C . PHE A 1 365 ? -2.903 -7.032 -23.381 1.00 97.31 365 PHE A C 1
ATOM 2944 O O . PHE A 1 365 ? -2.776 -6.876 -24.601 1.00 97.31 365 PHE A O 1
ATOM 2951 N N . TYR A 1 366 ? -2.341 -6.238 -22.478 1.00 98.06 366 TYR A N 1
ATOM 2952 C CA . TYR A 1 366 ? -1.455 -5.139 -22.814 1.00 98.06 366 TYR A CA 1
ATOM 2953 C C . TYR A 1 366 ? -0.210 -5.172 -21.925 1.00 98.06 366 TYR A C 1
ATOM 2955 O O . TYR A 1 366 ? -0.307 -5.125 -20.701 1.00 98.06 366 TYR A O 1
ATOM 2963 N N . GLY A 1 367 ? 0.962 -5.293 -22.545 1.00 98.19 367 GLY A N 1
ATOM 2964 C CA . GLY A 1 367 ? 2.237 -5.406 -21.842 1.00 98.19 367 GLY A CA 1
ATOM 2965 C C . GLY A 1 367 ? 2.991 -4.083 -21.816 1.00 98.19 367 GLY A C 1
ATOM 2966 O O . GLY A 1 367 ? 3.146 -3.428 -22.850 1.00 98.19 367 GLY A O 1
ATOM 2967 N N . LEU A 1 368 ? 3.494 -3.708 -20.644 1.00 98.44 368 LEU A N 1
ATOM 2968 C CA . LEU A 1 368 ? 4.277 -2.501 -20.434 1.00 98.44 368 LEU A CA 1
ATOM 2969 C C . LEU A 1 368 ? 5.627 -2.822 -19.809 1.00 98.44 368 LEU A C 1
ATOM 2971 O O . LEU A 1 368 ? 5.693 -3.493 -18.785 1.00 98.44 368 LEU A O 1
ATOM 2975 N N . VAL A 1 369 ? 6.693 -2.270 -20.380 1.00 98.38 369 VAL A N 1
ATOM 2976 C CA . VAL A 1 369 ? 7.984 -2.167 -19.692 1.00 98.38 369 VAL A CA 1
ATOM 2977 C C . VAL A 1 369 ? 8.089 -0.759 -19.120 1.00 98.38 369 VAL A C 1
ATOM 2979 O O . VAL A 1 369 ? 8.197 0.216 -19.865 1.00 98.38 369 VAL A O 1
ATOM 2982 N N . LEU A 1 370 ? 8.015 -0.649 -17.798 1.00 98.19 370 LEU A N 1
ATOM 2983 C CA . LEU A 1 370 ? 8.167 0.595 -17.058 1.00 98.19 370 LEU A CA 1
ATOM 2984 C C . LEU A 1 370 ? 9.654 0.870 -16.839 1.00 98.19 370 LEU A C 1
ATOM 2986 O O . LEU A 1 370 ? 10.347 0.060 -16.226 1.00 98.19 370 LEU A O 1
ATOM 2990 N N . TYR A 1 371 ? 10.156 2.001 -17.334 1.00 96.81 371 TYR A N 1
ATOM 2991 C CA . TYR A 1 371 ? 11.598 2.268 -17.339 1.00 96.81 371 TYR A CA 1
ATOM 2992 C C . TYR A 1 371 ? 11.960 3.731 -17.059 1.00 96.81 371 TYR A C 1
ATOM 2994 O O . TYR A 1 371 ? 11.107 4.621 -17.055 1.00 96.81 371 TYR A O 1
ATOM 3002 N N . ALA A 1 372 ? 13.245 3.984 -16.801 1.00 94.00 372 ALA A N 1
ATOM 3003 C CA . ALA A 1 372 ? 13.767 5.293 -16.403 1.00 94.00 372 ALA A CA 1
ATOM 3004 C C . ALA A 1 372 ? 14.245 6.168 -17.584 1.00 94.00 372 ALA A C 1
ATOM 3006 O O . ALA A 1 372 ? 15.154 6.982 -17.405 1.00 94.00 372 ALA A O 1
ATOM 3007 N N . GLY A 1 373 ? 13.695 5.971 -18.786 1.00 93.50 373 GLY A N 1
ATOM 3008 C CA . GLY A 1 373 ? 13.991 6.800 -19.959 1.00 93.50 373 GLY A CA 1
ATOM 3009 C C . GLY A 1 373 ? 12.891 7.805 -20.293 1.00 93.50 373 GLY A C 1
ATOM 3010 O O . GLY A 1 373 ? 12.052 8.134 -19.454 1.00 93.50 373 GLY A O 1
ATOM 3011 N N . GLU A 1 374 ? 12.941 8.318 -21.520 1.00 94.69 374 GLU A N 1
ATOM 3012 C CA . GLU A 1 374 ? 12.204 9.520 -21.934 1.00 94.69 374 GLU A CA 1
ATOM 3013 C C . GLU A 1 374 ? 10.996 9.219 -22.821 1.00 94.69 374 GLU A C 1
ATOM 3015 O O . GLU A 1 374 ? 9.991 9.922 -22.752 1.00 94.69 374 GLU A O 1
ATOM 3020 N N . HIS A 1 375 ? 11.068 8.147 -23.612 1.00 96.06 375 HIS A N 1
ATOM 3021 C CA . HIS A 1 375 ? 10.143 7.906 -24.714 1.00 96.06 375 HIS A CA 1
ATOM 3022 C C . HIS A 1 375 ? 9.146 6.769 -24.464 1.00 96.06 375 HIS A C 1
ATOM 3024 O O . HIS A 1 375 ? 9.480 5.735 -23.882 1.00 96.06 375 HIS A O 1
ATOM 3030 N N . VAL A 1 376 ? 7.939 6.908 -24.994 1.00 96.81 376 VAL A N 1
ATOM 3031 C CA . VAL A 1 376 ? 6.920 5.876 -25.117 1.00 96.81 376 VAL A CA 1
ATOM 3032 C C . VAL A 1 376 ? 7.143 5.180 -26.451 1.00 96.81 376 VAL A C 1
ATOM 3034 O O . VAL A 1 376 ? 6.812 5.700 -27.515 1.00 96.81 376 VAL A O 1
ATOM 3037 N N . LEU A 1 377 ? 7.711 3.979 -26.398 1.00 95.69 377 LEU A N 1
ATOM 3038 C CA . LEU A 1 377 ? 8.177 3.270 -27.589 1.00 95.69 377 LEU A CA 1
ATOM 3039 C C . LEU A 1 377 ? 7.346 2.002 -27.841 1.00 95.69 377 LEU A C 1
ATOM 3041 O O . LEU A 1 377 ? 7.077 1.255 -26.895 1.00 95.69 377 LEU A O 1
ATOM 3045 N N . PRO A 1 378 ? 6.928 1.720 -29.089 1.00 95.62 378 PRO A N 1
ATOM 3046 C CA . PRO A 1 378 ? 6.226 0.486 -29.429 1.00 95.62 378 PRO A CA 1
ATOM 3047 C C . PRO A 1 378 ? 7.193 -0.701 -29.565 1.00 95.62 378 PRO A C 1
ATOM 3049 O O . PRO A 1 378 ? 8.249 -0.581 -30.176 1.00 95.62 378 PRO A O 1
ATOM 3052 N N . PHE A 1 379 ? 6.799 -1.875 -29.059 1.00 95.00 379 PHE A N 1
ATOM 3053 C CA . PHE A 1 379 ? 7.584 -3.125 -29.135 1.00 95.00 379 PHE A CA 1
ATOM 3054 C C . PHE A 1 379 ? 6.778 -4.314 -29.694 1.00 95.00 379 PHE A C 1
ATOM 3056 O O . PHE A 1 379 ? 7.054 -5.488 -29.418 1.00 95.00 379 PHE A O 1
ATOM 3063 N N . GLY A 1 380 ? 5.768 -3.999 -30.507 1.00 90.94 380 GLY A N 1
ATOM 3064 C CA . GLY A 1 380 ? 4.852 -4.946 -31.136 1.00 90.94 380 GLY A CA 1
ATOM 3065 C C . GLY A 1 380 ? 3.398 -4.697 -30.743 1.00 90.94 380 GLY A C 1
ATOM 3066 O O . GLY A 1 380 ? 3.072 -3.733 -30.048 1.00 90.94 380 GLY A O 1
ATOM 3067 N N . GLN A 1 381 ? 2.505 -5.576 -31.200 1.00 89.81 381 GLN A N 1
ATOM 3068 C CA . GLN A 1 381 ? 1.076 -5.451 -30.927 1.00 89.81 381 GLN A CA 1
ATOM 3069 C C . GLN A 1 381 ? 0.808 -5.493 -29.417 1.00 89.81 381 GLN A C 1
ATOM 3071 O O . GLN A 1 381 ? 1.129 -6.479 -28.751 1.00 89.81 381 GLN A O 1
ATOM 3076 N N . ASN A 1 382 ? 0.200 -4.421 -28.900 1.00 94.25 382 ASN A N 1
ATOM 3077 C CA . ASN A 1 382 ? -0.156 -4.254 -27.490 1.00 94.25 382 ASN A CA 1
ATOM 3078 C C . ASN A 1 382 ? 1.028 -4.326 -26.507 1.00 94.25 382 ASN A C 1
ATOM 3080 O O . ASN A 1 382 ? 0.841 -4.697 -25.351 1.00 94.25 382 ASN A O 1
ATOM 3084 N N . LEU A 1 383 ? 2.237 -3.966 -26.955 1.00 97.44 383 LEU A N 1
ATOM 3085 C CA . LEU A 1 383 ? 3.440 -3.910 -26.124 1.00 97.44 383 LEU A CA 1
ATOM 3086 C C . LEU A 1 383 ? 4.109 -2.542 -26.252 1.00 97.44 383 LEU A C 1
ATOM 3088 O O . LEU A 1 383 ? 4.426 -2.116 -27.367 1.00 97.44 383 LEU A O 1
ATOM 3092 N N . ARG A 1 384 ? 4.341 -1.858 -25.128 1.00 97.62 384 ARG A N 1
ATOM 3093 C CA . ARG A 1 384 ? 5.037 -0.562 -25.115 1.00 97.62 384 ARG A CA 1
ATOM 3094 C C . ARG A 1 384 ? 6.037 -0.445 -23.977 1.00 97.62 384 ARG A C 1
ATOM 3096 O O . ARG A 1 384 ? 5.797 -0.940 -22.882 1.00 97.62 384 ARG A O 1
ATOM 3103 N N . ALA A 1 385 ? 7.127 0.266 -24.219 1.00 97.75 385 ALA A N 1
ATOM 3104 C CA . ALA A 1 385 ? 7.923 0.814 -23.135 1.00 97.75 385 ALA A CA 1
ATOM 3105 C C . ALA A 1 385 ? 7.321 2.150 -22.714 1.00 97.75 385 ALA A C 1
ATOM 3107 O O . ALA A 1 385 ? 6.936 2.947 -23.571 1.00 97.75 385 ALA A O 1
ATOM 3108 N N . VAL A 1 386 ? 7.207 2.376 -21.410 1.00 97.62 386 VAL A N 1
ATOM 3109 C CA . VAL A 1 386 ? 6.552 3.551 -20.836 1.00 97.62 386 VAL A CA 1
ATOM 3110 C C . VAL A 1 386 ? 7.438 4.130 -19.734 1.00 97.62 386 VAL A C 1
ATOM 3112 O O . VAL A 1 386 ? 7.799 3.412 -18.800 1.00 97.62 386 VAL A O 1
ATOM 3115 N N . PRO A 1 387 ? 7.788 5.422 -19.806 1.00 97.19 387 PRO A N 1
ATOM 3116 C CA . PRO A 1 387 ? 8.520 6.083 -18.740 1.00 97.19 387 PRO A CA 1
ATOM 3117 C C . PRO A 1 387 ? 7.776 6.057 -17.396 1.00 97.19 387 PRO A C 1
ATOM 3119 O O . PRO A 1 387 ? 6.560 6.263 -17.337 1.00 97.19 387 PRO A O 1
ATOM 3122 N N . LEU A 1 388 ? 8.509 5.823 -16.304 1.00 96.38 388 LEU A N 1
ATOM 3123 C CA . LEU A 1 388 ? 7.955 5.631 -14.954 1.00 96.38 388 LEU A CA 1
ATOM 3124 C C . LEU A 1 388 ? 7.114 6.806 -14.427 1.00 96.38 388 LEU A C 1
ATOM 3126 O O . LEU A 1 388 ? 6.202 6.584 -13.633 1.00 96.38 388 LEU A O 1
ATOM 3130 N N . ASN A 1 389 ? 7.366 8.034 -14.889 1.00 95.44 389 ASN A N 1
ATOM 3131 C CA . ASN A 1 389 ? 6.576 9.219 -14.529 1.00 95.44 389 ASN A CA 1
ATOM 3132 C C . ASN A 1 389 ? 5.084 9.083 -14.834 1.00 95.44 389 ASN A C 1
ATOM 3134 O O . ASN A 1 389 ? 4.274 9.676 -14.134 1.00 95.44 389 ASN A O 1
ATOM 3138 N N . ASN A 1 390 ? 4.699 8.232 -15.785 1.00 96.88 390 ASN A N 1
ATOM 3139 C CA . ASN A 1 390 ? 3.296 7.933 -16.074 1.00 96.88 390 ASN A CA 1
ATOM 3140 C C . ASN A 1 390 ? 2.532 7.319 -14.885 1.00 96.88 390 ASN A C 1
ATOM 3142 O O . ASN A 1 390 ? 1.304 7.242 -14.926 1.00 96.88 390 ASN A O 1
ATOM 3146 N N . LEU A 1 391 ? 3.233 6.873 -13.837 1.00 96.69 391 LEU A N 1
ATOM 3147 C CA . LEU A 1 391 ? 2.616 6.430 -12.590 1.00 96.69 391 LEU A CA 1
ATOM 3148 C C . LEU A 1 391 ? 2.201 7.597 -11.674 1.00 96.69 391 LEU A C 1
ATOM 3150 O O . LEU A 1 391 ? 1.381 7.374 -10.787 1.00 96.69 391 LEU A O 1
ATOM 3154 N N . TRP A 1 392 ? 2.741 8.808 -11.853 1.00 94.81 392 TRP A N 1
ATOM 3155 C CA . TRP A 1 392 ? 2.516 9.952 -10.953 1.00 94.81 392 TRP A CA 1
ATOM 3156 C C . TRP A 1 392 ? 2.265 11.309 -11.634 1.00 94.81 392 TRP A C 1
ATOM 3158 O O . TRP A 1 392 ? 1.944 12.272 -10.936 1.00 94.81 392 TRP A O 1
ATOM 3168 N N . GLU A 1 393 ? 2.397 11.407 -12.958 1.00 90.25 393 GLU A N 1
ATOM 3169 C CA . GLU A 1 393 ? 2.040 12.582 -13.776 1.00 90.25 393 GLU A CA 1
ATOM 3170 C C . GLU A 1 393 ? 0.722 12.431 -14.547 1.00 90.25 393 GLU A C 1
ATOM 3172 O O . GLU A 1 393 ? 0.355 11.314 -14.998 1.00 90.25 393 GLU A O 1
#

Mean predicted aligned error: 5.01 Å

Solvent-accessible surface area (backbone atoms only — not comparable to full-atom values): 21210 Å² total; per-residue (Å²): 114,67,56,41,68,78,21,34,25,29,33,44,31,30,30,76,73,37,47,64,70,59,51,53,56,72,64,58,46,96,54,47,42,80,48,46,48,84,40,67,67,52,34,52,44,36,70,73,38,28,65,66,58,71,62,76,91,50,60,24,38,35,36,37,44,40,65,80,44,50,66,39,49,54,36,49,47,58,51,50,67,77,44,76,58,49,20,41,34,39,37,30,24,43,46,50,49,73,76,32,89,83,38,90,54,78,49,80,96,38,53,46,78,44,78,45,61,43,46,40,70,14,55,75,72,70,40,66,89,39,45,69,61,26,61,77,68,68,62,77,57,68,40,88,86,60,48,47,68,55,51,51,55,48,34,55,55,38,27,45,61,69,44,66,82,42,58,75,70,58,23,37,51,46,36,41,50,49,53,51,48,43,53,68,55,55,43,37,75,65,65,70,58,86,58,57,70,55,52,53,54,47,51,52,48,47,48,72,30,25,70,34,84,74,66,59,64,64,54,19,62,77,68,76,45,56,61,66,60,50,52,52,51,53,50,52,42,37,38,38,45,55,34,44,75,35,43,59,63,63,96,47,90,79,68,53,79,90,66,69,60,38,37,31,44,55,35,37,13,45,39,29,31,66,72,66,59,47,71,71,58,31,72,77,26,72,68,51,30,34,41,48,45,48,29,33,49,46,41,40,49,51,61,52,40,76,72,42,94,59,48,47,72,23,23,37,73,53,99,85,68,52,54,37,68,31,32,42,40,42,89,73,37,36,36,38,34,37,74,41,63,47,60,79,83,61,78,71,78,46,46,43,48,51,50,42,47,77,74,64,50,89,45,60,56,40,29,34,37,34,24,35,33,42,59,66,42,81,72,58,92,56,26,32,36,36,17,54,58,46,65,35,94

InterPro domains:
  IPR011335 Restriction endonuclease type II-like [SSF52980] (286-371)
  IPR025420 Domain of unknown function DUF4143 [PF13635] (184-342)
  IPR027417 P-loop containing nucleoside triphosphate hydrolase [SSF52540] (9-192)
  IPR041682 AAA domain, group 14 [PF13173] (8-125)

Organism: Termititenax aidoneus (NCBI:txid2218524)

Radius of gyration: 22.0 Å; Cα contacts (8 Å, |Δi|>4): 686; chains: 1; bounding box: 58×46×62 Å

Foldseek 3Di:
DVQQQVFAEEEEEEFPQLCQVVVLVVVQDPQEAEDECVDVVLVVVCQVDLLVSLDDPGQEYEYEACLSRLCNLVSSLVVCVVPVGGRHYYYYHLFLSCPFPPHPHDCPPRYDYAYRAQDQVLVVVVHDQCLVVCVVVVDFAFDPDFFLLRVLVVLLQWRRPPLVVDDSVVSLVVLVVSVVCCLPPVLCVRQVDPCSVLLLVLLLVLLVQALHDDDLVVSCVVSVHDSVVSVSSVVSCVRSQQKDWAAADDLDPVPRPPGGTRIAGLISNSSCSSNVHDSVNLVVDQSSLQSSQLNSLCNLVVVVQSVDPFWGKHWHADPVGLTFSIWIDGPAEIETEAEGSDQDDDLVSCVSVVVCVVPRDPHHYAYEYEYRHTDWADNDDRYTYHYNCSSND

Nearest PDB structures (foldseek):
  1r1u-assembly1_B  TM=6.685E-01  e=1.037E-01  Staphylococcus aureus
  5ffx-assembly2_D  TM=4.334E-01  e=2.642E-02  Staphylococcus aureus
  5fb2-assembly1_A  TM=4.443E-01  e=3.513E-02  Staphylococcus aureus
  4lll-assembly4_M  TM=4.784E-01  e=8.259E-02  Staphylococcus aureus
  5nug-assembly2_B  TM=2.856E-01  e=1.163E-01  Homo sapiens

pLDDT: mean 91.43, std 8.57, range [55.22, 98.69]